Protein AF-A0A932XYT7-F1 (afdb_monomer)

pLDDT: mean 73.21, std 21.29, range [23.94, 98.5]

Radius of gyration: 31.04 Å; Cα contacts (8 Å, |Δi|>4): 473; chains: 1; bounding box: 72×69×77 Å

Foldseek 3Di:
DPDPPPPPDPPLDDDPVLLLLLQCVLLPDDLVRSCVVVVHDSVVSVVSQVVLCVSQVHPGSLLSNLVCQLSVVHDAAADDPDPQQDQDPLLLLLLLVVNSVDDLVRNCVLQVHDSVLSVVSQVVLCVSLVGPHSSNSNSSCVSDPVDDRNDRSPNVSVVVQVVQQQKWKDWPLDIDRCVVLVNRDPLLVVVLQVQLVPPFDKDKLQVVVVVVRCPSDPDPLRSQVVSVVSLVVNQVSVCVVPVHRQKDFPADDVSITMITGPTRMDMDGPVVSVVVSVPVVPPPDDDDDPDPPPDDDDDDDDDDDDDDDDDDDDDDPDDDDPPQQDDDDPVCVVCLVPDDLVVCVVDPSNVRRLQSCQVVLVCVVPDLLCLLCQLVVNDDPCVPDFDWDDDPNDTDGPVNVSVSVPNVVPQDLVNVCVSNVHDSLVNLVSLLVNLVVCCVVPVVSVVCNVVSVVVNVVVVVD

Sequence (462 aa):
MERPEQTTAERVTLSPALLSELTLASLGNSAQQSANAQEITEGGVKKRRKLINRLYGTRNIRQAIFEGMQNGDLPINLEGDPVLPHLSPTQQVMLALAANGYYAEEIAKRCTVSRHTVNSNFEAIRHRLNARSMNHAMRRAFELGLFKVGEAIPDPIEEQQQKFKDLQVAVGGVALKASEIGINNLNELELLSLLGDVQDGYFTSKNMADMGFLESADSKASRYHAYGRAASSVSQKLAQAFGQQIIERVGNNGNSRRYIVKTSLEVGQPDEMSQIASFSGKTSNRRGRMISTGQKRTRRKFNKTPTHAIGISARDDEYLDHSSLPELNSDFLSSLGKRDPQEVLENTEVKIAIESIVKQGLLIDYRPRVIVSFRYGVSPDLKRTPLMLKRNGTYVPLREVMQYIPPYQGLDVDSASQILGLRPLAILQAEKALIASYKKSFPALKSLEPGIENQISALSAS

Structure (mmCIF, N/CA/C/O backbone):
data_AF-A0A932XYT7-F1
#
_entry.id   AF-A0A932XYT7-F1
#
loop_
_atom_site.group_PDB
_atom_site.id
_atom_site.type_symbol
_atom_site.label_atom_id
_atom_site.label_alt_id
_atom_site.label_comp_id
_atom_site.label_asym_id
_atom_site.label_entity_id
_atom_site.label_seq_id
_atom_site.pdbx_PDB_ins_code
_atom_site.Cartn_x
_atom_site.Cartn_y
_atom_site.Cartn_z
_atom_site.occupancy
_atom_site.B_iso_or_equiv
_atom_site.auth_seq_id
_atom_site.auth_comp_id
_atom_site.auth_asym_id
_atom_site.auth_atom_id
_atom_site.pdbx_PDB_model_num
ATOM 1 N N . MET A 1 1 ? -17.919 -21.281 -0.652 1.00 35.12 1 MET A N 1
ATOM 2 C CA . MET A 1 1 ? -18.014 -20.852 -2.063 1.00 35.12 1 MET A CA 1
ATOM 3 C C . MET A 1 1 ? -16.814 -21.424 -2.783 1.00 35.12 1 MET A C 1
ATOM 5 O O . MET A 1 1 ? -15.723 -20.884 -2.647 1.00 35.12 1 MET A O 1
ATOM 9 N N . GLU A 1 2 ? -16.991 -22.549 -3.467 1.00 31.23 2 GLU A N 1
ATOM 10 C CA . GLU A 1 2 ? -15.994 -23.016 -4.428 1.00 31.23 2 GLU A CA 1
ATOM 11 C C . GLU A 1 2 ? -15.908 -21.947 -5.517 1.00 31.23 2 GLU A C 1
ATOM 13 O O . GLU A 1 2 ? -16.933 -21.539 -6.074 1.00 31.23 2 GLU A O 1
ATOM 18 N N . ARG A 1 3 ? -14.712 -21.385 -5.737 1.00 39.00 3 ARG A N 1
ATOM 19 C CA . ARG A 1 3 ? -14.517 -20.511 -6.895 1.00 39.00 3 ARG A CA 1
ATOM 20 C C . ARG A 1 3 ? -14.888 -21.339 -8.126 1.00 39.00 3 ARG A C 1
ATOM 22 O O . ARG A 1 3 ? -14.497 -22.506 -8.162 1.00 39.00 3 ARG A O 1
ATOM 29 N N . PRO A 1 4 ? -15.611 -20.768 -9.106 1.00 42.00 4 PRO A N 1
ATOM 30 C CA . PRO A 1 4 ? -15.796 -21.447 -10.379 1.00 42.00 4 PRO A CA 1
ATOM 31 C C . PRO A 1 4 ? -14.416 -21.902 -10.844 1.00 42.00 4 PRO A C 1
ATOM 33 O O . PRO A 1 4 ? -13.479 -21.094 -10.785 1.00 42.00 4 PRO A O 1
ATOM 36 N N . GLU A 1 5 ? -14.285 -23.187 -11.197 1.00 43.69 5 GLU A N 1
ATOM 37 C CA . GLU A 1 5 ? -13.068 -23.727 -11.798 1.00 43.69 5 GLU A CA 1
ATOM 38 C C . GLU A 1 5 ? -12.602 -22.693 -12.811 1.00 43.69 5 GLU A C 1
ATOM 40 O O . GLU A 1 5 ? -13.352 -22.343 -13.728 1.00 43.69 5 GLU A O 1
ATOM 45 N N . GLN A 1 6 ? -11.435 -22.091 -12.561 1.00 50.00 6 GLN A N 1
ATOM 46 C CA . GLN A 1 6 ? -10.860 -21.147 -13.500 1.00 50.00 6 GLN A CA 1
ATOM 47 C C . GLN A 1 6 ? -10.640 -21.961 -14.764 1.00 50.00 6 GLN A C 1
ATOM 49 O O . GLN A 1 6 ? -9.668 -22.707 -14.856 1.00 50.00 6 GLN A O 1
ATOM 54 N N . THR A 1 7 ? -11.590 -21.855 -15.700 1.00 48.56 7 THR A N 1
ATOM 55 C CA . THR A 1 7 ? -11.461 -22.293 -17.084 1.00 48.56 7 THR A CA 1
ATOM 56 C C . THR A 1 7 ? -10.052 -21.931 -17.469 1.00 48.56 7 THR A C 1
ATOM 58 O O . THR A 1 7 ? -9.737 -20.743 -17.388 1.00 48.56 7 THR A O 1
ATOM 61 N N . THR A 1 8 ? -9.217 -22.940 -17.732 1.00 61.62 8 THR A N 1
ATOM 62 C CA . THR A 1 8 ? -7.777 -22.822 -17.971 1.00 61.62 8 THR A CA 1
ATOM 63 C C . THR A 1 8 ? -7.540 -21.683 -18.942 1.00 61.62 8 THR A C 1
ATOM 65 O O . THR A 1 8 ? -7.628 -21.871 -20.155 1.00 61.62 8 THR A O 1
ATOM 68 N N . ALA A 1 9 ? -7.349 -20.480 -18.404 1.00 66.56 9 ALA A N 1
ATOM 69 C CA . ALA A 1 9 ? -7.194 -19.295 -19.211 1.00 66.56 9 ALA A CA 1
ATOM 70 C C . ALA A 1 9 ? -5.909 -19.544 -19.983 1.00 66.56 9 ALA A C 1
ATOM 72 O O . ALA A 1 9 ? -4.895 -19.902 -19.374 1.00 66.56 9 ALA A O 1
ATOM 73 N N . GLU A 1 10 ? -5.988 -19.481 -21.313 1.00 82.31 10 GLU A N 1
ATOM 74 C CA . GLU A 1 10 ? -4.842 -19.739 -22.177 1.00 82.31 10 GLU A CA 1
ATOM 75 C C . GLU A 1 10 ? -3.640 -18.965 -21.633 1.00 82.31 10 GLU A C 1
ATOM 77 O O . GLU A 1 10 ? -3.689 -17.739 -21.490 1.00 82.31 10 GLU A O 1
ATOM 82 N N . ARG A 1 11 ? -2.585 -19.696 -21.245 1.00 84.62 11 ARG A N 1
ATOM 83 C CA . ARG A 1 11 ? -1.393 -19.086 -20.657 1.00 84.62 11 ARG A CA 1
ATOM 84 C C . ARG A 1 11 ? -0.857 -18.037 -21.622 1.00 84.62 11 ARG A C 1
ATOM 86 O O . ARG A 1 11 ? -0.510 -18.337 -22.767 1.00 84.62 11 ARG A O 1
ATOM 93 N N . VAL A 1 12 ? -0.776 -16.803 -21.143 1.00 88.75 12 VAL A N 1
ATOM 94 C CA . VAL A 1 12 ? -0.295 -15.664 -21.919 1.00 88.75 12 VAL A CA 1
ATOM 95 C C . VAL A 1 12 ? 1.189 -15.866 -22.214 1.00 88.75 12 VAL A C 1
ATOM 97 O O . VAL A 1 12 ? 2.044 -15.659 -21.361 1.00 88.75 12 VAL A O 1
ATOM 100 N N . THR A 1 13 ? 1.521 -16.253 -23.445 1.00 93.69 13 THR A N 1
ATOM 101 C CA . THR A 1 13 ? 2.922 -16.450 -23.838 1.00 93.69 13 THR A CA 1
ATOM 102 C C . THR A 1 13 ? 3.545 -15.103 -24.209 1.00 93.69 13 THR A C 1
ATOM 104 O O . THR A 1 13 ? 3.241 -14.522 -25.254 1.00 93.69 13 THR A O 1
ATOM 107 N N . LEU A 1 14 ? 4.417 -14.570 -23.349 1.00 96.31 14 LEU A N 1
ATOM 108 C CA . LEU A 1 14 ? 5.154 -13.336 -23.629 1.00 96.31 14 LEU A CA 1
ATOM 109 C C . LEU A 1 14 ? 6.317 -13.587 -24.594 1.00 96.31 14 LEU A C 1
ATOM 111 O O . LEU A 1 14 ? 7.053 -14.562 -24.466 1.00 96.31 14 LEU A O 1
ATOM 115 N N . SER A 1 15 ? 6.561 -12.646 -25.510 1.00 97.12 15 SER A N 1
ATOM 116 C CA . SER A 1 15 ? 7.796 -12.668 -26.300 1.00 97.12 15 SER A CA 1
ATOM 117 C C . SER A 1 15 ? 9.027 -12.400 -25.414 1.00 97.12 15 SER A C 1
ATOM 119 O O . SER A 1 15 ? 8.906 -11.699 -24.400 1.00 97.12 15 SER A O 1
ATOM 121 N N . PRO A 1 16 ? 10.236 -12.858 -25.801 1.00 97.56 16 PRO A N 1
ATOM 122 C CA . PRO A 1 16 ? 11.451 -12.671 -24.999 1.00 97.56 16 PRO A CA 1
ATOM 123 C C . PRO A 1 16 ? 11.732 -11.206 -24.628 1.00 97.56 16 PRO A C 1
ATOM 125 O O . PRO A 1 16 ? 12.159 -10.901 -23.517 1.00 97.56 16 PRO A O 1
ATOM 128 N N . ALA A 1 17 ? 11.421 -10.273 -25.533 1.00 97.81 17 ALA A N 1
ATOM 129 C CA . ALA A 1 17 ? 11.583 -8.841 -25.294 1.00 97.81 17 ALA A CA 1
ATOM 130 C C . ALA A 1 17 ? 10.619 -8.292 -24.224 1.00 97.81 17 ALA A C 1
ATOM 132 O O . ALA A 1 17 ? 10.983 -7.391 -23.467 1.00 97.81 17 ALA A O 1
ATOM 133 N N . LEU A 1 18 ? 9.388 -8.813 -24.154 1.00 98.00 18 LEU A N 1
ATOM 134 C CA . LEU A 1 18 ? 8.416 -8.421 -23.130 1.00 98.00 18 LEU A CA 1
ATOM 135 C C . LEU A 1 18 ? 8.742 -9.059 -21.781 1.00 98.00 18 LEU A C 1
ATOM 137 O O . LEU A 1 18 ? 8.637 -8.383 -20.761 1.00 98.00 18 LEU A O 1
ATOM 141 N N . LEU A 1 19 ? 9.195 -10.316 -21.776 1.00 97.69 19 LEU A N 1
ATOM 142 C CA . LEU A 1 19 ? 9.642 -10.994 -20.561 1.00 97.69 19 LEU A CA 1
ATOM 143 C C . LEU A 1 19 ? 10.880 -10.315 -19.952 1.00 97.69 19 LEU A C 1
ATOM 145 O O . LEU A 1 19 ? 10.938 -10.100 -18.740 1.00 97.69 19 LEU A O 1
ATOM 149 N N . SER A 1 20 ? 11.838 -9.907 -20.791 1.00 97.69 20 SER A N 1
ATOM 150 C CA . SER A 1 20 ? 13.001 -9.120 -20.364 1.00 97.69 20 SER A CA 1
ATOM 151 C C . SER A 1 20 ? 12.577 -7.801 -19.705 1.00 97.69 20 SER A C 1
ATOM 153 O O . SER A 1 20 ? 13.016 -7.491 -18.596 1.00 97.69 20 SER A O 1
ATOM 155 N N . GLU A 1 21 ? 11.644 -7.060 -20.314 1.00 98.31 21 GLU A N 1
ATOM 156 C CA . GLU A 1 21 ? 11.121 -5.824 -19.721 1.00 98.31 21 GLU A CA 1
ATOM 157 C C . GLU A 1 21 ? 10.380 -6.076 -18.402 1.00 98.31 21 GLU A C 1
ATOM 159 O O . GLU A 1 21 ? 10.595 -5.345 -17.433 1.00 98.31 21 GLU A O 1
ATOM 164 N N . LEU A 1 22 ? 9.533 -7.108 -18.336 1.00 97.94 22 LEU A N 1
ATOM 165 C CA . LEU A 1 22 ? 8.822 -7.472 -17.111 1.00 97.94 22 LEU A CA 1
ATOM 166 C C . LEU A 1 22 ? 9.810 -7.813 -15.984 1.00 97.94 22 LEU A C 1
ATOM 168 O O . LEU A 1 22 ? 9.644 -7.353 -14.853 1.00 97.94 22 LEU A O 1
ATOM 172 N N . THR A 1 23 ? 10.891 -8.523 -16.317 1.00 97.81 23 THR A N 1
ATOM 173 C CA . THR A 1 23 ? 11.992 -8.844 -15.400 1.00 97.81 23 THR A CA 1
ATOM 174 C C . THR A 1 23 ? 12.673 -7.584 -14.884 1.00 97.81 23 THR A C 1
ATOM 176 O O . THR A 1 23 ? 12.734 -7.388 -13.669 1.00 97.81 23 THR A O 1
ATOM 179 N N . LEU A 1 24 ? 13.098 -6.664 -15.754 1.00 98.06 24 LEU A N 1
ATOM 180 C CA . LEU A 1 24 ? 13.711 -5.405 -15.311 1.00 98.06 24 LEU A CA 1
ATOM 181 C C . LEU A 1 24 ? 12.757 -4.558 -14.455 1.00 98.06 24 LEU A C 1
ATOM 183 O O . LEU A 1 24 ? 13.167 -3.980 -13.443 1.00 98.06 24 LEU A O 1
ATOM 187 N N . ALA A 1 25 ? 11.477 -4.505 -14.823 1.00 97.94 25 ALA A N 1
ATOM 188 C CA . ALA A 1 25 ? 10.462 -3.791 -14.062 1.00 97.94 25 ALA A CA 1
ATOM 189 C C . ALA A 1 25 ? 10.231 -4.419 -12.674 1.00 97.94 25 ALA A C 1
ATOM 191 O O . ALA A 1 25 ? 10.074 -3.671 -11.703 1.00 97.94 25 ALA A O 1
ATOM 192 N N . SER A 1 26 ? 10.269 -5.755 -12.564 1.00 97.75 26 SER A N 1
ATOM 193 C CA . SER A 1 26 ? 10.171 -6.501 -11.297 1.00 97.75 26 SER A CA 1
ATOM 194 C C . SER A 1 26 ? 11.360 -6.245 -10.374 1.00 97.75 26 SER A C 1
ATOM 196 O O . SER A 1 26 ? 11.189 -6.106 -9.170 1.00 97.75 26 SER A O 1
ATOM 198 N N . LEU A 1 27 ? 12.556 -6.058 -10.937 1.00 97.25 27 LEU A N 1
ATOM 199 C CA . LEU A 1 27 ? 13.739 -5.672 -10.173 1.00 97.25 27 LEU A CA 1
ATOM 200 C C . LEU A 1 27 ? 13.645 -4.224 -9.685 1.00 97.25 27 LEU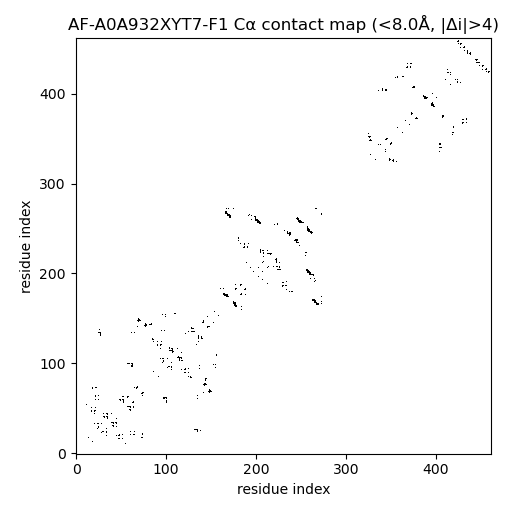 A C 1
ATOM 202 O O . LEU A 1 27 ? 14.463 -3.796 -8.875 1.00 97.25 27 LEU A O 1
ATOM 206 N N . GLY A 1 28 ? 12.682 -3.437 -10.172 1.00 97.19 28 GLY A N 1
ATOM 207 C CA . GLY A 1 28 ? 12.484 -2.042 -9.799 1.00 97.19 28 GLY A CA 1
ATOM 208 C C . GLY A 1 28 ? 13.177 -1.026 -10.701 1.00 97.19 28 GLY A C 1
ATOM 209 O O . GLY A 1 28 ? 13.356 0.111 -10.265 1.00 97.19 28 GLY A O 1
ATOM 210 N N . ASN A 1 29 ? 13.576 -1.404 -11.922 1.00 98.12 29 ASN A N 1
ATOM 211 C CA . ASN A 1 29 ? 14.143 -0.446 -12.868 1.00 98.12 29 ASN A CA 1
ATOM 212 C C . ASN A 1 29 ? 13.083 0.573 -13.310 1.00 98.12 29 ASN A C 1
ATOM 214 O O . ASN A 1 29 ? 11.959 0.230 -13.711 1.00 98.12 29 ASN A O 1
ATOM 218 N N . SER A 1 30 ? 13.471 1.848 -13.314 1.00 97.50 30 SER A N 1
ATOM 219 C CA . SER A 1 30 ? 12.697 2.899 -13.973 1.00 97.50 30 SER A CA 1
ATOM 220 C C . SER A 1 30 ? 12.602 2.640 -15.485 1.00 97.50 30 SER A C 1
ATOM 222 O O . SER A 1 30 ? 13.335 1.815 -16.041 1.00 97.50 30 SER A O 1
ATOM 224 N N . ALA A 1 31 ? 11.693 3.339 -16.173 1.00 97.75 31 ALA A N 1
ATOM 225 C CA . ALA A 1 31 ? 11.593 3.226 -17.629 1.00 97.75 31 ALA A CA 1
ATOM 226 C C . ALA A 1 31 ? 12.910 3.632 -18.313 1.00 97.75 31 ALA A C 1
ATOM 228 O O . ALA A 1 31 ? 13.340 2.960 -19.242 1.00 97.75 31 ALA A O 1
ATOM 229 N N . GLN A 1 32 ? 13.592 4.656 -17.788 1.00 98.06 32 GLN A N 1
ATOM 230 C CA . GLN A 1 32 ? 14.896 5.091 -18.284 1.00 98.06 32 GLN A CA 1
ATOM 231 C C . GLN A 1 32 ? 15.996 4.054 -18.030 1.00 98.06 32 GLN A C 1
ATOM 233 O O . GLN A 1 32 ? 16.795 3.774 -18.914 1.00 98.06 32 GLN A O 1
ATOM 238 N N . GLN A 1 33 ? 16.037 3.451 -16.839 1.00 98.12 33 GLN A N 1
ATOM 239 C CA . GLN A 1 33 ? 17.024 2.409 -16.530 1.00 98.12 33 GLN A CA 1
ATOM 240 C C . GLN A 1 33 ? 16.828 1.169 -17.408 1.00 98.12 33 GLN A C 1
ATOM 242 O O . GLN A 1 33 ? 17.800 0.597 -17.886 1.00 98.12 33 GLN A O 1
ATOM 247 N N . SER A 1 34 ? 15.573 0.780 -17.648 1.00 98.06 34 SER A N 1
ATOM 248 C CA . SER A 1 34 ? 15.244 -0.357 -18.519 1.00 98.06 34 SER A CA 1
ATOM 249 C C . SER A 1 34 ? 15.577 -0.056 -19.982 1.00 98.06 34 SER A C 1
ATOM 251 O O . SER A 1 34 ? 16.080 -0.925 -20.682 1.00 98.06 34 SER A O 1
ATOM 253 N N . ALA A 1 35 ? 15.358 1.190 -20.414 1.00 98.00 35 ALA A N 1
ATOM 254 C CA . ALA A 1 35 ? 15.703 1.676 -21.745 1.00 98.00 35 ALA A CA 1
ATOM 255 C C . ALA A 1 35 ? 17.212 1.595 -21.993 1.00 98.00 35 ALA A C 1
ATOM 257 O O . ALA A 1 35 ? 17.633 0.998 -22.977 1.00 98.00 35 ALA A O 1
ATOM 258 N N . ASN A 1 36 ? 18.010 2.099 -21.047 1.00 97.88 36 ASN A N 1
ATOM 259 C CA . ASN A 1 36 ? 19.467 2.016 -21.111 1.00 97.88 36 ASN A CA 1
ATOM 260 C C . ASN A 1 36 ? 19.952 0.557 -21.124 1.00 97.88 36 ASN A C 1
ATOM 262 O O . ASN A 1 36 ? 20.825 0.217 -21.908 1.00 97.88 36 ASN A O 1
ATOM 266 N N . ALA A 1 37 ? 19.371 -0.309 -20.287 1.00 98.00 37 ALA A N 1
ATOM 267 C CA . ALA A 1 37 ? 19.770 -1.714 -20.190 1.00 98.00 37 ALA A CA 1
ATOM 268 C C . ALA A 1 37 ? 19.404 -2.559 -21.426 1.00 98.00 37 ALA A C 1
ATOM 270 O O . ALA A 1 37 ? 20.007 -3.602 -21.643 1.00 98.00 37 ALA A O 1
ATOM 271 N N . GLN A 1 38 ? 18.401 -2.142 -22.202 1.00 98.12 38 GLN A N 1
ATOM 272 C CA . GLN A 1 38 ? 17.930 -2.848 -23.401 1.00 98.12 38 GLN A CA 1
ATOM 273 C C . GLN A 1 38 ? 18.306 -2.132 -24.705 1.00 98.12 38 GLN A C 1
ATOM 275 O O . GLN A 1 38 ? 17.844 -2.552 -25.763 1.00 98.12 38 GLN A O 1
ATOM 280 N N . GLU A 1 39 ? 19.067 -1.035 -24.633 1.00 97.62 39 GLU A N 1
ATOM 281 C CA . GLU A 1 39 ? 19.447 -0.205 -25.786 1.00 97.62 39 GLU A CA 1
ATOM 282 C C . GLU A 1 39 ? 18.240 0.265 -26.627 1.00 97.62 39 GLU A C 1
ATOM 284 O O . GLU A 1 39 ? 18.273 0.328 -27.855 1.00 97.62 39 GLU A O 1
ATOM 289 N N . ILE A 1 40 ? 17.137 0.618 -25.957 1.00 98.25 40 ILE A N 1
ATOM 290 C CA . ILE A 1 40 ? 15.930 1.170 -26.590 1.00 98.25 40 ILE A CA 1
ATOM 291 C C . ILE A 1 40 ? 15.569 2.527 -25.997 1.00 98.25 40 ILE A C 1
ATOM 293 O O . ILE A 1 40 ? 16.085 2.948 -24.969 1.00 98.25 40 ILE A O 1
ATOM 297 N N . THR A 1 41 ? 14.629 3.232 -26.621 1.00 98.19 41 THR A N 1
ATOM 298 C CA . THR A 1 41 ? 14.131 4.501 -26.079 1.00 98.19 41 THR A CA 1
ATOM 299 C C . THR A 1 41 ? 13.209 4.282 -24.874 1.00 98.19 41 THR A C 1
ATOM 301 O O . THR A 1 41 ? 12.474 3.293 -24.796 1.00 98.19 41 THR A O 1
ATOM 304 N N . GLU A 1 42 ? 13.152 5.260 -23.963 1.00 98.19 42 GLU A N 1
ATOM 305 C CA . GLU A 1 42 ? 12.207 5.258 -22.833 1.00 98.19 42 GLU A CA 1
ATOM 306 C C . GLU A 1 42 ? 10.743 5.127 -23.308 1.00 98.19 42 GLU A C 1
ATOM 308 O O . GLU A 1 42 ? 9.918 4.448 -22.689 1.00 98.19 42 GLU A O 1
ATOM 313 N N . GLY A 1 43 ? 10.416 5.729 -24.458 1.00 98.12 43 GLY A N 1
ATOM 314 C CA . GLY A 1 43 ? 9.118 5.572 -25.117 1.00 98.12 43 GLY A CA 1
ATOM 315 C C . GLY A 1 43 ? 8.837 4.130 -25.555 1.00 98.12 43 GLY A C 1
ATOM 316 O O . GLY A 1 43 ? 7.709 3.656 -25.404 1.00 98.12 43 GLY A O 1
ATOM 317 N N . GLY A 1 44 ? 9.856 3.412 -26.038 1.00 98.25 44 GLY A N 1
ATOM 318 C CA . GLY A 1 44 ? 9.785 1.985 -26.360 1.00 98.25 44 GLY A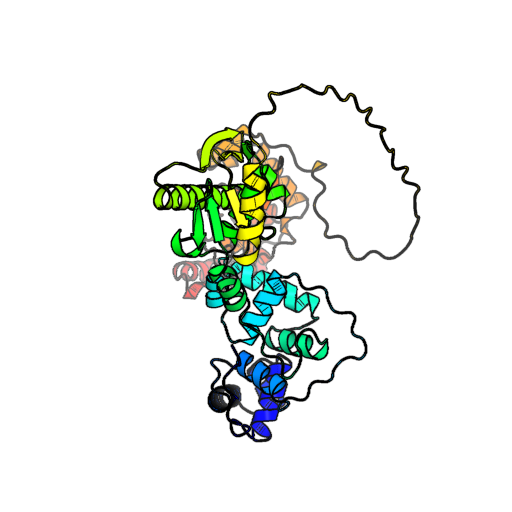 CA 1
ATOM 319 C C . GLY A 1 44 ? 9.458 1.129 -25.135 1.00 98.25 44 GLY A C 1
ATOM 320 O O . GLY A 1 44 ? 8.521 0.330 -25.181 1.00 98.25 44 GLY A O 1
ATOM 321 N N . VAL A 1 45 ? 10.136 1.372 -24.009 1.00 98.44 45 VAL A N 1
ATOM 322 C CA . VAL A 1 45 ? 9.840 0.713 -22.722 1.00 98.44 45 VAL A CA 1
ATOM 323 C C . VAL A 1 45 ? 8.399 0.968 -22.281 1.00 98.44 45 VAL A C 1
ATOM 325 O O . VAL A 1 45 ? 7.667 0.035 -21.950 1.00 98.44 45 VAL A O 1
ATOM 328 N N . LYS A 1 46 ? 7.940 2.227 -22.322 1.00 98.25 46 LYS A N 1
ATOM 329 C CA . LYS A 1 46 ? 6.558 2.587 -21.955 1.00 98.25 46 LYS A CA 1
ATOM 330 C C . LYS A 1 46 ? 5.529 1.862 -22.832 1.00 98.25 46 LYS A C 1
ATOM 332 O O . LYS A 1 46 ? 4.513 1.403 -22.309 1.00 98.25 46 LYS A O 1
ATOM 337 N N . LYS A 1 47 ? 5.784 1.723 -24.140 1.00 98.44 47 LYS A N 1
ATOM 338 C CA . LYS A 1 47 ? 4.934 0.940 -25.057 1.00 98.44 47 LYS A CA 1
ATOM 339 C C . LYS A 1 47 ? 4.926 -0.549 -24.690 1.00 98.44 47 LYS A C 1
ATOM 341 O O . LYS A 1 47 ? 3.843 -1.123 -24.607 1.00 98.44 47 LYS A O 1
ATOM 346 N N . ARG A 1 48 ? 6.089 -1.148 -24.396 1.00 98.50 48 ARG A N 1
ATOM 347 C CA . ARG A 1 48 ? 6.198 -2.551 -23.945 1.00 98.50 48 ARG A CA 1
ATOM 348 C C . ARG A 1 48 ? 5.423 -2.796 -22.651 1.00 98.50 48 ARG A C 1
ATOM 350 O O . ARG A 1 48 ? 4.599 -3.699 -22.613 1.00 98.50 48 ARG A O 1
ATOM 357 N N . ARG A 1 49 ? 5.579 -1.941 -21.633 1.00 98.19 49 ARG A N 1
ATOM 358 C CA . ARG A 1 49 ? 4.817 -2.038 -20.370 1.00 98.19 49 ARG A CA 1
ATOM 359 C C . ARG A 1 49 ? 3.305 -1.932 -20.581 1.00 98.19 49 ARG A C 1
ATOM 361 O O . ARG A 1 49 ? 2.553 -2.670 -19.959 1.00 98.19 49 ARG A O 1
ATOM 368 N N . LYS A 1 50 ? 2.842 -1.050 -21.476 1.00 98.19 50 LYS A N 1
ATOM 369 C CA . LYS A 1 50 ? 1.414 -0.972 -21.838 1.00 98.19 50 LYS A CA 1
ATOM 370 C C . LYS A 1 50 ? 0.916 -2.250 -22.518 1.00 98.19 50 LYS A C 1
ATOM 372 O O . LYS A 1 50 ? -0.199 -2.675 -22.235 1.00 98.19 50 LYS A O 1
ATOM 377 N N . LEU A 1 51 ? 1.719 -2.843 -23.404 1.00 98.06 51 LEU A N 1
ATOM 378 C CA . LEU A 1 51 ? 1.379 -4.105 -24.063 1.00 98.06 51 LEU A CA 1
ATOM 379 C C . LEU A 1 51 ? 1.316 -5.258 -23.057 1.00 98.06 51 LEU A C 1
ATOM 381 O O . LEU A 1 51 ? 0.338 -5.991 -23.060 1.00 98.06 51 LEU A O 1
ATOM 385 N N . ILE A 1 52 ? 2.295 -5.355 -22.155 1.00 97.94 52 ILE A N 1
ATOM 386 C CA . ILE A 1 52 ? 2.300 -6.308 -21.036 1.00 97.94 52 ILE A CA 1
ATOM 387 C C . ILE A 1 52 ? 1.004 -6.189 -20.225 1.00 97.94 52 ILE A C 1
ATOM 389 O O . ILE A 1 52 ? 0.310 -7.183 -20.047 1.00 97.94 52 ILE A O 1
ATOM 393 N N . ASN A 1 53 ? 0.626 -4.977 -19.801 1.00 97.69 53 ASN A N 1
ATOM 394 C CA . ASN A 1 53 ? -0.610 -4.777 -19.039 1.00 97.69 53 ASN A CA 1
ATOM 395 C C . ASN A 1 53 ? -1.842 -5.285 -19.798 1.00 97.69 53 ASN A C 1
ATOM 397 O O . ASN A 1 53 ? -2.704 -5.928 -19.213 1.00 97.69 53 ASN A O 1
ATOM 401 N N . ARG A 1 54 ? -1.913 -5.026 -21.112 1.00 97.38 54 ARG A N 1
ATOM 402 C CA . ARG A 1 54 ? -3.012 -5.502 -21.960 1.00 97.38 54 ARG A CA 1
ATOM 403 C C . ARG A 1 54 ? -3.047 -7.027 -22.044 1.00 97.38 54 ARG A C 1
ATOM 405 O O . ARG A 1 54 ? -4.128 -7.588 -21.943 1.00 97.38 54 ARG A O 1
ATOM 412 N N . LEU A 1 55 ? -1.893 -7.669 -22.223 1.00 96.56 55 LEU A N 1
ATOM 413 C CA . LEU A 1 55 ? -1.787 -9.124 -22.341 1.00 96.56 55 LEU A CA 1
ATOM 414 C C . LEU A 1 55 ? -2.207 -9.837 -21.049 1.00 96.56 55 LEU A C 1
ATOM 416 O O . LEU A 1 55 ? -2.929 -10.818 -21.120 1.00 96.56 55 LEU A O 1
ATOM 420 N N . TYR A 1 56 ? -1.836 -9.301 -19.883 1.00 95.75 56 TYR A N 1
ATOM 421 C CA . TYR A 1 56 ? -2.287 -9.830 -18.589 1.00 95.75 56 TYR A CA 1
ATOM 422 C C . TYR A 1 56 ? -3.687 -9.348 -18.165 1.00 95.75 56 TYR A C 1
ATOM 424 O O . TYR A 1 56 ? -4.172 -9.753 -17.115 1.00 95.75 56 TYR A O 1
ATOM 432 N N . GLY A 1 57 ? -4.325 -8.430 -18.900 1.00 96.06 57 GLY A N 1
ATOM 433 C CA . GLY A 1 57 ? -5.585 -7.809 -18.465 1.00 96.06 57 GLY A CA 1
ATOM 434 C C . GLY A 1 57 ? -5.459 -6.970 -17.183 1.00 96.06 57 GLY A C 1
ATOM 435 O O . GLY A 1 57 ? -6.426 -6.798 -16.445 1.00 96.06 57 GLY A O 1
ATOM 436 N N . THR A 1 58 ? -4.270 -6.439 -16.896 1.00 96.19 58 THR A N 1
ATOM 437 C CA . THR A 1 58 ? -3.965 -5.726 -15.650 1.00 96.19 58 THR A CA 1
ATOM 438 C C . THR A 1 58 ? -3.993 -4.211 -15.818 1.00 96.19 58 THR A C 1
ATOM 440 O O . THR A 1 58 ? -3.789 -3.656 -16.900 1.00 96.19 58 THR A O 1
ATOM 443 N N . ARG A 1 59 ? -4.231 -3.495 -14.715 1.00 96.06 59 ARG A N 1
ATOM 444 C CA . ARG A 1 59 ? -4.354 -2.026 -14.726 1.00 96.06 59 ARG A CA 1
ATOM 445 C C . ARG A 1 59 ? -3.006 -1.330 -14.871 1.00 96.06 59 ARG A C 1
ATOM 447 O O . ARG A 1 59 ? -2.904 -0.256 -15.463 1.00 96.06 59 ARG A O 1
ATOM 454 N N . ASN A 1 60 ? -1.961 -1.915 -14.295 1.00 97.25 60 ASN A N 1
ATOM 455 C CA . ASN A 1 60 ? -0.627 -1.338 -14.285 1.00 97.25 60 ASN A CA 1
ATOM 456 C C . ASN A 1 60 ? 0.464 -2.409 -14.240 1.00 97.25 60 ASN A C 1
ATOM 458 O O . ASN A 1 60 ? 0.215 -3.573 -13.944 1.00 97.25 60 ASN A O 1
ATOM 462 N N . ILE A 1 61 ? 1.702 -1.967 -14.490 1.00 97.75 61 ILE A N 1
ATOM 463 C CA . ILE A 1 61 ? 2.858 -2.866 -14.592 1.00 97.75 61 ILE A CA 1
ATOM 464 C C . ILE A 1 61 ? 3.135 -3.612 -13.289 1.00 97.75 61 ILE A C 1
ATOM 466 O O . ILE A 1 61 ? 3.693 -4.697 -13.314 1.00 97.75 61 ILE A O 1
ATOM 470 N N . ARG A 1 62 ? 2.752 -3.034 -12.147 1.00 97.00 62 ARG A N 1
ATOM 471 C CA . ARG A 1 62 ? 2.933 -3.668 -10.849 1.00 97.00 62 ARG A CA 1
ATOM 472 C C . ARG A 1 62 ? 2.044 -4.906 -10.750 1.00 97.00 62 ARG A C 1
ATOM 474 O O . ARG A 1 62 ? 2.557 -5.978 -10.471 1.00 97.00 62 ARG A O 1
ATOM 481 N N . GLN A 1 63 ? 0.761 -4.771 -11.067 1.00 96.81 63 GLN A N 1
ATOM 482 C CA . GLN A 1 63 ? -0.145 -5.913 -11.123 1.00 96.81 63 GLN A CA 1
ATOM 483 C C . GLN A 1 63 ? 0.313 -6.941 -12.171 1.00 96.81 63 GLN A C 1
ATOM 485 O O . GLN A 1 63 ? 0.345 -8.122 -11.871 1.00 96.81 63 GLN A O 1
ATOM 490 N N . ALA A 1 64 ? 0.783 -6.517 -13.350 1.00 97.44 64 ALA A N 1
ATOM 491 C CA . ALA A 1 64 ? 1.335 -7.454 -14.338 1.00 97.44 64 ALA A CA 1
ATOM 492 C C . ALA A 1 64 ? 2.553 -8.246 -13.823 1.00 97.44 64 ALA A C 1
ATOM 494 O O . ALA A 1 64 ? 2.697 -9.424 -14.126 1.00 97.44 64 ALA A O 1
ATOM 495 N N . ILE A 1 65 ? 3.436 -7.608 -13.043 1.00 97.50 65 ILE A N 1
ATOM 496 C CA . ILE A 1 65 ? 4.568 -8.279 -12.384 1.00 97.50 65 ILE A CA 1
ATOM 497 C C . ILE A 1 65 ? 4.057 -9.320 -11.386 1.00 97.50 65 ILE A C 1
ATOM 499 O O . ILE A 1 65 ? 4.587 -10.426 -11.347 1.00 97.50 65 ILE A O 1
ATOM 503 N N . PHE A 1 66 ? 3.039 -8.969 -10.596 1.00 96.00 66 PHE A N 1
ATOM 504 C CA . PHE A 1 66 ? 2.408 -9.884 -9.650 1.00 96.00 66 PHE A CA 1
ATOM 505 C C . PHE A 1 66 ? 1.816 -11.114 -10.352 1.00 96.00 66 PHE A C 1
ATOM 507 O O . PHE A 1 66 ? 2.179 -12.232 -10.000 1.00 96.00 66 PHE A O 1
ATOM 514 N N . GLU A 1 67 ? 0.991 -10.912 -11.382 1.00 95.94 67 GLU A N 1
ATOM 515 C CA . GLU A 1 67 ? 0.390 -12.006 -12.158 1.00 95.94 67 GLU A CA 1
ATOM 516 C C . GLU A 1 67 ? 1.456 -12.868 -12.847 1.00 95.94 67 GLU A C 1
ATOM 518 O O . GLU A 1 67 ? 1.399 -14.091 -12.788 1.00 95.94 67 GLU A O 1
ATOM 523 N N . GLY A 1 68 ? 2.489 -12.253 -13.433 1.00 96.06 68 GLY A N 1
ATOM 524 C CA . GLY A 1 68 ? 3.589 -12.999 -14.049 1.00 96.06 68 GLY A CA 1
ATOM 525 C C . GLY A 1 68 ? 4.365 -13.864 -13.051 1.00 96.06 68 GLY A C 1
ATOM 526 O O . GLY A 1 68 ? 4.814 -14.951 -13.401 1.00 96.06 68 GLY A O 1
ATOM 527 N N . MET A 1 69 ? 4.502 -13.424 -11.795 1.00 95.94 69 MET A N 1
ATOM 528 C CA . MET A 1 69 ? 5.078 -14.238 -10.716 1.00 95.94 69 MET A CA 1
ATOM 529 C C . MET A 1 69 ? 4.137 -15.370 -10.285 1.00 95.94 69 MET A C 1
ATOM 531 O O . MET A 1 69 ? 4.589 -16.499 -10.119 1.00 95.94 69 MET A O 1
ATOM 535 N N . GLN A 1 70 ? 2.837 -15.092 -10.150 1.00 94.38 70 GLN A N 1
ATOM 536 C CA . GLN A 1 70 ? 1.817 -16.086 -9.793 1.00 94.38 70 GLN A CA 1
ATOM 537 C C . GLN A 1 70 ? 1.685 -17.202 -10.839 1.00 94.38 70 GLN A C 1
ATOM 539 O O . GLN A 1 70 ? 1.550 -18.370 -10.484 1.00 94.38 70 GLN A O 1
ATOM 544 N N . ASN A 1 71 ? 1.788 -16.855 -12.122 1.00 93.50 71 ASN A N 1
ATOM 545 C CA . ASN A 1 71 ? 1.698 -17.802 -13.232 1.00 93.50 71 ASN A CA 1
ATOM 546 C C . ASN A 1 71 ? 2.999 -18.585 -13.480 1.00 93.50 71 ASN A C 1
ATOM 548 O O . ASN A 1 71 ? 3.002 -19.536 -14.264 1.00 93.50 71 ASN A O 1
ATOM 552 N N . GLY A 1 72 ? 4.105 -18.191 -12.838 1.00 93.88 72 GLY A N 1
ATOM 553 C CA . GLY A 1 72 ? 5.436 -18.746 -13.090 1.00 93.88 72 GLY A CA 1
ATOM 554 C C . GLY A 1 72 ? 6.088 -18.259 -14.390 1.00 93.88 72 GLY A C 1
ATOM 555 O O . GLY A 1 72 ? 7.125 -18.789 -14.781 1.00 93.88 72 GLY A O 1
ATOM 556 N N . ASP A 1 73 ? 5.518 -17.245 -15.050 1.00 94.88 73 ASP A N 1
ATOM 557 C CA . ASP A 1 73 ? 6.093 -16.614 -16.245 1.00 94.88 73 ASP A CA 1
ATOM 558 C C . ASP A 1 73 ? 7.370 -15.833 -15.900 1.00 94.88 73 ASP A C 1
ATOM 560 O O . ASP A 1 73 ? 8.293 -15.721 -16.709 1.00 94.88 73 ASP A O 1
ATOM 564 N N . LEU A 1 74 ? 7.426 -15.280 -14.685 1.00 95.06 74 LEU A N 1
ATOM 565 C CA . LEU A 1 74 ? 8.584 -14.583 -14.148 1.00 95.06 74 LEU A CA 1
ATOM 566 C C . LEU A 1 74 ? 9.363 -15.506 -13.199 1.00 95.06 74 LEU A C 1
ATOM 568 O O . LEU A 1 74 ? 8.827 -15.865 -12.151 1.00 95.06 74 LEU A O 1
ATOM 572 N N . PRO A 1 75 ? 10.633 -15.845 -13.482 1.00 92.44 75 PRO A N 1
ATOM 573 C CA . PRO A 1 75 ? 11.413 -16.687 -12.585 1.00 92.44 75 PRO A CA 1
ATOM 574 C C . PRO A 1 75 ? 11.715 -15.961 -11.266 1.00 92.44 75 PRO A C 1
ATOM 576 O O . PRO A 1 75 ? 12.240 -14.835 -11.246 1.00 92.44 75 PRO A O 1
ATOM 579 N N . ILE A 1 76 ? 11.401 -16.641 -10.163 1.00 94.12 76 ILE A N 1
ATOM 580 C CA . ILE A 1 76 ? 11.634 -16.198 -8.787 1.00 94.12 76 ILE A CA 1
ATOM 581 C C . ILE A 1 76 ? 12.633 -17.164 -8.160 1.00 94.12 76 ILE A C 1
ATOM 583 O O . ILE A 1 76 ? 12.412 -18.373 -8.151 1.00 94.12 76 ILE A O 1
ATOM 587 N N . ASN A 1 77 ? 13.722 -16.626 -7.621 1.00 94.25 77 ASN A N 1
ATOM 588 C CA . ASN A 1 77 ? 14.671 -17.412 -6.847 1.00 94.25 77 ASN A CA 1
ATOM 589 C C . ASN A 1 77 ? 14.210 -17.366 -5.392 1.00 94.25 77 ASN A C 1
ATOM 591 O O . ASN A 1 77 ? 14.404 -16.349 -4.728 1.00 94.25 77 ASN A O 1
ATOM 595 N N . LEU A 1 78 ? 13.551 -18.426 -4.927 1.00 93.31 78 LEU A N 1
ATOM 596 C CA . LEU A 1 78 ? 13.190 -18.543 -3.516 1.00 93.31 78 LEU A CA 1
ATOM 597 C C . LEU A 1 78 ? 14.473 -18.606 -2.685 1.00 93.31 78 LEU A C 1
ATOM 599 O O . LEU A 1 78 ? 15.373 -19.394 -2.983 1.00 93.31 78 LEU A O 1
ATOM 603 N N . GLU A 1 79 ? 14.570 -17.759 -1.668 1.00 90.25 79 GLU A N 1
ATOM 604 C CA . GLU A 1 79 ? 15.664 -17.846 -0.707 1.00 90.25 79 GLU A CA 1
ATOM 605 C C . GLU A 1 79 ? 15.469 -19.101 0.154 1.00 90.25 79 GLU A C 1
ATOM 607 O O . GLU A 1 79 ? 14.345 -19.444 0.518 1.00 90.25 79 GLU A O 1
ATOM 612 N N . GLY A 1 80 ? 16.553 -19.827 0.439 1.00 82.81 80 GLY A N 1
ATOM 613 C CA . GLY A 1 80 ? 16.515 -20.964 1.361 1.00 82.81 80 GLY A CA 1
ATOM 614 C C . GLY A 1 80 ? 16.455 -20.462 2.802 1.00 82.81 80 GLY A C 1
ATOM 615 O O . GLY A 1 80 ? 17.310 -19.669 3.189 1.00 82.81 80 GLY A O 1
ATOM 616 N N . ASP A 1 81 ? 15.444 -20.899 3.560 1.00 81.12 81 ASP A N 1
ATOM 617 C CA . ASP A 1 81 ? 15.159 -20.503 4.950 1.00 81.12 81 ASP A CA 1
ATOM 618 C C . ASP A 1 81 ? 15.359 -19.000 5.242 1.00 81.12 81 ASP A C 1
ATOM 620 O O . ASP A 1 81 ? 16.163 -18.618 6.102 1.00 81.12 81 ASP A O 1
ATOM 624 N N . PRO A 1 82 ? 14.635 -18.106 4.540 1.00 84.44 82 PRO A N 1
ATOM 625 C CA . PRO A 1 82 ? 14.776 -16.686 4.769 1.00 84.44 82 PRO A CA 1
ATOM 626 C C . PRO A 1 82 ? 14.239 -16.344 6.156 1.00 84.44 82 PRO A C 1
ATOM 628 O O . PRO A 1 82 ? 13.126 -16.720 6.534 1.00 84.44 82 PRO A O 1
ATOM 631 N N . VAL A 1 83 ? 15.006 -15.556 6.909 1.00 88.12 83 VAL A N 1
ATOM 632 C CA . VAL A 1 83 ? 14.473 -14.892 8.099 1.00 88.12 83 VAL A CA 1
ATOM 633 C C . VAL A 1 83 ? 13.404 -13.916 7.618 1.00 88.12 83 VAL A C 1
ATOM 635 O O . VAL A 1 83 ? 13.721 -12.844 7.100 1.00 88.12 83 VAL A O 1
ATOM 638 N N . LEU A 1 84 ? 12.136 -14.315 7.752 1.00 87.62 84 LEU A N 1
ATOM 639 C CA . LEU A 1 84 ? 11.003 -13.530 7.282 1.00 87.62 84 LEU A CA 1
ATOM 640 C C . LEU A 1 84 ? 11.033 -12.145 7.938 1.00 87.62 84 LEU A C 1
ATOM 642 O O . LEU A 1 84 ? 10.901 -12.042 9.164 1.00 87.62 84 LEU A O 1
ATOM 646 N N . PRO A 1 85 ? 11.187 -11.063 7.158 1.00 86.50 85 PRO A N 1
ATOM 647 C CA . PRO A 1 85 ? 11.132 -9.731 7.720 1.00 86.50 85 PRO A CA 1
ATOM 648 C C . PRO A 1 85 ? 9.739 -9.512 8.297 1.00 86.50 85 PRO A C 1
ATOM 650 O O . PRO A 1 85 ? 8.719 -9.704 7.632 1.00 86.50 85 PRO A O 1
ATOM 653 N N . HIS A 1 86 ? 9.693 -9.097 9.558 1.00 90.25 86 HIS A N 1
ATOM 654 C CA . HIS A 1 86 ? 8.434 -8.879 10.245 1.00 90.25 86 HIS A CA 1
ATOM 655 C C . HIS A 1 86 ? 7.737 -7.642 9.658 1.00 90.25 86 HIS A C 1
ATOM 657 O O . HIS A 1 86 ? 8.109 -6.509 9.962 1.00 90.25 86 HIS A O 1
ATOM 663 N N . LEU A 1 87 ? 6.746 -7.832 8.785 1.00 91.38 87 LEU A N 1
ATOM 664 C CA . LEU A 1 87 ? 5.829 -6.777 8.343 1.00 91.38 87 LEU A CA 1
ATOM 665 C C . LEU A 1 87 ? 4.635 -6.721 9.294 1.00 91.38 87 LEU A C 1
ATOM 667 O O . LEU A 1 87 ? 4.078 -7.765 9.630 1.00 91.38 87 LEU A O 1
ATOM 671 N N . SER A 1 88 ? 4.218 -5.517 9.699 1.00 88.19 88 SER A N 1
ATOM 672 C CA . SER A 1 88 ? 2.989 -5.383 10.491 1.00 88.19 88 SER A CA 1
ATOM 673 C C . SER A 1 88 ? 1.766 -5.834 9.677 1.00 88.19 88 SER A C 1
ATOM 675 O O . SER A 1 88 ? 1.805 -5.757 8.444 1.00 88.19 88 SER A O 1
ATOM 677 N N . PRO A 1 89 ? 0.656 -6.246 10.316 1.00 85.12 89 PRO A N 1
ATOM 678 C CA . PRO A 1 89 ? -0.561 -6.635 9.598 1.00 85.12 89 PRO A CA 1
ATOM 679 C C . PRO A 1 89 ? -1.020 -5.572 8.588 1.00 85.12 89 PRO A C 1
ATOM 681 O O . PRO A 1 89 ? -1.280 -5.875 7.428 1.00 85.12 89 PRO A O 1
ATOM 684 N N . THR A 1 90 ? -0.992 -4.293 8.973 1.00 86.25 90 THR A N 1
ATOM 685 C CA . THR A 1 90 ? -1.319 -3.168 8.083 1.00 86.25 90 THR A CA 1
ATOM 686 C C . THR A 1 90 ? -0.388 -3.080 6.872 1.00 86.25 90 THR A C 1
ATOM 688 O O . THR A 1 90 ? -0.839 -2.821 5.757 1.00 86.25 90 THR A O 1
ATOM 691 N N . GLN A 1 91 ? 0.914 -3.305 7.064 1.00 94.12 91 GLN A N 1
ATOM 692 C CA . GLN A 1 91 ? 1.889 -3.303 5.973 1.00 94.12 91 GLN A CA 1
ATOM 693 C C . GLN A 1 91 ? 1.658 -4.466 5.005 1.00 94.12 91 GLN A C 1
ATOM 695 O O . GLN A 1 91 ? 1.749 -4.266 3.795 1.00 94.12 91 GLN A O 1
ATOM 700 N N . GLN A 1 92 ? 1.317 -5.650 5.519 1.00 92.81 92 GLN A N 1
ATOM 701 C CA . GLN A 1 92 ? 0.971 -6.813 4.698 1.00 92.81 92 GLN A CA 1
ATOM 702 C C . GLN A 1 92 ? -0.278 -6.538 3.852 1.00 92.81 92 GLN A C 1
ATOM 704 O O . GLN A 1 92 ? -0.247 -6.739 2.640 1.00 92.81 92 GLN A O 1
ATOM 709 N N . VAL A 1 93 ? -1.330 -5.969 4.453 1.00 90.50 93 VAL A N 1
ATOM 710 C CA . VAL A 1 93 ? -2.555 -5.551 3.745 1.00 90.50 93 VAL A CA 1
ATOM 711 C C . VAL A 1 93 ? -2.234 -4.533 2.647 1.00 90.50 93 VAL A C 1
ATOM 713 O O . VAL A 1 93 ? -2.669 -4.684 1.506 1.00 90.50 93 VAL A O 1
ATOM 716 N N . MET A 1 94 ? -1.439 -3.504 2.946 1.00 95.44 94 MET A N 1
ATOM 717 C CA . MET A 1 94 ? -1.069 -2.492 1.951 1.00 95.44 94 MET A CA 1
ATOM 718 C C . MET A 1 94 ? -0.214 -3.061 0.813 1.00 95.44 94 MET A C 1
ATOM 720 O O . MET A 1 94 ? -0.378 -2.643 -0.335 1.00 95.44 94 MET A O 1
ATOM 724 N N . LEU A 1 95 ? 0.684 -4.003 1.111 1.00 96.00 95 LEU A N 1
ATOM 725 C CA . LEU A 1 95 ? 1.490 -4.692 0.106 1.00 96.00 95 LEU A CA 1
ATOM 726 C C . LEU A 1 95 ? 0.621 -5.591 -0.785 1.00 96.00 95 LEU A C 1
ATOM 728 O O . LEU A 1 95 ? 0.774 -5.549 -2.003 1.00 96.00 95 LEU A O 1
ATOM 732 N N . ALA A 1 96 ? -0.328 -6.325 -0.200 1.00 94.31 96 ALA A N 1
ATOM 733 C CA . ALA A 1 96 ? -1.317 -7.133 -0.912 1.00 94.31 96 ALA A CA 1
ATOM 734 C C . ALA A 1 96 ? -2.189 -6.282 -1.851 1.00 94.31 96 ALA A C 1
ATOM 736 O O . ALA A 1 96 ? -2.324 -6.581 -3.036 1.00 94.31 96 ALA A O 1
ATOM 737 N N . LEU A 1 97 ? -2.717 -5.152 -1.371 1.00 94.75 97 LEU A N 1
ATOM 738 C CA . LEU A 1 97 ? -3.484 -4.232 -2.214 1.00 94.75 97 LEU A CA 1
ATOM 739 C C . LEU A 1 97 ? -2.619 -3.620 -3.328 1.00 94.75 97 LEU A C 1
ATOM 741 O O . LEU A 1 97 ? -3.073 -3.461 -4.462 1.00 94.75 97 LEU A O 1
ATOM 745 N N . ALA A 1 98 ? -1.359 -3.291 -3.037 1.00 96.31 98 ALA A N 1
ATOM 746 C CA . ALA A 1 98 ? -0.440 -2.825 -4.065 1.00 96.31 98 ALA A CA 1
ATOM 747 C C . ALA A 1 98 ? -0.197 -3.907 -5.130 1.00 96.31 98 ALA A C 1
ATOM 749 O O . ALA A 1 98 ? -0.190 -3.572 -6.315 1.00 96.31 98 ALA A O 1
ATOM 750 N N . ALA A 1 99 ? -0.044 -5.172 -4.729 1.00 95.12 99 ALA A N 1
ATOM 751 C CA . ALA A 1 99 ? 0.106 -6.318 -5.623 1.00 95.12 99 ALA A CA 1
ATOM 752 C C . ALA A 1 99 ? -1.117 -6.509 -6.537 1.00 95.12 99 ALA A C 1
ATOM 754 O O . ALA A 1 99 ? -0.951 -6.660 -7.745 1.00 95.12 99 ALA A O 1
ATOM 755 N N . ASN A 1 100 ? -2.325 -6.310 -6.002 1.00 93.44 100 ASN A N 1
ATOM 756 C CA . ASN A 1 100 ? -3.590 -6.289 -6.753 1.00 93.44 100 ASN A CA 1
ATOM 757 C C . ASN A 1 100 ? -3.766 -5.054 -7.665 1.00 93.44 100 ASN A C 1
ATOM 759 O O . ASN A 1 100 ? -4.826 -4.835 -8.248 1.00 93.44 100 ASN A O 1
ATOM 763 N N . GLY A 1 101 ? -2.735 -4.219 -7.805 1.00 95.31 101 GLY A N 1
ATOM 764 C CA . GLY A 1 101 ? -2.727 -3.099 -8.738 1.00 95.31 101 GLY A CA 1
ATOM 765 C C . GLY A 1 101 ? -3.364 -1.817 -8.218 1.00 95.31 101 GLY A C 1
ATOM 766 O O . GLY A 1 101 ? -3.454 -0.862 -8.990 1.00 95.31 101 GLY A O 1
ATOM 767 N N . TYR A 1 102 ? -3.754 -1.734 -6.946 1.00 96.31 102 TYR A N 1
ATOM 768 C CA . TYR A 1 102 ? -4.314 -0.497 -6.406 1.00 96.31 102 TYR A CA 1
ATOM 769 C C . TYR A 1 102 ? -3.251 0.611 -6.281 1.00 96.31 102 TYR A C 1
ATOM 771 O O . TYR A 1 102 ? -2.089 0.395 -5.903 1.00 96.31 102 TYR A O 1
ATOM 779 N N . TYR A 1 103 ? -3.650 1.841 -6.602 1.00 96.56 103 TYR A N 1
ATOM 780 C CA . TYR A 1 103 ? -2.843 3.042 -6.393 1.00 96.56 103 TYR A CA 1
ATOM 781 C C . TYR A 1 103 ? -2.925 3.518 -4.938 1.00 96.56 103 TYR A C 1
ATOM 783 O O . TYR A 1 103 ? -3.869 3.208 -4.218 1.00 96.56 103 TYR A O 1
ATOM 791 N N . ALA A 1 104 ? -1.961 4.334 -4.499 1.00 96.56 104 ALA A N 1
ATOM 792 C CA . ALA A 1 104 ? -1.897 4.805 -3.111 1.00 96.56 104 ALA A CA 1
ATOM 793 C C . ALA A 1 104 ? -3.178 5.529 -2.646 1.00 96.56 104 ALA A C 1
ATOM 795 O O . ALA A 1 104 ? -3.540 5.446 -1.480 1.00 96.56 104 ALA A O 1
ATOM 796 N N . GLU A 1 105 ? -3.876 6.221 -3.550 1.00 96.69 105 GLU A N 1
ATOM 797 C CA . GLU A 1 105 ? -5.154 6.887 -3.259 1.00 96.69 105 GLU A CA 1
ATOM 798 C C . GLU A 1 105 ? -6.306 5.901 -3.072 1.00 96.69 105 GLU A C 1
ATOM 800 O O . GLU A 1 105 ? -7.145 6.089 -2.194 1.00 96.69 105 GLU A O 1
ATOM 805 N N . GLU A 1 106 ? -6.342 4.842 -3.877 1.00 95.50 106 GLU A N 1
ATOM 806 C CA . GLU A 1 106 ? -7.342 3.783 -3.758 1.00 95.50 106 GLU A CA 1
ATOM 807 C C . GLU A 1 106 ? -7.113 2.987 -2.478 1.00 95.50 106 GLU A C 1
ATOM 809 O O . GLU A 1 106 ? -8.062 2.765 -1.736 1.00 95.50 106 GLU A O 1
ATOM 814 N N . ILE A 1 107 ? -5.853 2.653 -2.175 1.00 94.81 107 ILE A N 1
ATOM 815 C CA . ILE A 1 107 ? -5.442 1.998 -0.925 1.00 94.81 107 ILE A CA 1
ATOM 816 C C . ILE A 1 107 ? -5.795 2.876 0.274 1.00 94.81 107 ILE A C 1
ATOM 818 O O . ILE A 1 107 ? -6.347 2.380 1.246 1.00 94.81 107 ILE A O 1
ATOM 822 N N . ALA A 1 108 ? -5.543 4.185 0.201 1.00 90.88 108 ALA A N 1
ATOM 823 C CA . ALA A 1 108 ? -5.901 5.124 1.261 1.00 90.88 108 ALA A CA 1
ATOM 824 C C . ALA A 1 108 ? -7.411 5.115 1.542 1.00 90.88 108 ALA A C 1
ATOM 826 O O . ALA A 1 108 ? -7.821 4.986 2.694 1.00 90.88 108 ALA A O 1
ATOM 827 N N . LYS A 1 109 ? -8.241 5.180 0.491 1.00 88.38 109 LYS A N 1
ATOM 828 C CA . LYS A 1 109 ? -9.705 5.089 0.614 1.00 88.38 109 LYS A CA 1
ATOM 829 C C . LYS A 1 109 ? -10.139 3.748 1.204 1.00 88.38 109 LYS A C 1
ATOM 831 O O . LYS A 1 109 ? -10.926 3.722 2.141 1.00 88.38 109 LYS A O 1
ATOM 836 N N . ARG A 1 110 ? -9.592 2.655 0.674 1.00 88.25 110 ARG A N 1
ATOM 837 C CA . ARG A 1 110 ? -9.884 1.273 1.064 1.00 88.25 110 ARG A CA 1
ATOM 838 C C . ARG A 1 110 ? -9.525 0.994 2.527 1.00 88.25 110 ARG A C 1
ATOM 840 O O . ARG A 1 110 ? -10.351 0.494 3.279 1.00 88.25 110 ARG A O 1
ATOM 847 N N . CYS A 1 111 ? -8.336 1.397 2.956 1.00 83.69 111 CYS A N 1
ATOM 848 C CA . CYS A 1 111 ? -7.869 1.239 4.332 1.00 83.69 111 CYS A CA 1
ATOM 849 C C . CYS A 1 111 ? -8.357 2.353 5.277 1.00 83.69 111 CYS A C 1
ATOM 851 O O . CYS A 1 111 ? -7.990 2.351 6.446 1.00 83.69 111 CYS A O 1
ATOM 853 N N . THR A 1 112 ? -9.154 3.320 4.805 1.00 84.25 112 THR A N 1
ATOM 854 C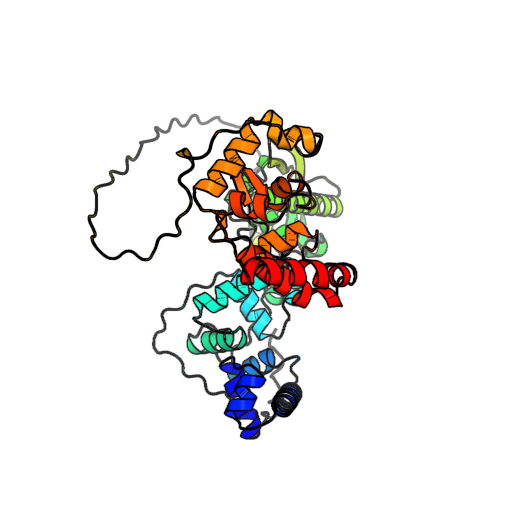 CA . THR A 1 112 ? -9.607 4.489 5.588 1.00 84.25 112 THR A CA 1
ATOM 855 C C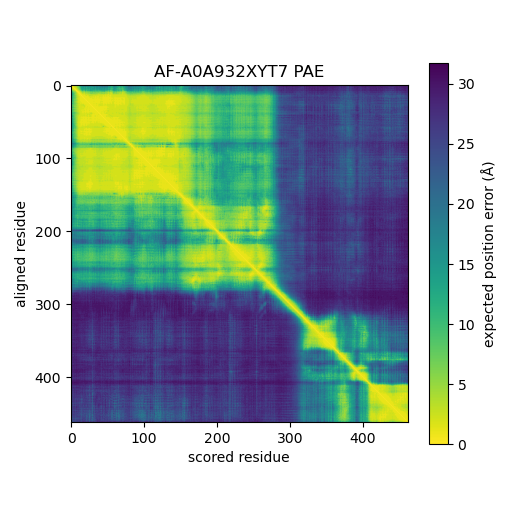 . THR A 1 112 ? -8.452 5.263 6.254 1.00 84.25 112 THR A C 1
ATOM 857 O O . THR A 1 112 ? -8.552 5.728 7.389 1.00 84.25 112 THR A O 1
ATOM 860 N N . VAL A 1 113 ? -7.332 5.421 5.544 1.00 86.00 113 VAL A N 1
ATOM 861 C CA . VAL A 1 113 ? -6.150 6.177 5.997 1.00 86.00 113 VAL A CA 1
ATOM 862 C C . VAL A 1 113 ? -5.805 7.293 5.016 1.00 86.00 113 VAL A C 1
ATOM 864 O O . VAL A 1 113 ? -6.345 7.378 3.916 1.00 86.00 113 VAL A O 1
ATOM 867 N N . SER A 1 114 ? -4.883 8.179 5.392 1.00 90.94 114 SER A N 1
ATOM 868 C CA . SER A 1 114 ? -4.411 9.213 4.471 1.00 90.94 114 SER A CA 1
ATOM 869 C C . SER A 1 114 ? -3.474 8.632 3.402 1.00 90.94 114 SER A C 1
ATOM 871 O O . SER A 1 114 ? -2.729 7.682 3.651 1.00 90.94 114 SER A O 1
ATOM 873 N N . ARG A 1 115 ? -3.422 9.263 2.220 1.00 95.62 115 ARG A N 1
ATOM 874 C CA . ARG A 1 115 ? -2.422 8.940 1.182 1.00 95.62 115 ARG A CA 1
ATOM 875 C C . ARG A 1 115 ? -0.986 9.045 1.715 1.00 95.62 115 ARG A C 1
ATOM 877 O O . ARG A 1 115 ? -0.125 8.268 1.312 1.00 95.62 115 ARG A O 1
ATOM 884 N N . HIS A 1 116 ? -0.729 9.994 2.618 1.00 92.06 116 HIS A N 1
ATOM 885 C CA . HIS A 1 116 ? 0.580 10.158 3.250 1.00 92.06 116 HIS A CA 1
ATOM 886 C C . HIS A 1 116 ? 0.947 8.938 4.105 1.00 92.06 116 HIS A C 1
ATOM 888 O O . HIS A 1 116 ? 2.043 8.405 3.963 1.00 92.06 116 HIS A O 1
ATOM 894 N N . THR A 1 117 ? -0.002 8.428 4.894 1.00 90.69 117 THR A N 1
ATOM 895 C CA . THR A 1 117 ? 0.157 7.204 5.693 1.00 90.69 117 THR A CA 1
ATOM 896 C C . THR A 1 117 ? 0.465 5.992 4.812 1.00 90.69 117 THR A C 1
ATOM 898 O O . THR A 1 117 ? 1.338 5.198 5.156 1.00 90.69 117 THR A O 1
ATOM 901 N N . VAL A 1 118 ? -0.193 5.860 3.652 1.00 96.00 118 VAL A N 1
ATOM 902 C CA . VAL A 1 118 ? 0.115 4.786 2.689 1.00 96.00 118 VAL A CA 1
ATOM 903 C C . VAL A 1 118 ? 1.549 4.904 2.175 1.00 96.00 118 VAL A C 1
ATOM 905 O O . VAL A 1 118 ? 2.284 3.923 2.187 1.00 96.00 118 VAL A O 1
ATOM 908 N N . ASN A 1 119 ? 1.979 6.103 1.774 1.00 96.44 119 ASN A N 1
ATOM 909 C CA . ASN A 1 119 ? 3.346 6.319 1.292 1.00 96.44 119 ASN A CA 1
ATOM 910 C C . ASN A 1 119 ? 4.398 6.040 2.377 1.00 96.44 119 ASN A C 1
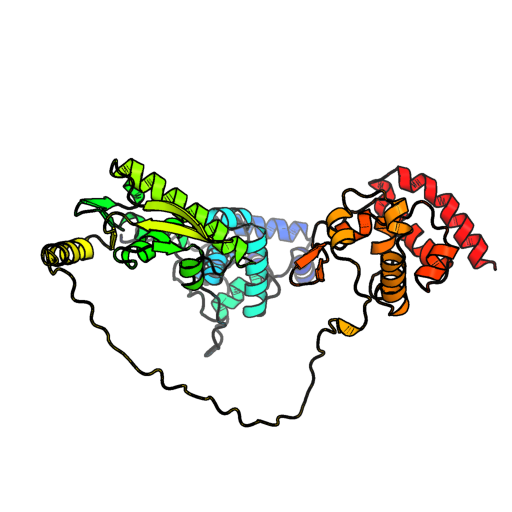ATOM 912 O O . ASN A 1 119 ? 5.400 5.394 2.089 1.00 96.44 119 ASN A O 1
ATOM 916 N N . SER A 1 120 ? 4.155 6.469 3.617 1.00 95.44 120 SER A N 1
ATOM 917 C CA . SER A 1 120 ? 5.038 6.178 4.753 1.00 95.44 120 SER A CA 1
ATOM 918 C C . SER A 1 120 ? 5.148 4.667 5.006 1.00 95.44 120 SER A C 1
ATOM 920 O O . SER A 1 120 ? 6.246 4.130 5.150 1.00 95.44 120 SER A O 1
ATOM 922 N N . ASN A 1 121 ? 4.030 3.935 4.939 1.00 96.19 121 ASN A N 1
ATOM 923 C CA . ASN A 1 121 ? 4.054 2.474 5.022 1.00 96.19 121 ASN A CA 1
ATOM 924 C C . ASN A 1 121 ? 4.780 1.835 3.833 1.00 96.19 121 ASN A C 1
ATOM 926 O O . ASN A 1 121 ? 5.520 0.877 4.022 1.00 96.19 121 ASN A O 1
ATOM 930 N N . PHE A 1 122 ? 4.630 2.366 2.619 1.00 97.69 122 PHE A N 1
ATOM 931 C CA . PHE A 1 122 ? 5.371 1.893 1.448 1.00 97.69 122 PHE A CA 1
ATOM 932 C C . PHE A 1 122 ? 6.883 2.075 1.607 1.00 97.69 122 PHE A C 1
ATOM 934 O O . PHE A 1 122 ? 7.654 1.220 1.175 1.00 97.69 122 PHE A O 1
ATOM 941 N N . GLU A 1 123 ? 7.327 3.167 2.225 1.00 96.94 123 GLU A N 1
ATOM 942 C CA . GLU A 1 123 ? 8.733 3.380 2.577 1.00 96.94 123 GLU A CA 1
ATOM 943 C C . GLU A 1 123 ? 9.216 2.364 3.611 1.00 96.94 123 GLU A C 1
ATOM 945 O O . GLU A 1 123 ? 10.240 1.717 3.389 1.00 96.94 123 GLU A O 1
ATOM 950 N N . ALA A 1 124 ? 8.443 2.142 4.677 1.00 95.06 124 ALA A N 1
ATOM 951 C CA . ALA A 1 124 ? 8.765 1.150 5.698 1.00 95.06 124 ALA A CA 1
ATOM 952 C C . ALA A 1 124 ? 8.824 -0.282 5.132 1.00 95.06 124 ALA A C 1
ATOM 954 O O . ALA A 1 124 ? 9.759 -1.022 5.435 1.00 95.06 124 ALA A O 1
ATOM 955 N N . ILE A 1 125 ? 7.872 -0.660 4.269 1.00 97.56 125 ILE A N 1
ATOM 956 C CA . ILE A 1 125 ? 7.854 -1.956 3.572 1.00 97.56 125 ILE A CA 1
ATOM 957 C C . ILE A 1 125 ? 9.111 -2.107 2.717 1.00 97.56 125 ILE A C 1
ATOM 959 O O . ILE A 1 125 ? 9.805 -3.114 2.819 1.00 97.56 125 ILE A O 1
ATOM 963 N N . ARG A 1 126 ? 9.447 -1.094 1.907 1.00 97.88 126 ARG A N 1
ATOM 964 C CA . ARG A 1 126 ? 10.663 -1.108 1.083 1.00 97.88 126 ARG A CA 1
ATOM 965 C C . ARG A 1 126 ? 11.916 -1.308 1.922 1.00 97.88 126 ARG A C 1
ATOM 967 O O . ARG A 1 126 ? 12.743 -2.135 1.566 1.00 97.88 126 ARG A O 1
ATOM 974 N N . HIS A 1 127 ? 12.036 -0.594 3.036 1.00 96.75 127 HIS A N 1
ATOM 975 C CA . HIS A 1 127 ? 13.183 -0.727 3.926 1.00 96.75 127 HIS A CA 1
ATOM 976 C C . HIS A 1 127 ? 13.269 -2.134 4.538 1.00 96.75 127 HIS A C 1
ATOM 978 O O . HIS A 1 127 ? 14.322 -2.761 4.490 1.00 96.75 127 HIS A O 1
ATOM 984 N N . ARG A 1 128 ? 12.156 -2.669 5.062 1.00 96.31 128 ARG A N 1
ATOM 985 C CA . ARG A 1 128 ? 12.107 -4.010 5.677 1.00 96.31 128 ARG A CA 1
ATOM 986 C C . ARG A 1 128 ? 12.375 -5.141 4.685 1.00 96.31 128 ARG A C 1
ATOM 988 O O . ARG A 1 128 ? 12.945 -6.152 5.071 1.00 96.31 128 ARG A O 1
ATOM 995 N N . LEU A 1 129 ? 11.990 -4.963 3.423 1.00 96.44 129 LEU A N 1
ATOM 996 C CA . LEU A 1 129 ? 12.233 -5.933 2.350 1.00 96.44 129 LEU A CA 1
ATOM 997 C C . LEU A 1 129 ? 13.551 -5.688 1.594 1.00 96.44 129 LEU A C 1
ATOM 999 O O . LEU A 1 129 ? 13.806 -6.361 0.598 1.00 96.44 129 LEU A O 1
ATOM 1003 N N . ASN A 1 130 ? 14.367 -4.721 2.034 1.00 96.62 130 ASN A N 1
ATOM 1004 C CA . ASN A 1 130 ? 15.590 -4.274 1.359 1.00 96.62 130 ASN A CA 1
ATOM 1005 C C . ASN A 1 130 ? 15.383 -3.978 -0.143 1.00 96.62 130 ASN A C 1
ATOM 1007 O O . ASN A 1 130 ? 16.140 -4.393 -1.023 1.00 96.62 130 ASN A O 1
ATOM 1011 N N . ALA A 1 131 ? 14.300 -3.272 -0.457 1.00 97.19 131 ALA A N 1
ATOM 1012 C CA . ALA A 1 131 ? 13.846 -3.047 -1.815 1.00 97.19 131 ALA A CA 1
ATOM 1013 C C . ALA A 1 131 ? 13.928 -1.574 -2.230 1.00 97.19 131 ALA A C 1
ATOM 1015 O O . ALA A 1 131 ? 13.312 -0.692 -1.639 1.00 97.19 131 ALA A O 1
ATOM 1016 N N . ARG A 1 132 ? 14.602 -1.296 -3.352 1.00 97.19 132 ARG A N 1
ATOM 1017 C CA . ARG A 1 132 ? 14.684 0.064 -3.921 1.00 97.19 132 ARG A CA 1
ATOM 1018 C C . ARG A 1 132 ? 13.344 0.687 -4.337 1.00 97.19 132 ARG A C 1
ATOM 1020 O O . ARG A 1 132 ? 13.179 1.902 -4.260 1.00 97.19 132 ARG 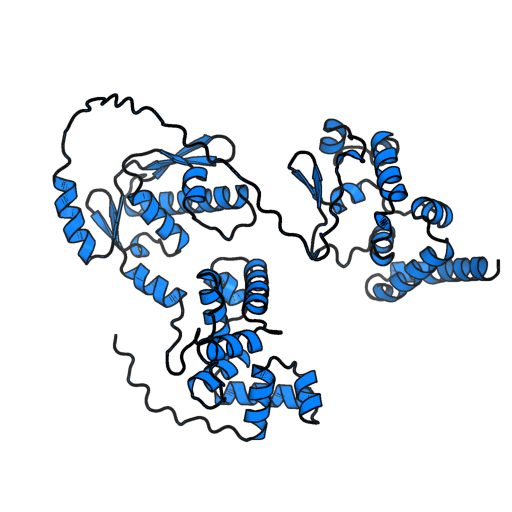A O 1
ATOM 1027 N N . SER A 1 133 ? 12.374 -0.108 -4.787 1.00 97.69 133 SER A N 1
ATOM 1028 C CA . SER A 1 133 ? 11.071 0.375 -5.273 1.00 97.69 133 SER A CA 1
ATOM 1029 C C . SER A 1 133 ? 9.948 -0.559 -4.840 1.00 97.69 133 SER A C 1
ATOM 1031 O O . SER A 1 133 ? 10.216 -1.676 -4.411 1.00 97.69 133 SER A O 1
ATOM 1033 N N . MET A 1 134 ? 8.690 -0.131 -4.981 1.00 97.56 134 MET A N 1
ATOM 1034 C CA . MET A 1 134 ? 7.556 -0.986 -4.615 1.00 97.56 134 MET A CA 1
ATOM 1035 C C . MET A 1 134 ? 7.437 -2.231 -5.510 1.00 97.56 134 MET A C 1
ATOM 1037 O O . MET A 1 134 ? 7.098 -3.301 -5.024 1.00 97.56 134 MET A O 1
ATOM 1041 N N . ASN A 1 135 ? 7.780 -2.126 -6.799 1.00 97.69 135 ASN A N 1
ATOM 1042 C CA . ASN A 1 135 ? 7.809 -3.295 -7.684 1.00 97.69 135 ASN A CA 1
ATOM 1043 C C . ASN A 1 135 ? 8.856 -4.315 -7.212 1.00 97.69 135 ASN A C 1
ATOM 1045 O O . ASN A 1 135 ? 8.577 -5.508 -7.164 1.00 97.69 135 ASN A O 1
ATOM 1049 N N . HIS A 1 136 ? 10.030 -3.822 -6.799 1.00 98.06 136 HIS A N 1
ATOM 1050 C CA . HIS A 1 136 ? 11.075 -4.666 -6.225 1.00 98.06 136 HIS A CA 1
ATOM 1051 C C . HIS A 1 136 ? 10.652 -5.262 -4.879 1.00 98.06 136 HIS A C 1
ATOM 1053 O O . HIS A 1 136 ? 10.909 -6.430 -4.629 1.00 98.06 136 HIS A O 1
ATOM 1059 N N . ALA A 1 137 ? 9.950 -4.494 -4.043 1.00 97.75 137 ALA A N 1
ATOM 1060 C CA . ALA A 1 137 ? 9.442 -4.959 -2.756 1.00 97.75 137 ALA A CA 1
ATOM 1061 C C . ALA A 1 137 ? 8.477 -6.138 -2.925 1.00 97.75 137 ALA A C 1
ATOM 1063 O O . ALA A 1 137 ? 8.562 -7.107 -2.183 1.00 97.75 137 ALA A O 1
ATOM 1064 N N . MET A 1 138 ? 7.615 -6.103 -3.942 1.00 96.69 138 MET A N 1
ATOM 1065 C CA . MET A 1 138 ? 6.751 -7.242 -4.251 1.00 96.69 138 MET A CA 1
ATOM 1066 C C . MET A 1 138 ? 7.528 -8.470 -4.701 1.00 96.69 138 MET A C 1
ATOM 1068 O O . MET A 1 138 ? 7.240 -9.561 -4.226 1.00 96.69 138 MET A O 1
ATOM 1072 N N . ARG A 1 139 ? 8.517 -8.305 -5.587 1.00 97.00 139 ARG A N 1
ATOM 1073 C CA . ARG A 1 139 ? 9.382 -9.418 -5.990 1.00 97.00 139 ARG A CA 1
ATOM 1074 C C . ARG A 1 139 ? 10.079 -10.033 -4.772 1.00 97.00 139 ARG A C 1
ATOM 1076 O O . ARG A 1 139 ? 9.996 -11.239 -4.582 1.00 97.00 139 ARG A O 1
ATOM 1083 N N . ARG A 1 140 ? 10.664 -9.201 -3.902 1.00 97.44 140 ARG A N 1
ATOM 1084 C CA . ARG A 1 140 ? 11.267 -9.637 -2.632 1.00 97.44 140 ARG A CA 1
ATOM 1085 C C . ARG A 1 140 ? 10.272 -10.374 -1.741 1.00 97.44 140 ARG A C 1
ATOM 1087 O O . ARG A 1 140 ? 10.644 -11.357 -1.121 1.00 97.44 140 ARG A O 1
ATOM 1094 N N . ALA A 1 141 ? 9.014 -9.942 -1.691 1.00 96.19 141 ALA A N 1
ATOM 1095 C CA . ALA A 1 141 ? 7.988 -10.634 -0.918 1.00 96.19 141 ALA A CA 1
ATOM 1096 C C . ALA A 1 141 ? 7.732 -12.069 -1.417 1.00 96.19 141 ALA A C 1
ATOM 1098 O O . ALA A 1 141 ? 7.529 -12.952 -0.591 1.00 96.19 141 ALA A O 1
ATOM 1099 N N . PHE A 1 142 ? 7.802 -12.331 -2.727 1.00 95.81 142 PHE A N 1
ATOM 1100 C CA . PHE A 1 142 ? 7.770 -13.704 -3.249 1.00 95.81 142 PHE A CA 1
ATOM 1101 C C . PHE A 1 142 ? 9.058 -14.476 -2.962 1.00 95.81 142 PHE A C 1
ATOM 1103 O O . PHE A 1 142 ? 8.987 -15.613 -2.515 1.00 95.81 142 PHE A O 1
ATOM 1110 N N . GLU A 1 143 ? 10.226 -13.868 -3.192 1.00 95.75 143 GLU A N 1
ATOM 1111 C CA . GLU A 1 143 ? 11.530 -14.513 -2.947 1.00 95.75 143 GLU A CA 1
ATOM 1112 C C . GLU A 1 143 ? 11.685 -14.948 -1.481 1.00 95.75 143 GLU A C 1
ATOM 1114 O O . GLU A 1 143 ? 12.254 -15.998 -1.201 1.00 95.75 143 GLU A O 1
ATOM 1119 N N . LEU A 1 144 ? 11.116 -14.169 -0.557 1.00 95.50 144 LEU A N 1
ATOM 1120 C CA . LEU A 1 144 ? 11.084 -14.455 0.875 1.00 95.50 144 LEU A CA 1
ATOM 1121 C C . LEU A 1 144 ? 9.938 -15.392 1.292 1.00 95.50 144 LEU A C 1
ATOM 1123 O O . LEU A 1 144 ? 9.860 -15.749 2.457 1.00 95.50 144 LEU A O 1
ATOM 1127 N N . GLY A 1 145 ? 9.015 -15.757 0.397 1.00 93.69 145 GLY A N 1
ATOM 1128 C CA . GLY A 1 145 ? 7.864 -16.606 0.728 1.00 93.69 145 GLY A CA 1
ATOM 1129 C C . GLY A 1 145 ? 6.747 -15.919 1.528 1.00 93.69 145 GLY A C 1
ATOM 1130 O O . GLY A 1 145 ? 5.880 -16.602 2.070 1.00 93.69 145 GLY A O 1
ATOM 1131 N N . LEU A 1 146 ? 6.724 -14.579 1.596 1.00 92.62 146 LEU A N 1
ATOM 1132 C CA . LEU A 1 146 ? 5.585 -13.822 2.146 1.00 92.62 146 LEU A CA 1
ATOM 1133 C C . LEU A 1 146 ? 4.347 -13.943 1.250 1.00 92.62 146 LEU A C 1
ATOM 1135 O O . LEU A 1 146 ? 3.222 -13.961 1.742 1.00 92.62 146 LEU A O 1
ATOM 1139 N N . PHE A 1 147 ? 4.565 -14.018 -0.063 1.00 92.44 147 PHE A N 1
ATOM 1140 C CA . PHE A 1 147 ? 3.553 -14.415 -1.032 1.00 92.44 147 PHE A CA 1
ATOM 1141 C C . PHE A 1 147 ? 3.908 -15.782 -1.594 1.00 92.44 147 PHE A C 1
ATOM 1143 O O . PHE A 1 147 ? 5.057 -16.030 -1.958 1.00 92.44 147 PHE A O 1
ATOM 1150 N N . LYS A 1 148 ? 2.910 -16.657 -1.682 1.00 89.50 148 LYS A N 1
ATOM 1151 C CA . LYS A 1 148 ? 3.063 -17.978 -2.280 1.00 89.50 148 LYS A CA 1
ATOM 1152 C C . LYS A 1 148 ? 2.558 -17.961 -3.717 1.00 89.50 148 LYS A C 1
ATOM 1154 O O . LYS A 1 148 ? 1.538 -17.346 -4.026 1.00 89.50 148 LYS A O 1
ATOM 1159 N N . VAL A 1 149 ? 3.300 -18.636 -4.587 1.00 87.94 149 VAL A N 1
ATOM 1160 C CA . VAL A 1 149 ? 2.948 -18.815 -5.999 1.00 87.94 149 VAL A CA 1
ATOM 1161 C C . VAL A 1 149 ? 1.728 -19.735 -6.099 1.00 87.94 149 VAL A C 1
ATOM 1163 O O . VAL A 1 149 ? 1.669 -20.760 -5.425 1.00 87.94 149 VAL A O 1
ATOM 1166 N N . GLY A 1 150 ? 0.751 -19.358 -6.918 1.00 85.25 150 GLY A N 1
ATOM 1167 C CA . GLY A 1 150 ? -0.534 -20.034 -7.082 1.00 85.25 150 GLY A CA 1
ATOM 1168 C C . GLY A 1 150 ? -1.575 -19.704 -6.006 1.00 85.25 150 GLY A C 1
ATOM 1169 O O . GLY A 1 150 ? -2.759 -19.975 -6.209 1.00 85.25 150 GLY A O 1
ATOM 1170 N N . GLU A 1 151 ? -1.187 -19.096 -4.880 1.00 85.94 151 GLU A N 1
ATOM 1171 C CA . GLU A 1 151 ? -2.149 -18.665 -3.868 1.00 85.94 151 GLU A CA 1
ATOM 1172 C C . GLU A 1 151 ? -2.702 -17.287 -4.233 1.00 85.94 151 GLU A C 1
ATOM 1174 O O . GLU A 1 151 ? -1.984 -16.284 -4.299 1.00 85.94 151 GLU A O 1
ATOM 1179 N N . ALA A 1 152 ? -4.015 -17.234 -4.456 1.00 83.25 152 ALA A N 1
ATOM 1180 C CA . ALA A 1 152 ? -4.701 -15.968 -4.624 1.00 83.25 152 ALA A CA 1
ATOM 1181 C C . ALA A 1 152 ? -4.532 -15.141 -3.350 1.00 83.25 152 ALA A C 1
ATOM 1183 O O . ALA A 1 152 ? -4.893 -15.595 -2.268 1.00 83.25 152 ALA A O 1
ATOM 1184 N N . ILE A 1 153 ? -4.039 -13.914 -3.490 1.00 81.38 153 ILE A N 1
ATOM 1185 C CA . ILE A 1 153 ? -4.038 -12.958 -2.390 1.00 81.38 153 ILE A CA 1
ATOM 1186 C C . ILE A 1 153 ? -5.472 -12.444 -2.263 1.00 81.38 153 ILE A C 1
ATOM 1188 O O . ILE A 1 153 ? -5.911 -11.695 -3.145 1.00 81.38 153 ILE A O 1
ATOM 1192 N N . PRO A 1 154 ? -6.231 -12.847 -1.226 1.00 77.88 154 PRO A N 1
ATOM 1193 C CA . PRO A 1 154 ? -7.553 -12.283 -1.022 1.00 77.88 154 PRO A CA 1
ATOM 1194 C C . PRO A 1 154 ? -7.403 -10.772 -0.870 1.00 77.88 154 PRO A C 1
ATOM 1196 O O . PRO A 1 154 ? -6.430 -10.295 -0.279 1.00 77.88 154 PRO A O 1
ATOM 1199 N N . ASP A 1 155 ? -8.341 -10.000 -1.421 1.00 80.69 155 ASP A N 1
ATOM 1200 C CA . ASP A 1 155 ? -8.408 -8.594 -1.051 1.00 80.69 155 ASP A CA 1
ATOM 1201 C C . ASP A 1 155 ? -8.695 -8.577 0.456 1.00 80.69 155 ASP A C 1
ATOM 1203 O O . ASP A 1 155 ? -9.768 -9.027 0.872 1.00 80.69 155 ASP A O 1
ATOM 1207 N N . PRO A 1 156 ? -7.743 -8.133 1.293 1.00 74.50 156 PRO A N 1
ATOM 1208 C CA . PRO A 1 156 ? -7.866 -8.277 2.736 1.00 74.50 156 PRO A CA 1
ATOM 1209 C C . PRO A 1 156 ? -9.094 -7.535 3.251 1.00 74.50 156 PRO A C 1
ATOM 1211 O O . PRO A 1 156 ? -9.650 -7.915 4.272 1.00 74.50 156 PRO A O 1
ATOM 1214 N N . ILE A 1 157 ? -9.544 -6.506 2.528 1.00 75.38 157 ILE A N 1
ATOM 1215 C CA . ILE A 1 157 ? -10.742 -5.753 2.872 1.00 75.38 157 ILE A CA 1
ATOM 1216 C C . ILE A 1 157 ? -11.988 -6.516 2.466 1.00 75.38 157 ILE A C 1
ATOM 1218 O O . ILE A 1 157 ? -12.954 -6.467 3.210 1.00 75.38 157 ILE A O 1
ATOM 1222 N N . GLU A 1 158 ? -11.993 -7.232 1.343 1.00 80.12 158 GLU A N 1
ATOM 1223 C CA . GLU A 1 158 ? -13.131 -8.088 0.994 1.00 80.12 158 GLU A CA 1
ATOM 1224 C C . GLU A 1 158 ? -13.232 -9.280 1.939 1.00 80.12 158 GLU A C 1
ATOM 1226 O O . GLU A 1 158 ? -14.327 -9.594 2.382 1.00 80.12 158 GLU A O 1
ATOM 1231 N N . GLU A 1 159 ? -12.114 -9.910 2.308 1.00 76.94 159 GLU A N 1
ATOM 1232 C CA . GLU A 1 159 ? -12.117 -11.010 3.275 1.00 76.94 159 GLU A CA 1
ATOM 1233 C C . GLU A 1 159 ? -12.596 -10.531 4.647 1.00 76.94 159 GLU A C 1
ATOM 1235 O O . GLU A 1 159 ? -13.447 -11.161 5.275 1.00 76.94 159 GLU A O 1
ATOM 1240 N N . GLN A 1 160 ? -12.096 -9.377 5.087 1.00 73.50 160 GLN A N 1
ATOM 1241 C CA . GLN A 1 160 ? -12.563 -8.718 6.294 1.00 73.50 160 GLN A CA 1
ATOM 1242 C C . GLN A 1 160 ? -14.053 -8.367 6.189 1.00 73.50 160 GLN A C 1
ATOM 1244 O O . GLN A 1 160 ? -14.828 -8.789 7.036 1.00 73.50 160 GLN A O 1
ATOM 1249 N N . GLN A 1 161 ? -14.491 -7.690 5.124 1.00 75.06 161 GLN A N 1
ATOM 1250 C CA . GLN A 1 161 ? -15.900 -7.363 4.877 1.00 75.06 161 GLN A CA 1
ATOM 1251 C C . GLN A 1 161 ? -16.788 -8.601 4.824 1.00 75.06 161 GLN A C 1
ATOM 1253 O O . GLN A 1 161 ? -17.921 -8.545 5.289 1.00 75.06 161 GLN A O 1
ATOM 1258 N N . GLN A 1 162 ? -16.301 -9.710 4.274 1.00 78.38 162 GLN A N 1
ATOM 1259 C CA . GLN A 1 162 ? -17.047 -10.954 4.207 1.00 78.38 162 GLN A CA 1
ATOM 1260 C C . GLN A 1 162 ? -17.195 -11.560 5.603 1.00 78.38 162 GLN A C 1
ATOM 1262 O O . GLN A 1 162 ? -18.320 -11.818 6.014 1.00 78.38 162 GLN A O 1
ATOM 1267 N N . LYS A 1 163 ? -16.103 -11.654 6.376 1.00 72.69 163 LYS A N 1
ATOM 1268 C CA . LYS A 1 163 ? -16.158 -12.030 7.801 1.00 72.69 163 LYS A CA 1
ATOM 1269 C C . LYS A 1 163 ? -17.069 -11.090 8.608 1.00 72.69 163 LYS A C 1
ATOM 1271 O O . LYS A 1 163 ? -17.696 -11.531 9.566 1.00 72.69 163 LYS A O 1
ATOM 1276 N N . PHE A 1 164 ? -17.172 -9.815 8.216 1.00 73.62 164 PHE A N 1
ATOM 1277 C CA . PHE A 1 164 ? -18.027 -8.812 8.867 1.00 73.62 164 PHE A CA 1
ATOM 1278 C C . PHE A 1 164 ? -19.500 -8.890 8.494 1.00 73.62 164 PHE A C 1
ATOM 1280 O O . PHE A 1 164 ? -20.336 -8.583 9.338 1.00 73.62 164 PHE A O 1
ATOM 1287 N N . LYS A 1 165 ? -19.845 -9.294 7.269 1.00 76.50 165 LYS A N 1
ATOM 1288 C CA . LYS A 1 165 ? -21.250 -9.496 6.875 1.00 76.50 165 LYS A CA 1
ATOM 1289 C C . LYS A 1 165 ? -21.935 -10.564 7.724 1.00 76.50 165 LYS A C 1
ATOM 1291 O O . LYS A 1 165 ? -23.153 -10.507 7.895 1.00 76.50 165 LYS A O 1
ATOM 1296 N N . ASP A 1 166 ? -21.149 -11.494 8.251 1.00 80.38 166 ASP A N 1
ATOM 1297 C CA . ASP A 1 166 ? -21.643 -12.609 9.047 1.00 80.38 166 ASP A CA 1
ATOM 1298 C C . ASP A 1 166 ? -21.665 -12.292 10.555 1.00 80.38 166 ASP A C 1
ATOM 1300 O O . ASP A 1 166 ? -22.390 -12.946 11.300 1.00 80.38 166 ASP A O 1
ATOM 1304 N N . LEU A 1 167 ? -20.972 -11.236 11.007 1.00 83.56 167 LEU A N 1
ATOM 1305 C CA . LEU A 1 167 ? -20.949 -10.827 12.415 1.00 83.56 167 LEU A CA 1
ATOM 1306 C C . LEU A 1 167 ? -22.302 -10.285 12.887 1.00 83.56 167 LEU A C 1
ATOM 1308 O O . LEU A 1 167 ? -22.911 -9.412 12.257 1.00 83.56 167 LEU A O 1
ATOM 1312 N N . GLN A 1 168 ? -22.741 -10.779 14.043 1.00 85.62 168 GLN A N 1
ATOM 1313 C CA . GLN A 1 168 ? -23.957 -10.347 14.715 1.00 85.62 168 GLN A CA 1
ATOM 1314 C C . GLN A 1 168 ? -23.627 -9.531 15.962 1.00 85.62 168 GLN A C 1
ATOM 1316 O O . GLN A 1 168 ? -22.630 -9.755 16.648 1.00 85.62 168 GLN A O 1
ATOM 1321 N N . VAL A 1 169 ? -24.495 -8.567 16.244 1.00 84.06 169 VAL A N 1
ATOM 1322 C CA . VAL A 1 169 ? -24.478 -7.748 17.451 1.00 84.06 169 VAL A CA 1
ATOM 1323 C C . VAL A 1 169 ? -25.792 -8.002 18.169 1.00 84.06 169 VAL A C 1
ATOM 1325 O O . VAL A 1 169 ? -26.852 -7.688 17.622 1.00 84.06 169 VAL A O 1
ATOM 1328 N N . ALA A 1 170 ? -25.735 -8.569 19.374 1.00 84.62 170 ALA A N 1
ATOM 1329 C CA . ALA A 1 170 ? -26.900 -8.670 20.239 1.00 84.62 170 ALA A CA 1
ATOM 1330 C C . ALA A 1 170 ? -26.940 -7.557 21.278 1.00 84.62 170 ALA A C 1
ATOM 1332 O O . ALA A 1 170 ? -25.957 -7.249 21.953 1.00 84.62 170 ALA A O 1
ATOM 1333 N N . VAL A 1 171 ? -28.132 -6.984 21.416 1.00 83.69 171 VAL A N 1
ATOM 1334 C CA . VAL A 1 171 ? -28.477 -5.995 22.433 1.00 83.69 171 VAL A CA 1
ATOM 1335 C C . VAL A 1 171 ? -29.700 -6.508 23.167 1.00 83.69 171 VAL A C 1
ATOM 1337 O O . VAL A 1 171 ? -30.760 -6.669 22.562 1.00 83.69 171 VAL A O 1
ATOM 1340 N N . GLY A 1 172 ? -29.572 -6.762 24.471 1.00 82.06 172 GLY A N 1
ATOM 1341 C CA . GLY A 1 172 ? -30.709 -7.196 25.293 1.00 82.06 172 GLY A CA 1
ATOM 1342 C C . GLY A 1 172 ? -31.426 -8.442 24.752 1.00 82.06 172 GLY A C 1
ATOM 1343 O O . GLY A 1 172 ? -32.644 -8.541 24.864 1.00 82.06 172 GLY A O 1
ATOM 1344 N N . GLY A 1 173 ? -30.685 -9.361 24.122 1.00 80.69 173 GLY A N 1
ATOM 1345 C CA . GLY A 1 173 ? -31.214 -10.602 23.543 1.00 80.69 173 GLY A CA 1
ATOM 1346 C C . GLY A 1 173 ? -31.706 -10.508 22.093 1.00 80.69 173 GLY A C 1
ATOM 1347 O O . GLY A 1 173 ? -32.069 -11.532 21.522 1.00 80.69 173 GLY A O 1
ATOM 1348 N N . VAL A 1 174 ? -31.695 -9.326 21.467 1.00 84.50 174 VAL A N 1
ATOM 1349 C CA . VAL A 1 174 ? -32.010 -9.169 20.037 1.00 84.50 174 VAL A CA 1
ATOM 1350 C C . VAL A 1 174 ? -30.714 -9.101 19.240 1.00 84.50 174 VAL A C 1
ATOM 1352 O O . VAL A 1 174 ? -29.979 -8.124 19.369 1.00 84.50 174 VAL A O 1
ATOM 1355 N N . ALA A 1 175 ? -30.445 -10.118 18.420 1.00 87.88 175 ALA A N 1
ATOM 1356 C CA . ALA A 1 175 ? -29.291 -10.171 17.525 1.00 87.88 175 ALA A CA 1
ATOM 1357 C C . ALA A 1 175 ? -29.636 -9.597 16.144 1.00 87.88 175 ALA A C 1
ATOM 1359 O O . ALA A 1 175 ? -30.588 -10.043 15.504 1.00 87.88 175 ALA A O 1
ATOM 1360 N N . LEU A 1 176 ? -28.848 -8.628 15.680 1.00 86.19 176 LEU A N 1
ATOM 1361 C CA . LEU A 1 176 ? -28.909 -8.077 14.323 1.00 86.19 176 LEU A CA 1
ATOM 1362 C C . LEU A 1 176 ? -27.550 -8.233 13.647 1.00 86.19 176 LEU A C 1
ATOM 1364 O O . LEU A 1 176 ? -26.517 -8.216 14.320 1.00 86.19 176 LEU A O 1
ATOM 1368 N N . LYS A 1 177 ? -27.514 -8.340 12.317 1.00 87.56 177 LYS A N 1
ATOM 1369 C CA . LYS A 1 177 ? -26.226 -8.323 11.607 1.00 87.56 177 LYS A CA 1
ATOM 1370 C C . LYS A 1 177 ? -25.589 -6.942 11.727 1.00 87.56 177 LYS A C 1
ATOM 1372 O O . LYS A 1 177 ? -26.272 -5.924 11.604 1.00 87.56 177 LYS A O 1
ATOM 1377 N N . ALA A 1 178 ? -24.267 -6.881 11.877 1.00 85.00 178 ALA A N 1
ATOM 1378 C CA . ALA A 1 178 ? -23.536 -5.612 11.953 1.00 85.00 178 ALA A CA 1
ATOM 1379 C C . ALA A 1 178 ? -23.815 -4.698 10.737 1.00 85.00 178 ALA A C 1
ATOM 1381 O O . ALA A 1 178 ? -23.950 -3.479 10.870 1.00 85.00 178 ALA A O 1
ATOM 1382 N N . SER A 1 179 ? -23.999 -5.288 9.553 1.00 84.19 179 SER A N 1
ATOM 1383 C CA . SER A 1 179 ? -24.365 -4.551 8.341 1.00 84.19 179 SER A CA 1
ATOM 1384 C C . SER A 1 179 ? -25.776 -3.950 8.383 1.00 84.19 179 SER A C 1
ATOM 1386 O O . SER A 1 179 ? -25.996 -2.886 7.810 1.00 84.19 179 SER A O 1
ATOM 1388 N N . GLU A 1 180 ? -26.734 -4.596 9.058 1.00 86.38 180 GLU A N 1
ATOM 1389 C CA . GLU A 1 180 ? -28.127 -4.120 9.166 1.00 86.38 180 GLU A CA 1
ATOM 1390 C C . GLU A 1 180 ? -28.227 -2.869 10.042 1.00 86.38 180 GLU A C 1
ATOM 1392 O O . GLU A 1 180 ? -29.019 -1.972 9.767 1.00 86.38 180 GLU A O 1
ATOM 1397 N N . ILE A 1 181 ? -27.350 -2.761 11.042 1.00 85.50 181 ILE A N 1
ATOM 1398 C CA . ILE A 1 181 ? -27.211 -1.570 11.890 1.00 85.50 181 ILE A CA 1
ATOM 1399 C C . ILE A 1 181 ? -26.291 -0.502 11.269 1.00 85.50 181 ILE A C 1
ATOM 1401 O O . ILE A 1 181 ? -25.959 0.495 11.907 1.00 85.50 181 ILE A O 1
ATOM 1405 N N . GLY A 1 182 ? -25.864 -0.685 10.014 1.00 84.00 182 GLY A N 1
ATOM 1406 C CA . GLY A 1 182 ? -25.044 0.273 9.269 1.00 84.00 182 GLY A CA 1
ATOM 1407 C C . GLY A 1 182 ? -23.578 0.336 9.705 1.00 84.00 182 GLY A C 1
ATOM 1408 O O . GLY A 1 182 ? -22.890 1.320 9.404 1.00 84.00 182 GLY A O 1
ATOM 1409 N N . ILE A 1 183 ? -23.079 -0.672 10.424 1.00 83.06 183 ILE A N 1
ATOM 1410 C CA . ILE A 1 183 ? -21.676 -0.765 10.838 1.00 83.06 183 ILE A CA 1
ATOM 1411 C C . ILE A 1 183 ? -20.898 -1.514 9.760 1.00 83.06 183 ILE A C 1
ATOM 1413 O O . ILE A 1 183 ? -20.934 -2.734 9.656 1.00 83.06 183 ILE A O 1
ATOM 1417 N N . ASN A 1 184 ? -20.190 -0.733 8.943 1.00 78.75 184 ASN A N 1
ATOM 1418 C CA . ASN A 1 184 ? -19.490 -1.209 7.746 1.00 78.75 184 ASN A CA 1
ATOM 1419 C C . ASN A 1 184 ? -17.977 -0.930 7.797 1.00 78.75 184 ASN A C 1
ATOM 1421 O O . ASN A 1 184 ? -17.269 -1.170 6.821 1.00 78.75 184 ASN A O 1
ATOM 1425 N N . ASN A 1 185 ? -17.480 -0.361 8.901 1.00 77.44 185 ASN A N 1
ATOM 1426 C CA . ASN A 1 185 ? -16.078 0.005 9.081 1.00 77.44 185 ASN A CA 1
ATOM 1427 C C . ASN A 1 185 ? -15.441 -0.871 10.165 1.00 77.44 185 ASN A C 1
ATOM 1429 O O . ASN A 1 185 ? -15.971 -0.954 11.271 1.00 77.44 185 ASN A O 1
ATOM 1433 N N . LEU A 1 186 ? -14.274 -1.443 9.858 1.00 72.00 186 LEU A N 1
ATOM 1434 C CA . LEU A 1 186 ? -13.449 -2.234 10.774 1.00 72.00 186 LEU A CA 1
ATOM 1435 C C . LEU A 1 186 ? -13.278 -1.564 12.144 1.00 72.00 186 LEU A C 1
ATOM 1437 O O . LEU A 1 186 ? -13.475 -2.204 13.168 1.00 72.00 186 LEU A O 1
ATOM 1441 N N . ASN A 1 187 ? -12.995 -0.259 12.168 1.00 73.44 187 ASN A N 1
ATOM 1442 C CA . ASN A 1 187 ? -12.793 0.478 13.415 1.00 73.44 187 ASN A CA 1
ATOM 1443 C C . ASN A 1 187 ? -14.076 0.500 14.269 1.00 73.44 187 ASN A C 1
ATOM 1445 O O . ASN A 1 187 ? -14.044 0.312 15.477 1.00 73.44 187 ASN A O 1
ATOM 1449 N N . GLU A 1 188 ? -15.240 0.729 13.662 1.00 81.62 188 GLU A N 1
ATOM 1450 C CA . GLU A 1 188 ? -16.511 0.726 14.403 1.00 81.62 188 GLU A CA 1
ATOM 1451 C C . GLU A 1 188 ? -16.827 -0.655 14.990 1.00 81.62 188 GLU A C 1
ATOM 1453 O O . GLU A 1 188 ? -17.451 -0.749 16.045 1.00 81.62 188 GLU A O 1
ATOM 1458 N N . LEU A 1 189 ? -16.356 -1.712 14.333 1.00 73.44 189 LEU A N 1
ATOM 1459 C CA . LEU A 1 189 ? -16.561 -3.090 14.750 1.00 73.44 189 LEU A CA 1
ATOM 1460 C C . LEU A 1 189 ? -15.579 -3.538 15.836 1.00 73.44 189 LEU A C 1
ATOM 1462 O O . LEU A 1 189 ? -16.010 -4.105 16.834 1.00 73.44 189 LEU A O 1
ATOM 1466 N N . GLU A 1 190 ? -14.284 -3.240 15.701 1.00 76.00 190 GLU A N 1
ATOM 1467 C CA . GLU A 1 190 ? -13.306 -3.442 16.781 1.00 76.00 190 GLU A CA 1
ATOM 1468 C C . GLU A 1 190 ? -13.761 -2.709 18.050 1.00 76.00 190 GLU A C 1
ATOM 1470 O O . GLU A 1 190 ? -13.663 -3.230 19.158 1.00 76.00 190 GLU A O 1
ATOM 1475 N N . LEU A 1 191 ? -14.331 -1.511 17.882 1.00 80.62 191 LEU A N 1
ATOM 1476 C CA . LEU A 1 191 ? -14.915 -0.762 18.977 1.00 80.62 191 LEU A CA 1
ATOM 1477 C C . LEU A 1 191 ? -16.087 -1.529 19.599 1.00 80.62 191 LEU A C 1
ATOM 1479 O O . LEU A 1 191 ? -16.145 -1.624 20.817 1.00 80.62 191 LEU A O 1
ATOM 1483 N N . LEU A 1 192 ? -17.011 -2.069 18.800 1.00 80.81 192 LEU A N 1
ATOM 1484 C CA . LEU A 1 192 ? -18.115 -2.878 19.320 1.00 80.81 192 LEU A CA 1
ATOM 1485 C C . LEU A 1 192 ? -17.635 -4.117 20.080 1.00 80.81 192 LEU A C 1
ATOM 1487 O O . LEU A 1 192 ? -18.163 -4.389 21.153 1.00 80.81 192 LEU A O 1
ATOM 1491 N N . SER A 1 193 ? -16.638 -4.833 19.555 1.00 79.19 193 SER A N 1
ATOM 1492 C CA . SER A 1 193 ? -16.051 -5.996 20.229 1.00 79.19 193 SER A CA 1
ATOM 1493 C C . SER A 1 193 ? -15.488 -5.603 21.593 1.00 79.19 193 SER A C 1
ATOM 1495 O O . SER A 1 193 ? -15.837 -6.206 22.601 1.00 79.19 193 SER A O 1
ATOM 1497 N N . LEU A 1 194 ? -14.695 -4.527 21.642 1.00 78.19 194 LEU A N 1
ATOM 1498 C CA . LEU A 1 194 ? -14.152 -4.007 22.897 1.00 78.19 194 LEU A CA 1
ATOM 1499 C C . LEU A 1 194 ? -15.254 -3.552 23.857 1.00 78.19 194 LEU A C 1
ATOM 1501 O O . LEU A 1 194 ? -15.108 -3.680 25.067 1.00 78.19 194 LEU A O 1
ATOM 1505 N N . LEU A 1 195 ? -16.353 -2.996 23.344 1.00 78.50 195 LEU A N 1
ATOM 1506 C CA . LEU A 1 195 ? -17.489 -2.595 24.170 1.00 78.50 195 LEU A CA 1
ATOM 1507 C C . LEU A 1 195 ? -18.259 -3.788 24.735 1.00 78.50 195 LEU A C 1
ATOM 1509 O O . LEU A 1 195 ? -18.787 -3.655 25.834 1.00 78.50 195 LEU A O 1
ATOM 1513 N N . GLY A 1 196 ? -18.298 -4.921 24.030 1.00 75.38 196 GLY A N 1
ATOM 1514 C CA . GLY A 1 196 ? -18.856 -6.161 24.567 1.00 75.38 196 GLY A CA 1
ATOM 1515 C C . GLY A 1 196 ? -18.055 -6.703 25.753 1.00 75.38 196 GLY A C 1
ATOM 1516 O O . GLY A 1 196 ? -18.634 -7.197 26.718 1.00 75.38 196 GLY A O 1
ATOM 1517 N N . ASP A 1 197 ? -16.733 -6.509 25.744 1.00 74.31 197 ASP A N 1
ATOM 1518 C CA . ASP A 1 197 ? -15.859 -6.899 26.858 1.00 74.31 197 ASP A CA 1
ATOM 1519 C C . ASP A 1 197 ? -15.977 -5.963 28.075 1.00 74.31 197 ASP A C 1
ATOM 1521 O O . ASP A 1 197 ? -15.701 -6.357 29.214 1.00 74.31 197 ASP A O 1
ATOM 1525 N N . VAL A 1 198 ? -16.392 -4.707 27.867 1.00 73.31 198 VAL A N 1
ATOM 1526 C CA . VAL A 1 198 ? -16.631 -3.738 28.947 1.00 73.31 198 VAL A CA 1
ATOM 1527 C C . VAL A 1 198 ? -17.998 -4.026 29.574 1.00 73.31 198 VAL A C 1
ATOM 1529 O O . VAL A 1 198 ? -18.977 -3.327 29.326 1.00 73.31 198 VAL A O 1
ATOM 1532 N N . GLN A 1 199 ? -18.058 -5.061 30.417 1.00 60.09 199 GLN A N 1
ATOM 1533 C CA . GLN A 1 199 ? -19.242 -5.367 31.225 1.00 60.09 199 GLN A CA 1
ATOM 1534 C C . GLN A 1 199 ? -19.614 -4.155 32.096 1.00 60.09 199 GLN A C 1
ATOM 1536 O O . GLN A 1 199 ? -18.850 -3.772 32.983 1.00 60.09 199 GLN A O 1
ATOM 1541 N N . ASP A 1 200 ? -20.772 -3.550 31.810 1.00 59.97 200 ASP A N 1
ATOM 1542 C CA . ASP A 1 200 ? -21.461 -2.527 32.608 1.00 59.97 200 ASP A CA 1
ATOM 1543 C C . ASP A 1 200 ? -20.528 -1.480 33.237 1.00 59.97 200 ASP A C 1
ATOM 1545 O O . ASP A 1 200 ? -20.320 -1.419 34.453 1.00 59.97 200 ASP A O 1
ATOM 1549 N N . GLY A 1 201 ? -19.931 -0.631 32.394 1.00 69.56 201 GLY A N 1
ATOM 1550 C CA . GLY A 1 201 ? -18.896 0.285 32.856 1.00 69.56 201 GLY A CA 1
ATOM 1551 C C . GLY A 1 201 ? -18.745 1.578 32.066 1.00 69.56 201 GLY A C 1
ATOM 1552 O O . GLY A 1 201 ? -19.124 1.717 30.903 1.00 69.56 201 GLY A O 1
ATOM 1553 N N . TYR A 1 202 ? -18.128 2.552 32.733 1.00 78.62 202 TYR A N 1
ATOM 1554 C CA . TYR A 1 202 ? -17.615 3.748 32.084 1.00 78.62 202 TYR A CA 1
ATOM 1555 C C . TYR A 1 202 ? -16.330 3.406 31.336 1.00 78.62 202 TYR A C 1
ATOM 1557 O O . TYR A 1 202 ? -15.389 2.879 31.929 1.00 78.62 202 TYR A O 1
ATOM 1565 N N . PHE A 1 203 ? -16.222 3.835 30.084 1.00 80.12 203 PHE A N 1
ATOM 1566 C CA . PHE A 1 203 ? -14.956 3.814 29.362 1.00 80.12 203 PHE A CA 1
ATOM 1567 C C . PHE A 1 203 ? -14.520 5.228 28.987 1.00 80.12 203 PHE A C 1
ATOM 1569 O O . PHE A 1 203 ? -15.319 6.159 28.837 1.00 80.12 203 PHE A O 1
ATOM 1576 N N . THR A 1 204 ? -13.207 5.406 28.864 1.00 78.94 204 THR A N 1
ATOM 1577 C CA . THR A 1 204 ? -12.624 6.639 28.337 1.00 78.94 204 THR A CA 1
ATOM 1578 C C . THR A 1 204 ? -11.936 6.347 27.018 1.00 78.94 204 THR A C 1
ATOM 1580 O O . THR A 1 204 ? -11.388 5.262 26.826 1.00 78.94 204 THR A O 1
ATOM 1583 N N . SER A 1 205 ? -11.883 7.344 26.135 1.00 73.81 205 SER A N 1
ATOM 1584 C CA . SER A 1 205 ? -11.116 7.247 24.885 1.00 73.81 205 SER A CA 1
ATOM 1585 C C . SER A 1 205 ? -9.630 6.938 25.100 1.00 73.81 205 SER A C 1
ATOM 1587 O O . SER A 1 205 ? -8.946 6.522 24.173 1.00 73.81 205 SER A O 1
ATOM 1589 N N . LYS A 1 206 ? -9.125 7.153 26.321 1.00 74.00 206 LYS A N 1
ATOM 1590 C CA . LYS A 1 206 ? -7.765 6.810 26.721 1.00 74.00 206 LYS A CA 1
ATOM 1591 C C . LYS A 1 206 ? -7.592 5.315 26.979 1.00 74.00 206 LYS A C 1
ATOM 1593 O O . LYS A 1 206 ? -6.685 4.735 26.399 1.00 74.00 206 LYS A O 1
ATOM 1598 N N . ASN A 1 207 ? -8.468 4.707 27.783 1.00 73.06 207 ASN A N 1
ATOM 1599 C CA . ASN A 1 207 ? -8.381 3.279 28.121 1.00 73.06 207 ASN A CA 1
ATOM 1600 C C . ASN A 1 207 ? -8.388 2.404 26.862 1.00 73.06 207 ASN A C 1
ATOM 1602 O O . ASN A 1 207 ? -7.642 1.442 26.775 1.00 73.06 207 ASN A O 1
ATOM 1606 N N . MET A 1 208 ? -9.185 2.797 25.872 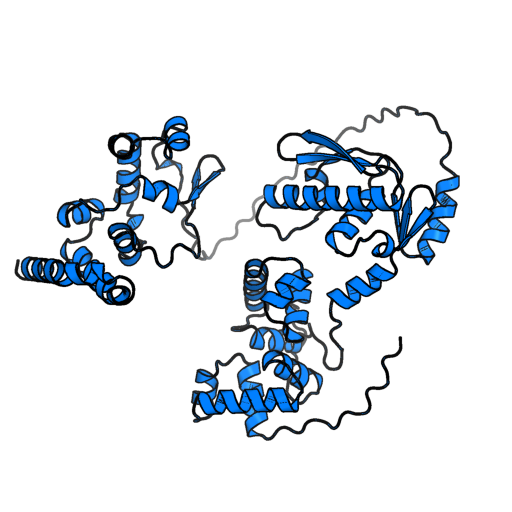1.00 66.38 208 MET A N 1
ATOM 1607 C CA . MET A 1 208 ? -9.343 2.048 24.629 1.00 66.38 208 MET A CA 1
ATOM 1608 C C . MET A 1 208 ? -8.187 2.283 23.648 1.00 66.38 208 MET A C 1
ATOM 1610 O O . MET A 1 208 ? -7.763 1.365 22.958 1.00 66.38 208 MET A O 1
ATOM 1614 N N . ALA A 1 209 ? -7.597 3.484 23.632 1.00 64.31 209 ALA A N 1
ATOM 1615 C CA . ALA A 1 209 ? -6.353 3.714 22.894 1.00 64.31 209 ALA A CA 1
ATOM 1616 C C . ALA A 1 209 ? -5.174 2.925 23.492 1.00 64.31 209 ALA A C 1
ATOM 1618 O O . ALA A 1 209 ? -4.289 2.491 22.759 1.00 64.31 209 ALA A O 1
ATOM 1619 N N . ASP A 1 210 ? -5.160 2.740 24.816 1.00 64.69 210 ASP A N 1
ATOM 1620 C CA . ASP A 1 210 ? -4.155 1.931 25.508 1.00 64.69 210 ASP A CA 1
ATOM 1621 C C . ASP A 1 210 ? -4.390 0.404 25.288 1.00 64.69 210 ASP A C 1
ATOM 1623 O O . ASP A 1 210 ? -3.478 -0.379 25.533 1.00 64.69 210 ASP A O 1
ATOM 1627 N N . MET A 1 211 ? -5.549 -0.018 24.750 1.00 63.38 211 MET A N 1
ATOM 1628 C CA . MET A 1 211 ? -5.857 -1.404 24.326 1.00 63.38 211 MET A CA 1
ATOM 1629 C C . MET A 1 211 ? -5.375 -1.749 22.899 1.00 63.38 211 MET A C 1
ATOM 1631 O O . MET A 1 211 ? -5.690 -2.818 22.390 1.00 63.38 211 MET A O 1
ATOM 1635 N N . GLY A 1 212 ? -4.604 -0.869 22.244 1.00 56.59 212 GLY A N 1
ATOM 1636 C CA . GLY A 1 212 ? -4.020 -1.130 20.914 1.00 56.59 212 GLY A CA 1
ATOM 1637 C C . GLY A 1 212 ? -4.867 -0.651 19.730 1.00 56.59 212 GLY A C 1
ATOM 1638 O O . GLY A 1 212 ? -4.492 -0.826 18.575 1.00 56.59 212 GLY A O 1
ATOM 1639 N N . PHE A 1 213 ? -5.986 0.018 19.995 1.00 57.38 213 PHE A N 1
ATOM 1640 C CA . PHE A 1 213 ? -6.859 0.549 18.957 1.00 57.38 213 PHE A CA 1
ATOM 1641 C C . PHE A 1 213 ? -6.190 1.718 18.200 1.00 57.38 213 PHE A C 1
ATOM 1643 O O . PHE A 1 213 ? -5.773 2.708 18.814 1.00 57.38 213 PHE A O 1
ATOM 1650 N N . LEU A 1 214 ? -6.116 1.633 16.862 1.00 60.12 214 LEU A N 1
ATOM 1651 C CA . LEU A 1 214 ? -5.498 2.636 15.973 1.00 60.12 214 LEU A CA 1
ATOM 1652 C C . LEU A 1 214 ? -4.027 2.964 16.309 1.00 60.12 214 LEU A C 1
ATOM 1654 O O . LEU A 1 214 ? -3.666 4.137 16.467 1.00 60.12 214 LEU A O 1
ATOM 1658 N N . GLU A 1 215 ? -3.146 1.959 16.373 1.00 57.38 215 GLU A N 1
ATOM 1659 C CA . GLU A 1 215 ? -1.693 2.179 16.549 1.00 57.38 215 GLU A CA 1
ATOM 1660 C C . GLU A 1 215 ? -1.086 3.134 15.509 1.00 57.38 215 GLU A C 1
ATOM 1662 O O . GLU A 1 215 ? -0.085 3.795 15.775 1.00 57.38 215 GLU A O 1
ATOM 1667 N N . SER A 1 216 ? -1.716 3.252 14.340 1.00 55.16 216 SER A N 1
ATOM 1668 C CA . SER A 1 216 ? -1.210 4.012 13.201 1.00 55.16 216 SER A CA 1
ATOM 1669 C C . SER A 1 216 ? -1.358 5.534 13.299 1.00 55.16 216 SER A C 1
ATOM 1671 O O . SER A 1 216 ? -1.010 6.211 12.336 1.00 55.16 216 SER A O 1
ATOM 1673 N N . ALA A 1 217 ? -1.929 6.100 14.369 1.00 64.94 217 ALA A N 1
ATOM 1674 C CA . ALA A 1 217 ? -2.057 7.557 14.472 1.00 64.94 217 ALA A CA 1
ATOM 1675 C C . ALA A 1 217 ? -0.840 8.196 15.165 1.00 64.94 217 ALA A C 1
ATOM 1677 O O . ALA A 1 217 ? -0.464 7.807 16.271 1.00 64.94 217 ALA A O 1
ATOM 1678 N N . ASP A 1 218 ? -0.305 9.254 14.548 1.00 67.31 218 ASP A N 1
ATOM 1679 C CA . ASP A 1 218 ? 0.986 9.880 14.888 1.00 67.31 218 ASP A CA 1
ATOM 1680 C C . ASP A 1 218 ? 1.086 10.440 16.318 1.00 67.31 218 ASP A C 1
ATOM 1682 O O . ASP A 1 218 ? 2.178 10.678 16.831 1.00 67.31 218 ASP A O 1
ATOM 1686 N N . SER A 1 219 ? -0.046 10.681 16.990 1.00 79.69 219 SER A N 1
ATOM 1687 C CA . SER A 1 219 ? -0.055 11.202 18.358 1.00 79.69 219 SER A CA 1
ATOM 1688 C C . SER A 1 219 ? -1.158 10.600 19.222 1.00 79.69 219 SER A C 1
ATOM 1690 O O . SER A 1 219 ? -2.206 10.147 18.752 1.00 79.69 219 SER A O 1
ATOM 1692 N N . LYS A 1 220 ? -0.940 10.640 20.542 1.00 76.44 220 LYS A N 1
ATOM 1693 C CA . LYS A 1 220 ? -1.913 10.161 21.531 1.00 76.44 220 LYS A CA 1
ATOM 1694 C C . LYS A 1 220 ? -3.243 10.926 21.454 1.00 76.44 220 LYS A C 1
ATOM 1696 O O . LYS A 1 220 ? -4.306 10.326 21.574 1.00 76.44 220 LYS A O 1
ATOM 1701 N N . ALA A 1 221 ? -3.189 12.232 21.188 1.00 74.81 221 ALA A N 1
ATOM 1702 C CA . ALA A 1 221 ? -4.376 13.066 21.020 1.00 74.81 221 ALA A CA 1
ATOM 1703 C C . ALA A 1 221 ? -5.173 12.688 19.760 1.00 74.81 221 ALA A C 1
ATOM 1705 O O . ALA A 1 221 ? -6.399 12.580 19.819 1.00 74.81 221 ALA A O 1
ATOM 1706 N N . SER A 1 222 ? -4.483 12.417 18.646 1.00 71.12 222 SER A N 1
ATOM 1707 C CA . SER A 1 222 ? -5.113 11.961 17.403 1.00 71.12 222 SER A CA 1
ATOM 1708 C C . SER A 1 222 ? -5.838 10.627 17.599 1.00 71.12 222 SER A C 1
ATOM 1710 O O . SER A 1 222 ? -6.981 10.497 17.160 1.00 71.12 222 SER A O 1
ATOM 1712 N N . ARG A 1 223 ? -5.235 9.679 18.340 1.00 75.38 223 ARG A N 1
ATOM 1713 C CA . ARG A 1 223 ? -5.882 8.404 18.714 1.00 75.38 223 ARG A CA 1
ATOM 1714 C C . ARG A 1 223 ? -7.152 8.622 19.530 1.00 75.38 223 ARG A C 1
ATOM 1716 O O . ARG A 1 223 ? -8.209 8.113 19.166 1.00 75.38 223 ARG A O 1
ATOM 1723 N N . TYR A 1 224 ? -7.087 9.437 20.585 1.00 80.94 224 TYR A N 1
ATOM 1724 C CA . TYR A 1 224 ? -8.261 9.731 21.417 1.00 80.94 224 TYR A CA 1
ATOM 1725 C C . TYR A 1 224 ? -9.396 10.376 20.623 1.00 80.94 224 TYR A C 1
ATOM 1727 O O . TYR A 1 224 ? -10.569 10.071 20.845 1.00 80.94 224 TYR A O 1
ATOM 1735 N N . HIS A 1 225 ? -9.057 11.282 19.708 1.00 77.12 225 HIS A N 1
ATOM 1736 C CA . HIS A 1 225 ? -10.038 11.969 18.886 1.00 77.12 225 HIS A CA 1
ATOM 1737 C C . HIS A 1 225 ? -10.673 11.036 17.846 1.00 77.12 225 HIS A C 1
ATOM 1739 O O . HIS A 1 225 ? -11.895 11.057 17.692 1.00 77.12 225 HIS A O 1
ATOM 1745 N N . ALA A 1 226 ? -9.878 10.194 17.178 1.00 74.38 226 ALA A N 1
ATOM 1746 C CA . ALA A 1 226 ? -10.378 9.183 16.249 1.00 74.38 226 ALA A CA 1
ATOM 1747 C C . ALA A 1 226 ? -11.317 8.193 16.955 1.00 74.38 226 ALA A C 1
ATOM 1749 O O . ALA A 1 226 ? -12.442 7.985 16.500 1.00 74.38 226 ALA A O 1
ATOM 1750 N N . TYR A 1 227 ? -10.920 7.705 18.133 1.00 80.81 227 TYR A N 1
ATOM 1751 C CA . TYR A 1 227 ? -11.767 6.866 18.978 1.00 80.81 227 TYR A CA 1
ATOM 1752 C C . TYR A 1 227 ? -13.071 7.572 19.361 1.00 80.81 227 TYR A C 1
ATOM 1754 O O . TYR A 1 227 ? -14.162 7.029 19.217 1.00 80.81 227 TYR A O 1
ATOM 1762 N N . GLY A 1 228 ? -12.979 8.826 19.809 1.00 81.00 228 GLY A N 1
ATOM 1763 C CA . GLY A 1 228 ? -14.151 9.609 20.181 1.00 81.00 228 GLY A CA 1
ATOM 1764 C C . GLY A 1 228 ? -15.138 9.821 19.029 1.00 81.00 228 GLY A C 1
ATOM 1765 O O . GLY A 1 228 ? -16.325 10.007 19.288 1.00 81.00 228 GLY A O 1
ATOM 1766 N N . ARG A 1 229 ? -14.676 9.814 17.771 1.00 81.81 229 ARG A N 1
ATOM 1767 C CA . ARG A 1 229 ? -15.550 9.839 16.587 1.00 81.81 229 ARG A CA 1
ATOM 1768 C C . ARG A 1 229 ? -16.176 8.474 16.317 1.00 81.81 229 ARG A C 1
ATOM 1770 O O . ARG A 1 229 ? -17.382 8.427 16.104 1.00 81.81 229 ARG A O 1
ATOM 1777 N N . ALA A 1 230 ? -15.394 7.395 16.386 1.00 80.69 230 ALA A N 1
ATOM 1778 C CA . ALA A 1 230 ? -15.903 6.033 16.230 1.00 80.69 230 ALA A CA 1
ATOM 1779 C C . ALA A 1 230 ? -16.993 5.717 17.272 1.00 80.69 230 ALA A C 1
ATOM 1781 O O . ALA A 1 230 ? -18.087 5.304 16.902 1.00 80.69 230 ALA A O 1
ATOM 1782 N N . ALA A 1 231 ? -16.754 6.038 18.550 1.00 84.38 231 ALA A N 1
ATOM 1783 C CA . ALA A 1 231 ? -17.714 5.838 19.640 1.00 84.38 231 ALA A CA 1
ATOM 1784 C C . ALA A 1 231 ? -19.023 6.604 19.434 1.00 84.38 231 ALA A C 1
ATOM 1786 O O . ALA A 1 231 ? -20.103 6.067 19.662 1.00 84.38 231 ALA A O 1
ATOM 1787 N N . SER A 1 232 ? -18.939 7.850 18.964 1.00 84.06 232 SER A N 1
ATOM 1788 C CA . SER A 1 232 ? -20.131 8.633 18.635 1.00 84.06 232 SER A CA 1
ATOM 1789 C C . SER A 1 232 ? -20.884 8.079 17.421 1.00 84.06 232 SER A C 1
ATOM 1791 O O . SER A 1 232 ? -22.109 8.061 17.452 1.00 84.06 232 SER A O 1
ATOM 1793 N N . SER A 1 233 ? -20.176 7.597 16.395 1.00 87.38 233 SER A N 1
ATOM 1794 C CA . SER A 1 233 ? -20.790 6.972 15.214 1.00 87.38 233 SER A CA 1
ATOM 1795 C C . SER A 1 233 ? -21.536 5.684 15.580 1.00 87.38 233 SER A C 1
ATOM 1797 O O . SER A 1 233 ? -22.721 5.548 15.282 1.00 87.38 233 SER A O 1
ATOM 1799 N N . VAL A 1 234 ? -20.882 4.773 16.312 1.00 86.75 234 VAL A N 1
ATOM 1800 C CA . VAL A 1 234 ? -21.490 3.513 16.775 1.00 86.75 234 VAL A CA 1
ATOM 1801 C C . VAL A 1 234 ? -22.688 3.778 17.687 1.00 86.75 234 VAL A C 1
ATOM 1803 O O . VAL A 1 234 ? -23.741 3.179 17.494 1.00 86.75 234 VAL A O 1
ATOM 1806 N N . SER A 1 235 ? -22.569 4.724 18.625 1.00 87.56 235 SER A N 1
ATOM 1807 C CA . SER A 1 235 ? -23.670 5.144 19.504 1.00 87.56 235 SER A CA 1
ATOM 1808 C C . SER A 1 235 ? -24.919 5.565 18.716 1.00 87.56 235 SER A C 1
ATOM 1810 O O . SER A 1 235 ? -26.016 5.096 19.013 1.00 87.56 235 SER A O 1
ATOM 1812 N N . GLN A 1 236 ? -24.757 6.403 17.685 1.00 88.75 236 GLN A N 1
ATOM 1813 C CA . GLN A 1 236 ? -25.870 6.872 16.850 1.00 88.75 236 GLN A CA 1
ATOM 1814 C C . GLN A 1 236 ? -26.518 5.734 16.057 1.00 88.75 236 GLN A C 1
ATOM 1816 O O . GLN A 1 236 ? -27.742 5.635 16.029 1.00 88.75 236 GLN A O 1
ATOM 1821 N N . LYS A 1 237 ? -25.705 4.859 15.458 1.00 90.81 237 LYS A N 1
ATOM 1822 C CA . LYS A 1 237 ? -26.178 3.709 14.673 1.00 90.81 237 LYS A CA 1
ATOM 1823 C C . LYS A 1 237 ? -26.966 2.716 15.522 1.00 90.81 237 LYS A C 1
ATOM 1825 O O . LYS A 1 237 ? -28.063 2.314 15.149 1.00 90.81 237 LYS A O 1
ATOM 1830 N N . LEU A 1 238 ? -26.448 2.392 16.704 1.00 88.06 238 LEU A N 1
ATOM 1831 C CA . LEU A 1 238 ? -27.138 1.553 17.678 1.00 88.06 238 LEU A CA 1
ATOM 1832 C C . LEU A 1 238 ? -28.457 2.182 18.145 1.00 88.06 238 LEU A C 1
ATOM 1834 O O . LEU A 1 238 ? -29.479 1.503 18.198 1.00 88.06 238 LEU A O 1
ATOM 1838 N N . ALA A 1 239 ? -28.461 3.486 18.433 1.00 89.00 239 ALA A N 1
ATOM 1839 C CA . ALA A 1 239 ? -29.682 4.176 18.835 1.00 89.00 239 ALA A CA 1
ATOM 1840 C C . ALA A 1 239 ? -30.746 4.191 17.731 1.00 89.00 239 ALA A C 1
ATOM 1842 O O . ALA A 1 239 ? -31.928 4.023 18.021 1.00 89.00 239 ALA A O 1
ATOM 1843 N N . GLN A 1 240 ? -30.329 4.347 16.474 1.00 89.88 240 GLN A N 1
ATOM 1844 C CA . GLN A 1 240 ? -31.221 4.283 15.321 1.00 89.88 240 GLN A CA 1
ATOM 1845 C C . GLN A 1 240 ? -31.799 2.876 15.116 1.00 89.88 240 GLN A C 1
ATOM 1847 O O . GLN A 1 240 ? -32.984 2.752 14.825 1.00 89.88 240 GLN A O 1
ATOM 1852 N N . ALA A 1 241 ? -30.984 1.830 15.279 1.00 87.62 241 ALA A N 1
ATOM 1853 C CA . ALA A 1 241 ? -31.406 0.448 15.065 1.00 87.62 241 ALA A CA 1
ATOM 1854 C C . ALA A 1 241 ? -32.354 -0.076 16.155 1.00 87.62 241 ALA A C 1
ATOM 1856 O O . ALA A 1 241 ? -33.319 -0.769 15.850 1.00 87.62 241 ALA A O 1
ATOM 1857 N N . PHE A 1 242 ? -32.096 0.265 17.421 1.00 86.88 242 PHE A N 1
ATOM 1858 C CA . PHE A 1 242 ? -32.822 -0.295 18.568 1.00 86.88 242 PHE A CA 1
ATOM 1859 C C . PHE A 1 242 ? -33.802 0.690 19.224 1.00 86.88 242 PHE A C 1
ATOM 1861 O O . PHE A 1 242 ? -34.458 0.344 20.204 1.00 86.88 242 PHE A O 1
ATOM 1868 N N . GLY A 1 243 ? -33.892 1.928 18.729 1.00 88.56 243 GLY A N 1
ATOM 1869 C CA . GLY A 1 243 ? -34.803 2.955 19.248 1.00 88.56 243 GLY A CA 1
ATOM 1870 C C . GLY A 1 243 ? -34.436 3.511 20.631 1.00 88.56 243 GLY A C 1
ATOM 1871 O O . GLY A 1 243 ? -35.210 4.275 21.205 1.00 88.56 243 GLY A O 1
ATOM 1872 N N . GLN A 1 244 ? -33.269 3.161 21.180 1.00 89.44 244 GLN A N 1
ATOM 1873 C CA . GLN A 1 244 ? -32.815 3.598 22.502 1.00 89.44 244 GLN A CA 1
ATOM 1874 C C . GLN A 1 244 ? -31.312 3.881 22.528 1.00 89.44 244 GLN A C 1
ATOM 1876 O O . GLN A 1 244 ? -30.526 3.225 21.850 1.00 89.44 244 GLN A O 1
ATOM 1881 N N . GLN A 1 245 ? -30.878 4.845 23.344 1.00 88.56 245 GLN A N 1
ATOM 1882 C CA . GLN A 1 245 ? -29.451 5.133 23.497 1.00 88.56 245 GLN A CA 1
ATOM 1883 C C . GLN A 1 245 ? -28.739 4.021 24.274 1.00 88.56 245 GLN A C 1
ATOM 1885 O O . GLN A 1 245 ? -28.817 3.966 25.498 1.00 88.56 245 GLN A O 1
ATOM 1890 N N . ILE A 1 246 ? -27.990 3.184 23.556 1.00 88.38 246 ILE A N 1
ATOM 1891 C CA . ILE A 1 246 ? -27.167 2.117 24.145 1.00 88.38 246 ILE A CA 1
ATOM 1892 C C . ILE A 1 246 ? -25.867 2.675 24.729 1.00 88.38 246 ILE A C 1
ATOM 1894 O O . ILE A 1 246 ? -25.431 2.262 25.800 1.00 88.38 246 ILE A O 1
ATOM 1898 N N . ILE A 1 247 ? -25.249 3.635 24.039 1.00 88.12 247 ILE A N 1
ATOM 1899 C CA . ILE A 1 247 ? -23.995 4.268 24.458 1.00 88.12 247 ILE A CA 1
ATOM 1900 C C . ILE A 1 247 ? -24.255 5.756 24.662 1.00 88.12 247 ILE A C 1
ATOM 1902 O O . ILE A 1 247 ? -24.617 6.449 23.711 1.00 88.12 247 ILE A O 1
ATOM 1906 N N . GLU A 1 248 ? -24.023 6.264 25.869 1.00 90.25 248 GLU A N 1
ATOM 1907 C CA . GLU A 1 248 ? -24.194 7.679 26.205 1.00 90.25 248 GLU A CA 1
ATOM 1908 C C . GLU A 1 248 ? -22.844 8.351 26.473 1.00 90.25 248 GLU A C 1
ATOM 1910 O O . GLU A 1 248 ? -21.983 7.812 27.170 1.00 90.25 248 GLU A O 1
ATOM 1915 N N . ARG A 1 249 ? -22.654 9.566 25.947 1.00 90.56 249 ARG A N 1
ATOM 1916 C CA . ARG A 1 249 ? -21.504 10.409 26.292 1.00 90.56 249 ARG A CA 1
ATOM 1917 C C . ARG A 1 249 ? -21.826 11.222 27.543 1.00 90.56 249 ARG A C 1
ATOM 1919 O O . ARG A 1 249 ? -22.684 12.091 27.501 1.00 90.56 249 ARG A O 1
ATOM 1926 N N . VAL A 1 250 ? -21.064 11.012 28.612 1.00 90.25 250 VAL A N 1
ATOM 1927 C CA . VAL A 1 250 ? -21.339 11.609 29.937 1.00 90.25 250 VAL A CA 1
ATOM 1928 C C . VAL A 1 250 ? -20.527 12.875 30.195 1.00 90.25 250 VAL A C 1
ATOM 1930 O O . VAL A 1 250 ? -20.850 13.668 31.070 1.00 90.25 250 VAL A O 1
ATOM 1933 N N . GLY A 1 251 ? -19.430 13.073 29.461 1.00 85.56 251 GLY A N 1
ATOM 1934 C CA . GLY A 1 251 ? -18.603 14.265 29.619 1.00 85.56 251 GLY A CA 1
ATOM 1935 C C . GLY A 1 251 ? -17.205 14.139 29.028 1.00 85.56 251 GLY A C 1
ATOM 1936 O O . GLY A 1 251 ? -16.886 13.196 28.296 1.00 85.56 251 GLY A O 1
ATOM 1937 N N . ASN A 1 252 ? -16.362 15.113 29.367 1.00 83.88 252 ASN A N 1
ATOM 1938 C CA . ASN A 1 252 ? -14.942 15.142 29.031 1.00 83.88 252 ASN A CA 1
ATOM 1939 C C . ASN A 1 252 ? -14.120 15.107 30.322 1.00 83.88 252 ASN A C 1
ATOM 1941 O O . ASN A 1 252 ? -14.367 15.893 31.230 1.00 83.88 252 ASN A O 1
ATOM 1945 N N . ASN A 1 253 ? -13.132 14.218 30.390 1.00 75.56 253 ASN A N 1
ATOM 1946 C CA . ASN A 1 253 ? -12.146 14.185 31.463 1.00 75.56 253 ASN A CA 1
ATOM 1947 C C . ASN A 1 253 ? -10.782 14.581 30.879 1.00 75.56 253 ASN A C 1
ATOM 1949 O O . ASN A 1 253 ? -10.074 13.747 30.297 1.00 75.56 253 ASN A O 1
ATOM 1953 N N . GLY A 1 254 ? -10.461 15.877 30.940 1.00 82.81 254 GLY A N 1
ATOM 1954 C CA . GLY A 1 254 ? -9.312 16.463 30.244 1.00 82.81 254 GLY A CA 1
ATOM 1955 C C . GLY A 1 254 ? -9.392 16.249 28.727 1.00 82.81 254 GLY A C 1
ATOM 1956 O O . GLY A 1 254 ? -10.420 16.513 28.107 1.00 82.81 254 GLY A O 1
ATOM 1957 N N . ASN A 1 255 ? -8.330 15.692 28.135 1.00 76.00 255 ASN A N 1
ATOM 1958 C CA . ASN A 1 255 ? -8.244 15.400 26.694 1.00 76.00 255 ASN A CA 1
ATOM 1959 C C . ASN A 1 255 ? -8.949 14.094 26.271 1.00 76.00 255 ASN A C 1
ATOM 1961 O O . ASN A 1 255 ? -8.761 13.632 25.145 1.00 76.00 255 ASN A O 1
ATOM 1965 N N . SER A 1 256 ? -9.721 13.463 27.162 1.00 76.31 256 SER A N 1
ATOM 1966 C CA . SER A 1 256 ? -10.408 12.196 26.888 1.00 76.31 256 SER A CA 1
ATOM 1967 C C . SER A 1 256 ? -11.923 12.327 27.027 1.00 76.31 256 SER A C 1
ATOM 1969 O O . SER A 1 256 ? -12.424 12.977 27.944 1.00 76.31 256 SER A O 1
ATOM 1971 N N . ARG A 1 257 ? -12.669 11.707 26.108 1.00 82.69 257 ARG A N 1
ATOM 1972 C CA . ARG A 1 257 ? -14.138 11.642 26.171 1.00 82.69 257 ARG A CA 1
ATOM 1973 C C . ARG A 1 257 ? -14.546 10.431 27.007 1.00 82.69 257 ARG A C 1
ATOM 1975 O O . ARG A 1 257 ? -13.923 9.374 26.875 1.00 82.69 257 ARG A O 1
ATOM 1982 N N . ARG A 1 258 ? -15.560 10.588 27.861 1.00 85.50 258 ARG A N 1
ATOM 1983 C CA . ARG A 1 258 ? -16.102 9.523 28.717 1.00 85.50 258 ARG A CA 1
ATOM 1984 C C . ARG A 1 258 ? -17.477 9.088 28.215 1.00 85.50 258 ARG A C 1
ATOM 1986 O O . ARG A 1 258 ? -18.318 9.934 27.903 1.00 85.50 258 ARG A O 1
ATOM 1993 N N . TYR A 1 259 ? -17.689 7.781 28.189 1.00 88.19 259 TYR A N 1
ATOM 1994 C CA . TYR A 1 259 ? -18.904 7.140 27.702 1.00 88.19 259 TYR A CA 1
ATOM 1995 C C . TYR A 1 259 ? -19.379 6.071 28.700 1.00 88.19 259 TYR A C 1
ATOM 1997 O O . TYR A 1 259 ? -18.556 5.523 29.435 1.00 88.19 259 TYR A O 1
ATOM 2005 N N . ILE A 1 260 ? -20.684 5.796 28.723 1.00 87.88 260 ILE A N 1
ATOM 2006 C CA . ILE A 1 260 ? -21.327 4.687 29.450 1.00 87.88 260 ILE A CA 1
ATOM 2007 C C . ILE A 1 260 ? -22.011 3.781 28.432 1.00 87.88 260 ILE A C 1
ATOM 2009 O O . ILE A 1 260 ? -22.680 4.284 27.529 1.00 87.88 260 ILE A O 1
ATOM 2013 N N . VAL A 1 261 ? -21.893 2.470 28.624 1.00 86.94 261 VAL A N 1
ATOM 2014 C CA . VAL A 1 261 ? -22.754 1.468 27.986 1.00 86.94 261 VAL A CA 1
ATOM 2015 C C . VAL A 1 261 ? -23.942 1.199 28.920 1.00 86.94 261 VAL A C 1
ATOM 2017 O O . VAL A 1 261 ? -23.740 0.803 30.063 1.00 86.94 261 VAL A O 1
ATOM 2020 N N . LYS A 1 262 ? -25.171 1.492 28.479 1.00 86.75 262 LYS A N 1
ATOM 2021 C CA . LYS A 1 262 ? -26.407 1.355 29.280 1.00 86.75 262 LYS A CA 1
ATOM 2022 C C . LYS A 1 262 ? -27.033 -0.037 29.217 1.00 86.75 262 LYS A C 1
ATOM 2024 O O . LYS A 1 262 ? -27.885 -0.357 30.040 1.00 86.75 262 LYS A O 1
ATOM 2029 N N . THR A 1 263 ? -26.670 -0.823 28.213 1.00 84.69 263 THR A N 1
ATOM 2030 C CA . THR A 1 263 ? -27.258 -2.134 27.930 1.00 84.69 263 THR A CA 1
ATOM 2031 C C . THR A 1 263 ? -26.150 -3.071 27.491 1.00 84.69 263 THR A C 1
ATOM 2033 O O . THR A 1 263 ? -25.289 -2.647 26.722 1.00 84.69 263 THR A O 1
ATOM 2036 N N . SER A 1 264 ? -26.177 -4.322 27.953 1.00 82.81 264 SER A N 1
ATOM 2037 C CA . SER A 1 264 ? -25.183 -5.316 27.558 1.00 82.81 264 SER A CA 1
ATOM 2038 C C . SER A 1 264 ? -25.130 -5.462 26.036 1.00 82.81 264 SER A C 1
ATOM 2040 O O . SER A 1 264 ? -26.160 -5.515 25.354 1.00 82.81 264 SER A O 1
ATOM 2042 N N . LEU A 1 265 ? -23.903 -5.485 25.524 1.00 83.88 265 LEU A N 1
ATOM 2043 C CA . LEU A 1 265 ? -23.578 -5.684 24.121 1.00 83.88 265 LEU A CA 1
ATOM 2044 C C . LEU A 1 265 ? -22.842 -7.014 24.007 1.00 83.88 265 LEU A C 1
ATOM 2046 O O . LEU A 1 265 ? -21.857 -7.232 24.703 1.00 83.88 265 LEU A O 1
ATOM 2050 N N . GLU A 1 266 ? -23.310 -7.886 23.127 1.00 84.62 266 GLU A N 1
ATOM 2051 C CA . GLU A 1 266 ? -22.623 -9.128 22.779 1.00 84.62 266 GLU A CA 1
ATOM 2052 C C . GLU A 1 266 ? -22.319 -9.091 21.282 1.00 84.62 266 GLU A C 1
ATOM 2054 O O . GLU A 1 266 ? -23.162 -8.688 20.478 1.00 84.62 266 GLU A O 1
ATOM 2059 N N . VAL A 1 267 ? -21.102 -9.468 20.902 1.00 83.19 267 VAL A N 1
ATOM 2060 C CA . VAL A 1 267 ? -20.652 -9.479 19.506 1.00 83.19 267 VAL A CA 1
ATOM 2061 C C . VAL A 1 267 ? -20.055 -10.847 19.229 1.00 83.19 267 VAL A C 1
ATOM 2063 O O . VAL A 1 267 ? -19.176 -11.285 19.967 1.00 83.19 267 VAL A O 1
ATOM 2066 N N . GLY A 1 268 ? -20.524 -11.516 18.181 1.00 83.50 268 GLY A N 1
ATOM 2067 C CA . GLY A 1 268 ? -20.082 -12.870 17.864 1.00 83.50 268 GLY A CA 1
ATOM 2068 C C . GLY A 1 268 ? -20.571 -13.355 16.508 1.00 83.50 268 GLY A C 1
ATOM 2069 O O . GLY A 1 268 ? -21.386 -12.707 15.839 1.00 83.50 268 GLY A O 1
ATOM 2070 N N . GLN A 1 269 ? -20.046 -14.500 16.082 1.00 85.00 269 GLN A N 1
ATOM 2071 C CA . GLN A 1 269 ? -20.559 -15.204 14.907 1.00 85.00 269 GLN A CA 1
ATOM 2072 C C . GLN A 1 269 ? -21.943 -15.809 15.210 1.00 85.00 269 GLN A C 1
ATOM 2074 O O . GLN A 1 269 ? -22.228 -16.111 16.370 1.00 85.00 269 GLN A O 1
ATOM 2079 N N . PRO A 1 270 ? -22.809 -16.039 14.205 1.00 78.06 270 PRO A N 1
ATOM 2080 C CA . PRO A 1 270 ? -24.172 -16.541 14.417 1.00 78.06 270 PRO A CA 1
ATOM 2081 C C . PRO A 1 270 ? -24.219 -17.816 15.272 1.00 78.06 270 PRO A C 1
ATOM 2083 O O . PRO A 1 270 ? -25.059 -17.950 16.163 1.00 78.06 270 PRO A O 1
ATOM 2086 N N . ASP A 1 271 ? -23.263 -18.718 15.043 1.00 79.62 271 ASP A N 1
ATOM 2087 C CA . ASP A 1 271 ? -23.152 -19.994 15.749 1.00 79.62 271 ASP A CA 1
ATOM 2088 C C . ASP A 1 271 ? -22.778 -19.797 17.230 1.00 79.62 271 ASP A C 1
ATOM 2090 O O . ASP A 1 271 ? -23.262 -20.522 18.103 1.00 79.62 271 ASP A O 1
ATOM 2094 N N . GLU A 1 272 ? -21.991 -18.761 17.536 1.00 74.88 272 GLU A N 1
ATOM 2095 C CA . GLU A 1 272 ? -21.592 -18.380 18.895 1.00 74.88 272 GLU A CA 1
ATOM 2096 C C . GLU A 1 272 ? -22.745 -17.700 19.643 1.00 74.88 272 GLU A C 1
ATOM 2098 O O . GLU A 1 272 ? -22.952 -17.968 20.827 1.00 74.88 272 GLU A O 1
ATOM 2103 N N . MET A 1 273 ? -23.561 -16.887 18.960 1.00 69.25 273 MET A N 1
ATOM 2104 C CA . MET A 1 273 ? -24.676 -16.160 19.587 1.00 69.25 273 MET A CA 1
ATOM 2105 C C . MET A 1 273 ? -25.712 -17.100 20.216 1.00 69.25 273 MET A C 1
ATOM 2107 O O . MET A 1 273 ? -26.273 -16.791 21.268 1.00 69.25 273 MET A O 1
ATOM 2111 N N . SER A 1 274 ? -25.931 -18.277 19.621 1.00 62.84 274 SER A N 1
ATOM 2112 C CA . SER A 1 274 ? -26.819 -19.306 20.182 1.00 62.84 274 SER A CA 1
ATOM 2113 C C . SER A 1 274 ? -26.319 -19.857 21.527 1.00 62.84 274 SER A C 1
ATOM 2115 O O . SER A 1 274 ? -27.113 -20.127 22.432 1.00 62.84 274 SER A O 1
ATOM 2117 N N . GLN A 1 275 ? -24.997 -19.959 21.694 1.00 59.78 275 GLN A N 1
ATOM 2118 C CA . GLN A 1 275 ? -24.369 -20.380 22.943 1.00 59.78 275 GLN A CA 1
ATOM 2119 C C . GLN A 1 275 ? -24.388 -19.238 23.961 1.00 59.78 275 GLN A C 1
ATOM 2121 O O . GLN A 1 275 ? -24.741 -19.462 25.118 1.00 59.78 275 GLN A O 1
ATOM 2126 N N . ILE A 1 276 ? -24.094 -18.007 23.538 1.00 57.41 276 ILE A N 1
ATOM 2127 C CA . ILE A 1 276 ? -24.035 -16.834 24.421 1.00 57.41 276 ILE A CA 1
ATOM 2128 C C . ILE A 1 276 ? -25.421 -16.506 25.016 1.00 57.41 276 ILE A C 1
ATOM 2130 O O . ILE A 1 276 ? -25.541 -16.336 26.234 1.00 57.41 276 ILE A O 1
ATOM 2134 N N . ALA A 1 277 ? -26.492 -16.556 24.213 1.00 55.72 277 ALA A N 1
ATOM 2135 C CA . ALA A 1 277 ? -27.868 -16.346 24.682 1.00 55.72 277 ALA A CA 1
ATOM 2136 C C . ALA A 1 277 ? -28.297 -17.351 25.773 1.00 55.72 277 ALA A C 1
ATOM 2138 O O . ALA A 1 277 ? -29.099 -17.028 26.650 1.00 55.72 277 ALA A O 1
ATOM 2139 N N . SER A 1 278 ? -27.730 -18.564 25.769 1.00 53.75 278 SER A N 1
ATOM 2140 C CA . SER A 1 278 ? -28.005 -19.577 26.796 1.00 53.75 278 SER A CA 1
ATOM 2141 C C . SER A 1 278 ? -27.331 -19.285 28.149 1.00 53.75 278 SER A C 1
ATOM 2143 O O . SER A 1 278 ? -27.787 -19.775 29.188 1.00 53.75 278 SER A O 1
ATOM 2145 N N . PHE A 1 279 ? -26.280 -18.453 28.164 1.00 51.22 279 PHE A N 1
ATOM 2146 C CA . PHE A 1 279 ? -25.557 -18.055 29.375 1.00 51.22 279 PHE A CA 1
ATOM 2147 C C . PHE A 1 279 ? -26.108 -16.775 30.020 1.00 51.22 279 PHE A C 1
ATOM 2149 O O . PHE A 1 279 ? -26.137 -16.697 31.254 1.00 51.22 279 PHE A O 1
ATOM 2156 N N . SER A 1 280 ? -26.595 -15.801 29.239 1.00 49.62 280 SER A N 1
ATOM 2157 C CA . SER A 1 280 ? -27.071 -14.514 29.786 1.00 49.62 280 SER A CA 1
ATOM 2158 C C . SER A 1 280 ? -28.373 -14.635 30.600 1.00 49.62 280 SER A C 1
ATOM 2160 O O . SER A 1 280 ? -28.613 -13.854 31.520 1.00 49.62 280 SER A O 1
ATOM 2162 N N . GLY A 1 281 ? -29.157 -15.700 30.392 1.00 48.06 281 GLY A N 1
ATOM 2163 C CA . GLY A 1 281 ? -30.356 -16.003 31.186 1.00 48.06 281 GLY A CA 1
ATOM 2164 C C . GLY A 1 281 ? -30.106 -16.417 32.648 1.00 48.06 281 GLY A C 1
ATOM 2165 O O . GLY A 1 281 ? -31.068 -16.576 33.399 1.00 48.06 281 GLY A O 1
ATOM 2166 N N . LYS A 1 282 ? -28.849 -16.607 33.088 1.00 44.47 282 LYS A N 1
ATOM 2167 C CA . LYS A 1 282 ? -28.520 -17.070 34.457 1.00 44.47 282 LYS A CA 1
ATOM 2168 C C . LYS A 1 282 ? -27.953 -15.998 35.393 1.00 44.47 282 LYS A C 1
ATOM 2170 O O . LYS A 1 282 ? -27.698 -16.301 36.559 1.00 44.47 282 LYS A O 1
ATOM 2175 N N . THR A 1 283 ? -27.805 -14.750 34.956 1.00 41.69 283 THR A N 1
ATOM 2176 C CA . THR A 1 283 ? -27.290 -13.651 35.796 1.00 41.69 283 THR A CA 1
ATOM 2177 C C . THR A 1 283 ? -28.395 -12.742 36.342 1.00 41.69 283 THR A C 1
ATOM 2179 O O . THR A 1 283 ? -28.215 -11.537 36.474 1.00 41.69 283 THR A O 1
ATOM 2182 N N . SER A 1 284 ? -29.544 -13.291 36.752 1.00 40.88 284 SER A N 1
ATOM 2183 C CA . SER A 1 284 ? -30.498 -12.521 37.561 1.00 40.88 284 SER A CA 1
ATOM 2184 C C . SER A 1 284 ? -30.144 -12.600 39.055 1.00 40.88 284 SER A C 1
ATOM 2186 O O . SER A 1 284 ? -30.192 -13.670 39.660 1.00 40.88 284 SER A O 1
ATOM 2188 N N . ASN A 1 285 ? -29.877 -11.440 39.662 1.00 42.94 285 ASN A N 1
ATOM 2189 C CA . ASN A 1 285 ? -30.000 -11.150 41.098 1.00 42.94 285 ASN A CA 1
ATOM 2190 C C . ASN A 1 285 ? -29.041 -11.843 42.089 1.00 42.94 285 ASN A C 1
ATOM 2192 O O . ASN A 1 285 ? -29.472 -12.546 43.004 1.00 42.94 285 ASN A O 1
ATOM 2196 N N . ARG A 1 286 ? -27.754 -11.472 42.077 1.00 36.38 286 ARG A N 1
ATOM 2197 C CA . ARG A 1 286 ? -26.974 -11.417 43.331 1.00 36.38 286 ARG A CA 1
ATOM 2198 C C . ARG A 1 286 ? -26.608 -9.977 43.667 1.00 36.38 286 ARG A C 1
ATOM 2200 O O . ARG A 1 286 ? -25.644 -9.419 43.156 1.00 36.38 286 ARG A O 1
ATOM 2207 N N . ARG A 1 287 ? -27.419 -9.392 44.557 1.00 39.06 287 ARG A N 1
ATOM 2208 C CA . ARG A 1 287 ? -27.129 -8.141 45.269 1.00 39.06 287 ARG A CA 1
ATOM 2209 C C . ARG A 1 287 ? -25.712 -8.180 45.843 1.00 39.06 287 ARG A C 1
ATOM 2211 O O . ARG A 1 287 ? -25.278 -9.200 46.378 1.00 39.06 287 ARG A O 1
ATOM 2218 N N . GLY A 1 288 ? -25.029 -7.047 45.711 1.00 45.78 288 GLY A N 1
ATOM 2219 C CA . GLY A 1 288 ? -23.623 -6.870 46.028 1.00 45.78 288 GLY A CA 1
ATOM 2220 C C . GLY A 1 288 ? -23.224 -7.346 47.420 1.00 45.78 288 GLY A C 1
ATOM 2221 O O . GLY A 1 288 ? -23.870 -7.057 48.426 1.00 45.78 288 GLY A O 1
ATOM 2222 N N . ARG A 1 289 ? -22.076 -8.016 47.462 1.00 30.86 289 ARG A N 1
ATOM 2223 C CA . ARG A 1 289 ? -21.246 -8.115 48.654 1.00 30.86 289 ARG A CA 1
ATOM 2224 C C . ARG A 1 289 ? -19.923 -7.456 48.286 1.00 30.86 289 ARG A C 1
ATOM 2226 O O . ARG A 1 289 ? -19.203 -7.974 47.438 1.00 30.86 289 ARG A O 1
ATOM 2233 N N . MET A 1 290 ? -19.640 -6.290 48.872 1.00 38.84 290 MET A N 1
ATOM 2234 C CA . MET A 1 290 ? -18.294 -5.721 48.847 1.00 38.84 290 MET A CA 1
ATOM 2235 C C . MET A 1 290 ? -17.346 -6.770 49.425 1.00 38.84 290 MET A C 1
ATOM 2237 O O . MET A 1 290 ? -17.404 -7.076 50.615 1.00 38.84 290 MET A O 1
ATOM 2241 N N . ILE A 1 291 ? -16.495 -7.334 48.577 1.00 34.03 291 ILE A N 1
ATOM 2242 C CA . ILE A 1 291 ? -15.351 -8.118 49.015 1.00 34.03 291 ILE A CA 1
ATOM 2243 C C . ILE A 1 291 ? -14.183 -7.138 49.098 1.00 34.03 291 ILE A C 1
ATOM 2245 O O . ILE A 1 291 ? -13.615 -6.730 48.087 1.00 34.03 291 ILE A O 1
ATOM 2249 N N . SER A 1 292 ? -13.842 -6.729 50.319 1.00 45.88 292 SER A N 1
ATOM 2250 C CA . SER A 1 292 ? -12.584 -6.055 50.622 1.00 45.88 292 SER A CA 1
ATOM 2251 C C . SER A 1 292 ? -11.445 -7.077 50.587 1.00 45.88 292 SER A C 1
ATOM 2253 O O . SER A 1 292 ? -10.966 -7.559 51.608 1.00 45.88 292 SER A O 1
ATOM 2255 N N . THR A 1 293 ? -10.965 -7.430 49.398 1.00 37.78 293 THR A N 1
ATOM 2256 C CA . THR A 1 293 ? -9.688 -8.144 49.289 1.00 37.78 293 THR A CA 1
ATOM 2257 C C . THR A 1 293 ? -8.549 -7.141 49.329 1.00 37.78 293 THR A C 1
ATOM 2259 O O . THR A 1 293 ? -8.109 -6.610 48.310 1.00 37.78 293 THR A O 1
ATOM 2262 N N . GLY A 1 294 ? -8.051 -6.902 50.541 1.00 41.03 294 GLY A N 1
ATOM 2263 C CA . GLY A 1 294 ? -6.700 -6.408 50.745 1.00 41.03 294 GLY A CA 1
ATOM 2264 C C . GLY A 1 294 ? -5.704 -7.431 50.203 1.00 41.03 294 GLY A C 1
ATOM 2265 O O . GLY A 1 294 ? -5.370 -8.397 50.881 1.00 41.03 294 GLY A O 1
ATOM 2266 N N . GLN A 1 295 ? -5.212 -7.218 48.983 1.00 35.44 295 GLN A N 1
ATOM 2267 C CA . GLN A 1 295 ? -4.014 -7.892 48.493 1.00 35.44 295 GLN A CA 1
ATOM 2268 C C . GLN A 1 295 ? -2.834 -6.921 48.520 1.00 35.44 295 GLN A C 1
ATOM 2270 O O . GLN A 1 295 ? -2.772 -5.925 47.797 1.00 35.44 295 GLN A O 1
ATOM 2275 N N . LYS A 1 296 ? -1.885 -7.239 49.405 1.00 36.81 296 LYS A N 1
ATOM 2276 C CA . LYS A 1 296 ? -0.566 -6.617 49.514 1.00 36.81 296 LYS A CA 1
ATOM 2277 C C . LYS A 1 296 ? 0.147 -6.705 48.162 1.00 36.81 296 LYS A C 1
ATOM 2279 O O . LYS A 1 296 ? 0.530 -7.785 47.725 1.00 36.81 296 LYS A O 1
ATOM 2284 N N . ARG A 1 297 ? 0.379 -5.556 47.523 1.00 33.50 297 ARG A N 1
ATOM 2285 C CA . ARG A 1 297 ? 1.296 -5.433 46.382 1.00 33.50 297 ARG A CA 1
ATOM 2286 C C . ARG A 1 297 ? 2.729 -5.682 46.857 1.00 33.50 297 ARG A C 1
ATOM 2288 O O . ARG A 1 297 ? 3.361 -4.797 47.429 1.00 33.50 297 ARG A O 1
ATOM 2295 N N . THR A 1 298 ? 3.268 -6.865 46.589 1.00 32.00 298 THR A N 1
ATOM 2296 C CA . THR A 1 298 ? 4.714 -7.101 46.643 1.00 32.00 298 THR A CA 1
ATOM 2297 C C . THR A 1 298 ? 5.383 -6.347 45.495 1.00 32.00 298 THR A C 1
ATOM 2299 O O . THR A 1 298 ? 5.238 -6.703 44.326 1.00 32.00 298 THR A O 1
ATOM 2302 N N . ARG A 1 299 ? 6.116 -5.281 45.833 1.00 34.53 299 ARG A N 1
ATOM 2303 C CA . ARG A 1 299 ? 7.051 -4.589 44.938 1.00 34.53 299 ARG A CA 1
ATOM 2304 C C . ARG A 1 299 ? 8.135 -5.574 44.479 1.00 34.53 299 ARG A C 1
ATOM 2306 O O . ARG A 1 299 ? 9.037 -5.885 45.251 1.00 34.53 299 ARG A O 1
ATOM 2313 N N . ARG A 1 300 ? 8.095 -6.020 43.220 1.00 29.11 300 ARG A N 1
ATOM 2314 C CA . ARG A 1 300 ? 9.276 -6.592 42.556 1.00 29.11 300 ARG A CA 1
ATOM 2315 C C . ARG A 1 300 ? 10.208 -5.443 42.164 1.00 29.11 300 ARG A C 1
ATOM 2317 O O . ARG A 1 300 ? 9.920 -4.692 41.238 1.00 29.11 300 ARG A O 1
ATOM 2324 N N . LYS A 1 301 ? 11.304 -5.291 42.911 1.00 32.41 301 LYS A N 1
ATOM 2325 C CA . LYS A 1 301 ? 12.477 -4.512 42.498 1.00 32.41 301 LYS A CA 1
ATOM 2326 C C . LYS A 1 301 ? 13.190 -5.307 41.402 1.00 32.41 301 LYS A C 1
ATOM 2328 O O . LYS A 1 301 ? 13.651 -6.412 41.666 1.00 32.41 301 LYS A O 1
ATOM 2333 N N . PHE A 1 302 ? 13.271 -4.760 40.194 1.00 29.03 302 PHE A N 1
ATOM 2334 C CA . PHE A 1 302 ? 14.231 -5.236 39.202 1.00 29.03 302 PHE A CA 1
ATOM 2335 C C . PHE A 1 302 ? 15.586 -4.604 39.523 1.00 29.03 302 PHE A C 1
ATOM 2337 O O . PHE A 1 302 ? 15.764 -3.396 39.375 1.00 29.03 302 PHE A O 1
ATOM 2344 N N . ASN A 1 303 ? 16.519 -5.428 39.999 1.00 29.45 303 ASN A N 1
ATOM 2345 C CA . ASN A 1 303 ? 17.930 -5.076 40.067 1.00 29.45 303 ASN A CA 1
ATOM 2346 C C . ASN A 1 303 ? 18.480 -5.065 38.636 1.00 29.45 303 ASN A C 1
ATOM 2348 O O . ASN A 1 303 ? 18.442 -6.085 37.951 1.00 29.45 303 ASN A O 1
ATOM 2352 N N . LYS A 1 304 ? 18.973 -3.908 38.189 1.00 30.67 304 LYS A N 1
ATOM 2353 C CA . LYS A 1 304 ? 19.856 -3.808 37.026 1.00 30.67 304 LYS A CA 1
ATOM 2354 C C . LYS A 1 304 ? 21.286 -4.038 37.509 1.00 30.67 304 LYS A C 1
ATOM 2356 O O . LYS A 1 304 ? 21.769 -3.268 38.335 1.00 30.67 304 LYS A O 1
ATOM 2361 N N . THR A 1 305 ? 21.951 -5.053 36.976 1.00 29.47 305 THR A N 1
ATOM 2362 C CA . THR A 1 305 ? 23.417 -5.158 36.970 1.00 29.47 305 THR A CA 1
ATOM 2363 C C . THR A 1 305 ? 23.936 -4.869 35.556 1.00 29.47 305 THR A C 1
ATOM 2365 O O . THR A 1 305 ? 23.204 -5.089 34.588 1.00 29.47 305 THR A O 1
ATOM 2368 N N . PRO A 1 306 ? 25.153 -4.313 35.426 1.00 29.91 306 PRO A N 1
ATOM 2369 C CA . PRO A 1 306 ? 25.618 -3.653 34.216 1.00 29.91 306 PRO A CA 1
ATOM 2370 C C . PRO A 1 306 ? 26.309 -4.641 33.275 1.00 29.91 306 PRO A C 1
ATOM 2372 O O . PRO A 1 306 ? 27.185 -5.398 33.686 1.00 29.91 306 PRO A O 1
ATOM 2375 N N . THR A 1 307 ? 25.966 -4.594 31.993 1.00 30.05 307 THR A N 1
ATOM 2376 C CA . THR A 1 307 ? 26.784 -5.186 30.931 1.00 30.05 307 THR A CA 1
ATOM 2377 C C . THR A 1 307 ? 27.612 -4.091 30.280 1.00 30.05 307 THR A C 1
ATOM 2379 O O . THR A 1 307 ? 27.086 -3.235 29.572 1.00 30.05 307 THR A O 1
ATOM 2382 N N . HIS A 1 308 ? 28.919 -4.138 30.535 1.00 29.27 308 HIS A N 1
ATOM 2383 C CA . HIS A 1 308 ? 29.927 -3.517 29.691 1.00 29.27 308 HIS A CA 1
ATOM 2384 C C . HIS A 1 308 ? 29.916 -4.205 28.321 1.00 29.27 308 HIS A C 1
ATOM 2386 O O . HIS A 1 308 ? 30.142 -5.409 28.236 1.00 29.27 308 HIS A O 1
ATOM 2392 N N . ALA A 1 309 ? 29.691 -3.436 27.261 1.00 27.00 309 ALA A N 1
ATOM 2393 C CA . ALA A 1 309 ? 30.081 -3.805 25.908 1.00 27.00 309 ALA A CA 1
ATOM 2394 C C . ALA A 1 309 ? 30.676 -2.564 25.237 1.00 27.00 309 ALA A C 1
ATOM 2396 O O . ALA A 1 309 ? 30.021 -1.535 25.082 1.00 27.00 309 ALA A O 1
ATOM 2397 N N . ILE A 1 310 ? 31.964 -2.674 24.930 1.00 25.16 310 ILE A N 1
ATOM 2398 C CA . ILE A 1 310 ? 32.783 -1.714 24.202 1.00 25.16 310 ILE A CA 1
ATOM 2399 C C . ILE A 1 310 ? 32.640 -2.027 22.708 1.00 25.16 310 ILE A C 1
ATOM 2401 O O . ILE A 1 310 ? 32.798 -3.179 22.316 1.00 25.16 310 ILE A O 1
ATOM 2405 N N . GLY A 1 311 ? 32.426 -0.986 21.896 1.00 24.55 311 GLY A N 1
ATOM 2406 C CA . GLY A 1 311 ? 32.820 -0.950 20.483 1.00 24.55 311 GLY A CA 1
ATOM 2407 C C . GLY A 1 311 ? 31.695 -1.097 19.455 1.00 24.55 311 GLY A C 1
ATOM 2408 O O . GLY A 1 311 ? 31.355 -2.201 19.055 1.00 24.55 311 GLY A O 1
ATOM 2409 N N . ILE A 1 312 ? 31.175 0.019 18.940 1.00 23.94 312 ILE A N 1
ATOM 2410 C CA . ILE A 1 312 ? 31.635 0.768 17.746 1.00 23.94 312 ILE A CA 1
ATOM 2411 C C . ILE A 1 312 ? 30.463 1.703 17.402 1.00 23.94 312 ILE A C 1
ATOM 2413 O O . ILE A 1 312 ? 29.373 1.251 17.057 1.00 23.94 312 ILE A O 1
ATOM 2417 N N . SER A 1 313 ? 30.668 3.009 17.576 1.00 27.59 313 SER A N 1
ATOM 2418 C CA . SER A 1 313 ? 29.642 4.038 17.415 1.00 27.59 313 SER A CA 1
ATOM 2419 C C . SER A 1 313 ? 29.233 4.199 15.949 1.00 27.59 313 SER A C 1
ATOM 2421 O O . SER A 1 313 ? 29.999 4.667 15.106 1.00 27.59 313 SER A O 1
ATOM 2423 N N . ALA A 1 314 ? 27.986 3.846 15.646 1.00 30.31 314 ALA A N 1
ATOM 2424 C CA . ALA A 1 314 ? 27.267 4.482 14.553 1.00 30.31 314 ALA A CA 1
ATOM 2425 C C . ALA A 1 314 ? 26.909 5.899 15.021 1.00 30.31 314 ALA A C 1
ATOM 2427 O O . ALA A 1 314 ? 26.471 6.067 16.154 1.00 30.31 314 ALA A O 1
ATOM 2428 N N . ARG A 1 315 ? 27.178 6.904 14.181 1.00 30.83 315 ARG A N 1
ATOM 2429 C CA . ARG A 1 315 ? 26.961 8.328 14.472 1.00 30.83 315 ARG A CA 1
ATOM 2430 C C . ARG A 1 315 ? 25.559 8.561 15.035 1.00 30.83 315 ARG A C 1
ATOM 2432 O O . ARG A 1 315 ? 24.579 8.363 14.320 1.00 30.83 315 ARG A O 1
ATOM 2439 N N . ASP A 1 316 ? 25.512 8.978 16.293 1.00 30.70 316 ASP A N 1
ATOM 2440 C CA . ASP A 1 316 ? 24.334 9.556 16.916 1.00 30.70 316 ASP A CA 1
ATOM 2441 C C . ASP A 1 316 ? 23.939 10.818 16.138 1.00 30.70 316 ASP A C 1
ATOM 2443 O O . ASP A 1 316 ? 24.787 11.654 15.817 1.00 30.70 316 ASP A O 1
ATOM 2447 N N . ASP A 1 317 ? 22.653 10.944 15.815 1.00 35.34 317 ASP A N 1
ATOM 2448 C CA . ASP A 1 317 ? 22.072 12.209 15.386 1.00 35.34 317 ASP A CA 1
ATOM 2449 C C . ASP A 1 317 ? 22.239 13.209 16.545 1.00 35.34 317 ASP A C 1
ATOM 2451 O O . ASP A 1 317 ? 21.582 13.088 17.584 1.00 35.34 317 ASP A O 1
ATOM 2455 N N . GLU A 1 318 ? 23.153 14.171 16.392 1.00 33.75 318 GLU A N 1
ATOM 2456 C CA . GLU A 1 318 ? 23.380 15.270 17.335 1.00 33.75 318 GLU A CA 1
ATOM 2457 C C . GLU A 1 318 ? 22.116 16.141 17.436 1.00 33.75 318 GLU A C 1
ATOM 2459 O O . GLU A 1 318 ? 21.920 17.112 16.706 1.00 33.75 318 GLU A O 1
ATOM 2464 N N . TYR A 1 319 ? 21.221 15.792 18.358 1.00 39.44 319 TYR A N 1
ATOM 2465 C CA . TYR A 1 319 ? 20.197 16.707 18.845 1.00 39.44 319 TYR A CA 1
ATOM 2466 C C . TYR A 1 319 ? 20.772 17.546 19.991 1.00 39.44 319 TYR A C 1
ATOM 2468 O O . TYR A 1 319 ? 21.367 17.015 20.926 1.00 39.44 319 TYR A O 1
ATOM 2476 N N . LEU A 1 320 ? 20.557 18.861 19.901 1.00 38.50 320 LEU A N 1
ATOM 2477 C CA . LEU A 1 320 ? 20.951 19.887 20.873 1.00 38.50 320 LEU A CA 1
ATOM 2478 C C . LEU A 1 320 ? 20.702 19.487 22.337 1.00 38.50 320 LEU A C 1
ATOM 2480 O O . LEU A 1 320 ? 19.590 19.092 22.694 1.00 38.50 320 LEU A O 1
ATOM 2484 N N . ASP A 1 321 ? 21.688 19.739 23.202 1.00 42.56 321 ASP A N 1
ATOM 2485 C CA . ASP A 1 321 ? 21.456 19.851 24.643 1.00 42.56 321 ASP A CA 1
ATOM 2486 C C . ASP A 1 321 ? 20.811 21.218 24.956 1.00 42.56 321 ASP A C 1
ATOM 2488 O O . ASP A 1 321 ? 21.366 22.291 24.692 1.00 42.56 321 ASP A O 1
ATOM 2492 N N . HIS A 1 322 ? 19.589 21.166 25.488 1.00 43.88 322 HIS A N 1
ATOM 2493 C CA . HIS A 1 322 ? 18.686 22.302 25.703 1.00 43.88 322 HIS A CA 1
ATOM 2494 C C . HIS A 1 322 ? 19.155 23.295 26.775 1.00 43.88 322 HIS A C 1
ATOM 2496 O O . HIS A 1 322 ? 18.581 24.373 26.895 1.00 43.88 322 HIS A O 1
ATOM 2502 N N . SER A 1 323 ? 20.187 22.947 27.542 1.00 50.22 323 SER A N 1
ATOM 2503 C CA . SER A 1 323 ? 20.756 23.772 28.612 1.00 50.22 323 SER A CA 1
ATOM 2504 C C . SER A 1 323 ? 21.466 25.045 28.116 1.00 50.22 323 SER A C 1
ATOM 2506 O O . SER A 1 323 ? 21.777 25.925 28.915 1.00 50.22 323 SER A O 1
ATOM 2508 N N . SER A 1 324 ? 21.714 25.160 26.806 1.00 49.44 324 SER A N 1
ATOM 2509 C CA . SER A 1 324 ? 22.518 26.230 26.194 1.00 49.44 324 SER A CA 1
ATOM 2510 C C . SER A 1 324 ? 21.718 27.373 25.546 1.00 49.44 324 SER A C 1
ATOM 2512 O O . SER A 1 324 ? 22.312 28.365 25.117 1.00 49.44 324 SER A O 1
ATOM 2514 N N . LEU A 1 325 ? 20.386 27.263 25.462 1.00 49.22 325 LEU A N 1
ATOM 2515 C CA . LEU A 1 325 ? 19.520 28.313 24.914 1.00 49.22 325 LEU A CA 1
ATOM 2516 C C . LEU A 1 325 ? 18.869 29.121 26.051 1.00 49.22 325 LEU A C 1
ATOM 2518 O O . LEU A 1 325 ? 18.424 28.527 27.032 1.00 49.22 325 LEU A O 1
ATOM 2522 N N . PRO A 1 326 ? 18.772 30.458 25.933 1.00 49.03 326 PRO A N 1
ATOM 2523 C CA . PRO A 1 326 ? 18.107 31.284 26.939 1.00 49.03 326 PRO A CA 1
ATOM 2524 C C . PRO A 1 326 ? 16.607 30.956 27.023 1.00 49.03 326 PRO A C 1
ATOM 2526 O O . PRO A 1 326 ? 15.932 30.760 26.006 1.00 49.03 326 PRO A O 1
ATOM 2529 N N . GLU A 1 327 ? 16.062 30.920 28.239 1.00 52.03 327 GLU A N 1
ATOM 2530 C CA . GLU A 1 327 ? 14.627 30.744 28.461 1.00 52.03 327 GLU A CA 1
ATOM 2531 C C . GLU A 1 327 ? 13.867 32.006 28.020 1.00 52.03 327 GLU A C 1
ATOM 2533 O O . GLU A 1 327 ? 13.910 33.025 28.698 1.00 52.03 327 GLU A O 1
ATOM 2538 N N . LEU A 1 328 ? 13.161 31.959 26.881 1.00 54.72 328 LEU A N 1
ATOM 2539 C CA . LEU A 1 328 ? 12.265 33.065 26.487 1.00 54.72 328 LEU A CA 1
ATOM 2540 C C . LEU A 1 328 ? 10.998 33.041 27.348 1.00 54.72 328 LEU A C 1
ATOM 2542 O O . LEU A 1 328 ? 10.518 31.961 27.678 1.00 54.72 328 LEU A O 1
ATOM 2546 N N . ASN A 1 329 ? 10.366 34.169 27.624 1.00 64.12 329 ASN A N 1
ATOM 2547 C CA . ASN A 1 329 ? 9.126 34.259 28.387 1.00 64.12 329 ASN A CA 1
ATOM 2548 C C . ASN A 1 329 ? 7.942 33.560 27.665 1.00 64.12 329 ASN A C 1
ATOM 2550 O O . ASN A 1 329 ? 7.677 33.781 26.480 1.00 64.12 329 ASN A O 1
ATOM 2554 N N . SER A 1 330 ? 7.204 32.687 28.368 1.00 51.44 330 SER A N 1
ATOM 2555 C CA . SER A 1 330 ? 6.071 31.921 27.811 1.00 51.44 330 SER A CA 1
ATOM 2556 C C . SER A 1 330 ? 4.873 32.783 27.415 1.00 51.44 330 SER A C 1
ATOM 2558 O O . SER A 1 330 ? 4.164 32.468 26.452 1.00 51.44 330 SER A O 1
ATOM 2560 N N . ASP A 1 331 ? 4.655 33.878 28.134 1.00 62.56 331 ASP A N 1
ATOM 2561 C CA . ASP A 1 331 ? 3.532 34.785 27.901 1.00 62.56 331 ASP A CA 1
ATOM 2562 C C . ASP A 1 331 ? 3.794 35.635 26.657 1.00 62.56 331 ASP A C 1
ATOM 2564 O O . ASP A 1 331 ? 2.883 35.951 25.888 1.00 62.56 331 ASP A O 1
ATOM 2568 N N . PHE A 1 332 ? 5.071 35.918 26.394 1.00 63.22 332 PHE A N 1
ATOM 2569 C CA . PHE A 1 332 ? 5.516 36.564 25.171 1.00 63.22 332 PHE A CA 1
ATOM 2570 C C . PHE A 1 332 ? 5.281 35.669 23.944 1.00 63.22 332 PHE A C 1
ATOM 2572 O O . PHE A 1 332 ? 4.648 36.095 22.980 1.00 63.22 332 PHE A O 1
ATOM 2579 N N . LEU A 1 333 ? 5.683 34.391 24.004 1.00 52.97 333 LEU A N 1
ATOM 2580 C CA . LEU A 1 333 ? 5.536 33.472 22.868 1.00 52.97 333 LEU A CA 1
ATOM 2581 C C . LEU A 1 333 ? 4.084 33.107 22.541 1.00 52.97 333 LEU A C 1
ATOM 2583 O O . LEU A 1 333 ? 3.713 33.016 21.373 1.00 52.97 333 LEU A O 1
ATOM 2587 N N . SER A 1 334 ? 3.245 32.901 23.555 1.00 53.47 334 SER A N 1
ATOM 2588 C CA . SER A 1 334 ? 1.827 32.563 23.354 1.00 53.47 334 SER A CA 1
ATOM 2589 C C . SER A 1 334 ? 1.008 33.712 22.750 1.00 53.47 334 SER A C 1
ATOM 2591 O O . SER A 1 334 ? -0.075 33.485 22.206 1.00 53.47 334 SER A O 1
ATOM 2593 N N . SER A 1 335 ? 1.543 34.937 22.799 1.00 58.38 335 SER A N 1
ATOM 2594 C CA . SER A 1 335 ? 0.951 36.140 22.213 1.00 58.38 335 SER A CA 1
ATOM 2595 C C . SER A 1 335 ? 1.669 36.640 20.954 1.00 58.38 335 SER A C 1
ATOM 2597 O O . SER A 1 335 ? 1.198 37.610 20.368 1.00 58.38 335 SER A O 1
ATOM 2599 N N . LEU A 1 336 ? 2.723 35.958 20.480 1.00 52.47 336 LEU A N 1
ATOM 2600 C CA . LEU A 1 336 ? 3.501 36.342 19.289 1.00 52.47 336 LEU A CA 1
ATOM 2601 C C . LEU A 1 336 ? 2.622 36.685 18.075 1.00 52.47 336 LEU A C 1
ATOM 2603 O O . LEU A 1 336 ? 2.841 37.697 17.426 1.00 52.47 336 LEU A O 1
ATOM 2607 N N . GLY A 1 337 ? 1.569 35.897 17.824 1.00 47.19 337 GLY A N 1
ATOM 2608 C CA . GLY A 1 337 ? 0.624 36.099 16.710 1.00 47.19 337 GLY A CA 1
ATOM 2609 C C . GLY A 1 337 ? -0.236 37.348 16.767 1.00 47.19 337 GLY A C 1
ATOM 2610 O O . GLY A 1 337 ? -0.961 37.626 15.817 1.00 47.19 337 GLY A O 1
ATOM 2611 N N . LYS A 1 338 ? -0.200 38.061 17.890 1.00 57.97 338 LYS A N 1
ATOM 2612 C CA . LYS A 1 338 ? -1.039 39.225 18.172 1.00 57.97 338 LYS A CA 1
ATOM 2613 C C . LYS A 1 338 ? -0.221 40.479 18.480 1.00 57.97 338 LYS A C 1
ATOM 2615 O O . LYS A 1 338 ? -0.826 41.518 18.721 1.00 57.97 338 LYS A O 1
ATOM 2620 N N . ARG A 1 339 ? 1.110 40.372 18.531 1.00 58.94 339 ARG A N 1
ATOM 2621 C CA . ARG A 1 339 ? 2.017 41.484 18.831 1.00 58.94 339 ARG A CA 1
ATOM 2622 C C . ARG A 1 339 ? 2.467 42.174 17.557 1.00 58.94 339 ARG A C 1
ATOM 2624 O O . ARG A 1 339 ? 2.477 41.568 16.485 1.00 58.94 339 ARG A O 1
ATOM 2631 N N . ASP A 1 340 ? 2.843 43.437 17.700 1.00 62.12 340 ASP A N 1
ATOM 2632 C CA . ASP A 1 340 ? 3.449 44.174 16.606 1.00 62.12 340 ASP A CA 1
ATOM 2633 C C . ASP A 1 340 ? 4.824 43.559 16.257 1.00 62.12 340 ASP A C 1
ATOM 2635 O O . ASP A 1 340 ? 5.604 43.254 17.165 1.00 62.12 340 ASP A O 1
ATOM 2639 N N . PRO A 1 341 ? 5.151 43.336 14.972 1.00 51.69 341 PRO A N 1
ATOM 2640 C CA . PRO A 1 341 ? 6.428 42.739 14.578 1.00 51.69 341 PRO A CA 1
ATOM 2641 C C . PRO A 1 341 ? 7.657 43.504 15.084 1.00 51.69 341 PRO A C 1
ATOM 2643 O O . PRO A 1 341 ? 8.681 42.891 15.387 1.00 51.69 341 PRO A O 1
ATOM 2646 N N . GLN A 1 342 ? 7.567 44.829 15.202 1.00 54.72 342 GLN A N 1
ATOM 2647 C CA . GLN A 1 342 ? 8.668 45.666 15.665 1.00 54.72 342 GLN A CA 1
ATOM 2648 C C . GLN A 1 342 ? 8.895 45.488 17.173 1.00 54.72 342 GLN A C 1
ATOM 2650 O O . GLN A 1 342 ? 10.034 45.337 17.608 1.00 54.72 342 GLN A O 1
ATOM 2655 N N . GLU A 1 343 ? 7.816 45.343 17.948 1.00 62.78 343 GLU A N 1
ATOM 2656 C CA . GLU A 1 343 ? 7.861 44.966 19.369 1.00 62.78 343 GLU A CA 1
ATOM 2657 C C . GLU A 1 343 ? 8.497 43.576 19.571 1.00 62.78 343 GLU A C 1
ATOM 2659 O O . GLU A 1 343 ? 9.266 43.358 20.511 1.00 62.78 343 GLU A O 1
ATOM 2664 N N . VAL A 1 344 ? 8.218 42.629 18.665 1.00 56.94 344 VAL A N 1
ATOM 2665 C CA . VAL A 1 344 ? 8.809 41.281 18.704 1.00 56.94 344 VAL A CA 1
ATOM 2666 C C . VAL A 1 344 ? 10.309 41.299 18.446 1.00 56.94 344 VAL A C 1
ATOM 2668 O O . VAL A 1 344 ? 11.058 40.601 19.130 1.00 56.94 344 VAL A O 1
ATOM 2671 N N . LEU A 1 345 ? 10.752 42.112 17.491 1.00 51.91 345 LEU A N 1
ATOM 2672 C CA . LEU A 1 345 ? 12.163 42.259 17.157 1.00 51.91 345 LEU A CA 1
ATOM 2673 C C . LEU A 1 345 ? 12.952 43.057 18.187 1.00 51.91 345 LEU A C 1
ATOM 2675 O O . LEU A 1 345 ? 14.140 42.801 18.358 1.00 51.91 345 LEU A O 1
ATOM 2679 N N . GLU A 1 346 ? 12.331 44.029 18.849 1.00 68.31 346 GLU A N 1
ATOM 2680 C CA . GLU A 1 346 ? 12.973 44.822 19.898 1.00 68.31 346 GLU A CA 1
ATOM 2681 C C . GLU A 1 346 ? 13.090 44.058 21.221 1.00 68.31 346 GLU A C 1
ATOM 2683 O O . GLU A 1 346 ? 13.917 44.422 22.060 1.00 68.31 346 GLU A O 1
ATOM 2688 N N . ASN A 1 347 ? 12.354 42.950 21.370 1.00 76.50 347 ASN A N 1
ATOM 2689 C CA . ASN A 1 347 ? 12.432 42.082 22.533 1.00 76.50 347 ASN A CA 1
AT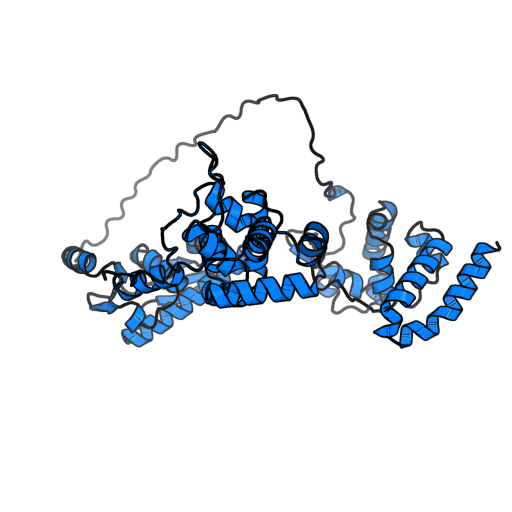OM 2690 C C . ASN A 1 347 ? 13.834 41.473 22.698 1.00 76.50 347 ASN A C 1
ATOM 2692 O O . ASN A 1 347 ? 14.338 40.725 21.856 1.00 76.50 347 ASN A O 1
ATOM 2696 N N . THR A 1 348 ? 14.449 41.773 23.838 1.00 67.00 348 THR A N 1
ATOM 2697 C CA . THR A 1 348 ? 15.819 41.382 24.174 1.00 67.00 348 THR A CA 1
ATOM 2698 C C . THR A 1 348 ? 16.011 39.870 24.185 1.00 67.00 348 THR A C 1
ATOM 2700 O O . THR A 1 348 ? 17.047 39.385 23.747 1.00 67.00 348 THR A O 1
ATOM 2703 N N . GLU A 1 349 ? 15.020 39.105 24.635 1.00 64.00 349 GLU A N 1
ATOM 2704 C CA . GLU A 1 349 ? 15.124 37.648 24.719 1.00 64.00 349 GLU A CA 1
ATOM 2705 C C . GLU A 1 349 ? 15.110 37.020 23.318 1.00 64.00 349 GLU A C 1
ATOM 2707 O O . GLU A 1 349 ? 15.930 36.151 23.019 1.00 64.00 349 GLU A O 1
ATOM 2712 N N . VAL A 1 350 ? 14.237 37.507 22.426 1.00 62.34 350 VAL A N 1
ATOM 2713 C CA . VAL A 1 350 ? 14.191 37.080 21.017 1.00 62.34 350 VAL A CA 1
ATOM 2714 C C . VAL A 1 350 ? 15.516 37.376 20.317 1.00 62.34 350 VAL A C 1
ATOM 2716 O O . VAL A 1 350 ? 16.040 36.497 19.630 1.00 62.34 350 VAL A O 1
ATOM 2719 N N . LYS A 1 351 ? 16.097 38.565 20.538 1.00 60.69 351 LYS A N 1
ATOM 2720 C CA . LYS A 1 351 ? 17.427 38.916 20.012 1.00 60.69 351 LYS A CA 1
ATOM 2721 C C . LYS A 1 351 ? 18.499 37.939 20.490 1.00 60.69 351 LYS A C 1
ATOM 2723 O O . LYS A 1 351 ? 19.197 37.370 19.658 1.00 60.69 351 LYS A O 1
ATOM 2728 N N . ILE A 1 352 ? 18.572 37.668 21.795 1.00 60.78 352 ILE A N 1
ATOM 2729 C CA . ILE A 1 352 ? 19.573 36.751 22.368 1.00 60.78 352 ILE A CA 1
ATOM 2730 C C . ILE A 1 352 ? 19.377 35.321 21.838 1.00 60.78 352 ILE A C 1
ATOM 2732 O O . ILE A 1 352 ? 20.357 34.629 21.570 1.00 60.78 352 ILE A O 1
ATOM 2736 N N . ALA A 1 353 ? 18.140 34.854 21.637 1.00 58.69 353 ALA A N 1
ATOM 2737 C CA . ALA A 1 353 ? 17.896 33.535 21.049 1.00 58.69 353 ALA A CA 1
ATOM 2738 C C . ALA A 1 353 ? 18.344 33.453 19.584 1.00 58.69 353 ALA A C 1
ATOM 2740 O O . ALA A 1 353 ? 18.985 32.473 19.206 1.00 58.69 353 ALA A O 1
ATOM 2741 N N . ILE A 1 354 ? 18.057 34.478 18.774 1.00 57.28 354 ILE A N 1
ATOM 2742 C CA . ILE A 1 354 ? 18.526 34.558 17.383 1.00 57.28 354 ILE A CA 1
ATOM 2743 C C . ILE A 1 354 ? 20.059 34.599 17.346 1.00 57.28 354 ILE A C 1
ATOM 2745 O O . ILE A 1 354 ? 20.673 33.816 16.623 1.00 57.28 354 ILE A O 1
ATOM 2749 N N . GLU A 1 355 ? 20.681 35.446 18.166 1.00 55.88 355 GLU A N 1
ATOM 2750 C CA . GLU A 1 355 ? 22.138 35.551 18.291 1.00 55.88 355 GLU A CA 1
ATOM 2751 C C . GLU A 1 355 ? 22.777 34.241 18.766 1.00 55.88 355 GLU A C 1
ATOM 2753 O O . GLU A 1 355 ? 23.830 33.862 18.261 1.00 55.88 355 GLU A O 1
ATOM 2758 N N . SER A 1 356 ? 22.146 33.508 19.688 1.00 54.69 356 SER A N 1
ATOM 2759 C CA . SER A 1 356 ? 22.647 32.214 20.169 1.00 54.69 356 SER A CA 1
ATOM 2760 C C . SER A 1 356 ? 22.566 31.137 19.081 1.00 54.69 356 SER A C 1
ATOM 2762 O O . SER A 1 356 ? 23.541 30.422 18.852 1.00 54.69 356 SER A O 1
ATOM 2764 N N . ILE A 1 357 ? 21.458 31.080 18.330 1.00 54.03 357 ILE A N 1
ATOM 2765 C CA . ILE A 1 357 ? 21.283 30.170 17.182 1.00 54.03 357 ILE A CA 1
ATOM 2766 C C . ILE A 1 357 ? 22.343 30.439 16.103 1.00 54.03 357 ILE A C 1
ATOM 2768 O O . ILE A 1 357 ? 22.934 29.510 15.549 1.00 54.03 357 ILE A O 1
ATOM 2772 N N . VAL A 1 358 ? 22.607 31.716 15.833 1.00 52.16 358 VAL A N 1
ATOM 2773 C CA . VAL A 1 358 ? 23.639 32.184 14.904 1.00 52.16 358 VAL A CA 1
ATOM 2774 C C . VAL A 1 358 ? 25.043 31.820 15.392 1.00 52.16 358 VAL A C 1
ATOM 2776 O O . VAL A 1 358 ? 25.811 31.199 14.659 1.00 52.16 358 VAL A O 1
ATOM 2779 N N . LYS A 1 359 ? 25.381 32.176 16.636 1.00 49.09 359 LYS A N 1
ATOM 2780 C CA . LYS A 1 359 ? 26.716 32.001 17.227 1.00 49.09 359 LYS A CA 1
ATOM 2781 C C . LYS A 1 359 ? 27.107 30.532 17.359 1.00 49.09 359 LYS A C 1
ATOM 2783 O O . LYS A 1 359 ? 28.285 30.205 17.262 1.00 49.09 359 LYS A O 1
ATOM 2788 N N . GLN A 1 360 ? 26.127 29.654 17.553 1.00 52.03 360 GLN A N 1
ATOM 2789 C CA . GLN A 1 360 ? 26.321 28.204 17.588 1.00 52.03 360 GLN A CA 1
ATOM 2790 C C . GLN A 1 360 ? 26.426 27.575 16.186 1.00 52.03 360 GLN A C 1
ATOM 2792 O O . GLN A 1 360 ? 26.544 26.360 16.073 1.00 52.03 360 GLN A O 1
ATOM 2797 N N . GLY A 1 361 ? 26.389 28.371 15.109 1.00 40.34 361 GLY A N 1
ATOM 2798 C CA . GLY A 1 361 ? 26.540 27.879 13.740 1.00 40.34 361 GLY A CA 1
ATOM 2799 C C . GLY A 1 361 ? 25.357 27.044 13.247 1.00 40.34 361 GLY A C 1
ATOM 2800 O O . GLY A 1 361 ? 25.450 26.408 12.202 1.00 40.34 361 GLY A O 1
ATOM 2801 N N . LEU A 1 362 ? 24.219 27.069 13.946 1.00 48.12 362 LEU A N 1
ATOM 2802 C CA . LEU A 1 362 ? 23.067 26.207 13.657 1.00 48.12 362 LEU A CA 1
ATOM 2803 C C . LEU A 1 362 ? 22.337 26.588 12.365 1.00 48.12 362 LEU A C 1
ATOM 2805 O O . LEU A 1 362 ? 21.486 25.838 11.903 1.00 48.12 362 LEU A O 1
ATOM 2809 N N . LEU A 1 363 ? 22.667 27.738 11.771 1.00 42.94 363 LEU A N 1
ATOM 2810 C CA . LEU A 1 363 ? 22.226 28.138 10.431 1.00 42.94 363 LEU A CA 1
ATOM 2811 C C . LEU A 1 363 ? 23.185 27.674 9.320 1.00 42.94 363 LEU A C 1
ATOM 2813 O O . LEU A 1 363 ? 22.802 27.712 8.155 1.00 42.94 363 LEU A O 1
ATOM 2817 N N . ILE A 1 364 ? 24.396 27.213 9.650 1.00 37.44 364 ILE A N 1
ATOM 2818 C CA . ILE A 1 364 ? 25.427 26.803 8.679 1.00 37.44 364 ILE A CA 1
ATOM 2819 C C . ILE A 1 364 ? 25.085 25.435 8.063 1.00 37.44 364 ILE A C 1
ATOM 2821 O O . ILE A 1 364 ? 25.324 25.221 6.873 1.00 37.44 364 ILE A O 1
ATOM 2825 N N . ASP A 1 365 ? 24.404 24.559 8.810 1.00 37.97 365 ASP A N 1
ATOM 2826 C CA . ASP A 1 365 ? 23.831 23.312 8.274 1.00 37.97 365 ASP A CA 1
ATOM 2827 C C . ASP A 1 365 ? 22.608 23.542 7.367 1.00 37.97 365 ASP A C 1
ATOM 2829 O O . ASP A 1 365 ? 22.146 22.637 6.662 1.00 37.97 365 ASP A O 1
ATOM 2833 N N . TYR A 1 366 ? 22.099 24.777 7.306 1.00 44.50 366 TYR A N 1
ATOM 2834 C CA . TYR A 1 366 ? 21.018 25.153 6.408 1.00 44.50 366 TYR A CA 1
ATOM 2835 C C . TYR A 1 366 ? 21.584 25.778 5.138 1.00 44.50 366 TYR A C 1
ATOM 2837 O O . TYR A 1 366 ? 22.150 26.868 5.124 1.00 44.50 366 TYR A O 1
ATOM 2845 N N . ARG A 1 367 ? 21.383 25.085 4.011 1.00 44.69 367 ARG A N 1
ATOM 2846 C CA . ARG A 1 367 ? 21.792 25.583 2.691 1.00 44.69 367 ARG A CA 1
ATOM 2847 C C . ARG A 1 367 ? 21.264 27.016 2.490 1.00 44.69 367 ARG A C 1
ATOM 2849 O O . ARG A 1 367 ? 20.054 27.210 2.647 1.00 44.69 367 ARG A O 1
ATOM 2856 N N . PRO A 1 368 ? 22.087 27.969 2.005 1.00 43.59 368 PRO A N 1
ATOM 2857 C CA . PRO A 1 368 ? 21.689 29.357 1.727 1.00 43.59 368 PRO A CA 1
ATOM 2858 C C . PRO A 1 368 ? 20.359 29.503 0.963 1.00 43.59 368 PRO A C 1
ATOM 2860 O O . PRO A 1 368 ? 19.607 30.452 1.156 1.00 43.59 368 PRO A O 1
ATOM 2863 N N . ARG A 1 369 ? 20.004 28.499 0.149 1.00 43.28 369 ARG A N 1
ATOM 2864 C CA . ARG A 1 369 ? 18.731 28.394 -0.583 1.00 43.28 369 ARG A CA 1
ATOM 2865 C C . ARG A 1 369 ? 17.471 28.512 0.289 1.00 43.28 369 ARG A C 1
ATOM 2867 O O . ARG A 1 369 ? 16.462 29.009 -0.206 1.00 43.28 369 ARG A O 1
ATOM 2874 N N . VAL A 1 370 ? 17.493 28.049 1.541 1.00 50.91 370 VAL A N 1
ATOM 2875 C CA . VAL A 1 370 ? 16.310 28.068 2.424 1.00 50.91 370 VAL A CA 1
ATOM 2876 C C . VAL A 1 370 ? 16.079 29.472 2.980 1.00 50.91 370 VAL A C 1
ATOM 2878 O O . VAL A 1 370 ? 14.969 29.985 2.889 1.00 50.91 370 VAL A O 1
ATOM 2881 N N . ILE A 1 371 ? 17.135 30.126 3.465 1.00 51.06 371 ILE A N 1
ATOM 2882 C CA . ILE A 1 371 ? 17.078 31.467 4.069 1.00 51.06 371 ILE A CA 1
ATOM 2883 C C . ILE A 1 371 ? 16.714 32.525 3.015 1.00 51.06 371 ILE A C 1
ATOM 2885 O O . ILE A 1 371 ? 15.844 33.363 3.240 1.00 51.06 371 ILE A O 1
ATOM 2889 N N . VAL A 1 372 ? 17.285 32.428 1.810 1.00 51.88 372 VAL A N 1
ATOM 2890 C CA . VAL A 1 372 ? 16.991 33.365 0.712 1.00 51.88 372 VAL A CA 1
ATOM 2891 C C . VAL A 1 372 ? 15.537 33.258 0.225 1.00 51.88 372 VAL A C 1
ATOM 2893 O O . VAL A 1 372 ? 14.926 34.259 -0.145 1.00 51.88 372 VAL A O 1
ATOM 2896 N N . SER A 1 373 ? 14.937 32.065 0.274 1.00 54.12 373 SER A N 1
ATOM 2897 C CA . SER A 1 373 ? 13.517 31.864 -0.063 1.00 54.12 373 SER A CA 1
ATOM 2898 C C . SER A 1 373 ? 12.597 32.664 0.874 1.00 54.12 373 SER A C 1
ATOM 2900 O O . SER A 1 373 ? 11.624 33.278 0.434 1.00 54.12 373 SER A O 1
ATOM 2902 N N . PHE A 1 374 ? 12.946 32.727 2.164 1.00 52.19 374 PHE A N 1
ATOM 2903 C CA . PHE A 1 374 ? 12.237 33.549 3.145 1.00 52.19 374 PHE A CA 1
ATOM 2904 C C . PHE A 1 374 ? 12.419 35.055 2.897 1.00 52.19 374 PHE A C 1
ATOM 2906 O O . PHE A 1 374 ? 11.457 35.802 3.070 1.00 52.19 374 PHE A O 1
ATOM 2913 N N . ARG A 1 375 ? 13.594 35.504 2.420 1.00 53.72 375 ARG A N 1
ATOM 2914 C CA . ARG A 1 375 ? 13.872 36.927 2.127 1.00 53.72 375 ARG A CA 1
ATOM 2915 C C . ARG A 1 375 ? 12.933 37.540 1.101 1.00 53.72 375 ARG A C 1
ATOM 2917 O O . ARG A 1 375 ? 12.491 38.672 1.274 1.00 53.72 375 ARG A O 1
ATOM 2924 N N . TYR A 1 376 ? 12.591 36.784 0.067 1.00 52.19 376 TYR A N 1
ATOM 2925 C CA . TYR A 1 376 ? 11.741 37.274 -1.017 1.00 52.19 376 TYR A CA 1
ATOM 2926 C C . TYR A 1 376 ? 10.270 36.861 -0.882 1.00 52.19 376 TYR A C 1
ATOM 2928 O O . TYR A 1 376 ? 9.492 37.069 -1.811 1.00 52.19 376 TYR A O 1
ATOM 2936 N N . GLY A 1 377 ? 9.873 36.254 0.245 1.00 49.91 377 GLY A N 1
ATOM 2937 C CA . GLY A 1 377 ? 8.511 35.737 0.435 1.00 49.91 377 GLY A CA 1
ATOM 2938 C C . GLY A 1 377 ? 8.145 34.605 -0.534 1.00 49.91 377 GLY A C 1
ATOM 2939 O O . GLY A 1 377 ? 6.973 34.280 -0.713 1.00 49.91 377 GLY A O 1
ATOM 2940 N N . VAL A 1 378 ? 9.141 33.991 -1.175 1.00 50.03 378 VAL A N 1
ATOM 2941 C CA . VAL A 1 378 ? 8.955 32.930 -2.160 1.00 50.03 378 VAL A CA 1
ATOM 2942 C C . VAL A 1 378 ? 9.232 31.623 -1.441 1.00 50.03 378 VAL A C 1
ATOM 2944 O O . VAL A 1 378 ? 10.381 31.224 -1.339 1.00 50.03 378 VAL A O 1
ATOM 2947 N N . SER A 1 379 ? 8.207 30.969 -0.890 1.00 50.28 379 SER A N 1
ATOM 2948 C CA . SER A 1 379 ? 8.357 29.678 -0.200 1.00 50.28 379 SER A CA 1
ATOM 2949 C C . SER A 1 379 ? 7.821 28.535 -1.072 1.00 50.28 379 SER A C 1
ATOM 2951 O O . SER A 1 379 ? 6.615 28.274 -1.056 1.00 50.28 379 SER A O 1
ATOM 2953 N N . PRO A 1 380 ? 8.662 27.841 -1.865 1.00 45.56 380 PRO A N 1
ATOM 2954 C CA . PRO A 1 380 ? 8.178 26.828 -2.797 1.00 45.56 380 PRO A CA 1
ATOM 2955 C C . PRO A 1 380 ? 8.063 25.447 -2.137 1.00 45.56 380 PRO A C 1
ATOM 2957 O O . PRO A 1 380 ? 7.197 24.672 -2.532 1.00 45.56 380 PRO A O 1
ATOM 2960 N N . ASP A 1 381 ? 8.871 25.145 -1.107 1.00 48.16 381 ASP A N 1
ATOM 2961 C CA . ASP A 1 381 ? 9.084 23.757 -0.650 1.00 48.16 381 ASP A CA 1
ATOM 2962 C C . ASP A 1 381 ? 8.901 23.477 0.856 1.00 48.16 381 ASP A C 1
ATOM 2964 O O . ASP A 1 381 ? 8.966 22.324 1.281 1.00 48.16 381 ASP A O 1
ATOM 2968 N N . LEU A 1 382 ? 8.533 24.461 1.683 1.00 44.47 382 LEU A N 1
ATOM 2969 C CA . LEU A 1 382 ? 8.214 24.212 3.106 1.00 44.47 382 LEU A CA 1
ATOM 2970 C C . LEU A 1 382 ? 6.859 23.524 3.343 1.00 44.47 382 LEU A C 1
ATOM 2972 O O . LEU A 1 382 ? 6.459 23.292 4.483 1.00 44.47 382 LEU A O 1
ATOM 2976 N N . LYS A 1 383 ? 6.148 23.140 2.277 1.00 43.44 383 LYS A N 1
ATOM 2977 C CA . LYS A 1 383 ? 4.919 22.342 2.381 1.00 43.44 383 LYS A CA 1
ATOM 2978 C C . LYS A 1 383 ? 5.170 20.875 2.750 1.00 43.44 383 LYS A C 1
ATOM 2980 O O . LY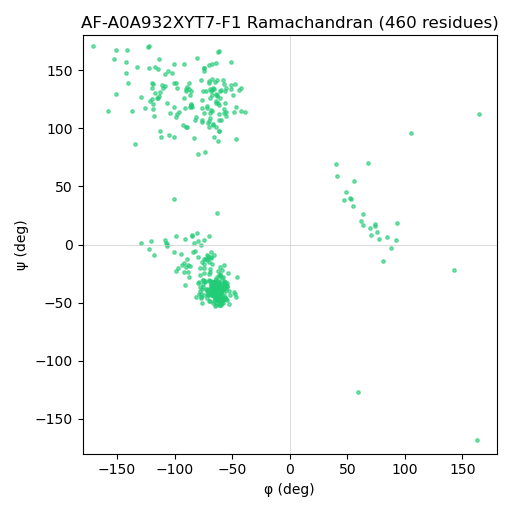S A 1 383 ? 4.200 20.186 3.051 1.00 43.44 383 LYS A O 1
ATOM 2985 N N . ARG A 1 384 ? 6.412 20.370 2.699 1.00 43.78 384 ARG A N 1
ATOM 2986 C CA . ARG A 1 384 ? 6.674 18.922 2.834 1.00 43.78 384 ARG A CA 1
ATOM 2987 C C . ARG A 1 384 ? 7.123 18.448 4.215 1.00 43.78 384 ARG A C 1
ATOM 2989 O O . ARG A 1 384 ? 6.828 17.305 4.542 1.00 43.78 384 ARG A O 1
ATOM 2996 N N . THR A 1 385 ? 7.681 19.315 5.056 1.00 40.25 385 THR A N 1
ATOM 2997 C CA . THR A 1 385 ? 7.902 19.000 6.477 1.00 40.25 385 THR A CA 1
ATOM 2998 C C . THR A 1 385 ? 8.012 20.305 7.266 1.00 40.25 385 THR A C 1
ATOM 3000 O O . THR A 1 385 ? 8.944 21.072 7.018 1.00 40.25 385 THR A O 1
ATOM 3003 N N . PRO A 1 386 ? 7.083 20.625 8.187 1.00 45.78 386 PRO A N 1
ATOM 3004 C CA . PRO A 1 386 ? 7.289 21.746 9.091 1.00 45.78 386 PRO A CA 1
ATOM 3005 C C . PRO A 1 386 ? 8.450 21.381 10.022 1.00 45.78 386 PRO A C 1
ATOM 3007 O O . PRO A 1 386 ? 8.350 20.431 10.791 1.00 45.78 386 PRO A O 1
ATOM 3010 N N . LEU A 1 387 ? 9.567 22.103 9.931 1.00 46.34 387 LEU A N 1
ATOM 3011 C CA . LEU A 1 387 ? 10.605 22.053 10.962 1.00 46.34 387 LEU A CA 1
ATOM 3012 C C . LEU A 1 387 ? 9.978 22.529 12.271 1.00 46.34 387 LEU A C 1
ATOM 3014 O O . LEU A 1 387 ? 9.271 23.532 12.265 1.00 46.34 387 LEU A O 1
ATOM 3018 N N . MET A 1 388 ? 10.190 21.797 13.359 1.00 47.47 388 MET A N 1
ATOM 3019 C CA . MET A 1 388 ? 9.518 22.024 14.637 1.00 47.47 388 MET A CA 1
ATOM 3020 C C . MET A 1 388 ? 10.545 22.346 15.722 1.00 47.47 388 MET A C 1
ATOM 3022 O O . MET A 1 388 ? 11.442 21.550 15.978 1.00 47.47 388 MET A O 1
ATOM 3026 N N . LEU A 1 389 ? 10.384 23.476 16.401 1.00 46.72 389 LEU A N 1
ATOM 3027 C CA . LEU A 1 389 ? 11.130 23.831 17.605 1.00 46.72 389 LEU A CA 1
ATOM 3028 C C . LEU A 1 389 ? 10.413 23.226 18.818 1.00 46.72 389 LEU A C 1
ATOM 3030 O O . LEU A 1 389 ? 9.246 23.530 19.064 1.00 46.72 389 LEU A O 1
ATOM 3034 N N . LYS A 1 390 ? 11.077 22.338 19.563 1.00 40.62 390 LYS A N 1
ATOM 3035 C CA . LYS A 1 390 ? 10.499 21.687 20.750 1.00 40.62 390 LYS A CA 1
ATOM 3036 C C . LYS A 1 390 ? 10.719 22.548 21.995 1.00 40.62 390 LYS A C 1
ATOM 3038 O O . LYS A 1 390 ? 11.851 22.907 22.293 1.00 40.62 390 LYS A O 1
ATOM 3043 N N . ARG A 1 391 ? 9.655 22.826 22.754 1.00 42.69 391 ARG A N 1
ATOM 3044 C CA . ARG A 1 391 ? 9.694 23.615 23.995 1.00 42.69 391 ARG A CA 1
ATOM 3045 C C . ARG A 1 391 ? 8.594 23.189 24.972 1.00 42.69 391 ARG A C 1
ATOM 3047 O O . ARG A 1 391 ? 7.431 23.107 24.586 1.00 42.69 391 ARG A O 1
ATOM 3054 N N . ASN A 1 392 ? 8.935 22.925 26.237 1.00 36.91 392 ASN A N 1
ATOM 3055 C CA . ASN A 1 392 ? 7.996 22.539 27.312 1.00 36.91 392 ASN A CA 1
ATOM 3056 C C . ASN A 1 392 ? 6.988 21.438 26.913 1.00 36.91 392 ASN A C 1
ATOM 3058 O O . ASN A 1 392 ? 5.811 21.490 27.257 1.00 36.91 392 ASN A O 1
ATOM 3062 N N . GLY A 1 393 ? 7.435 20.446 26.134 1.00 43.62 393 GLY A N 1
ATOM 3063 C CA . GLY A 1 393 ? 6.576 19.356 25.650 1.00 43.62 393 GLY A CA 1
ATOM 3064 C C . GLY A 1 393 ? 5.656 19.715 24.474 1.00 43.62 393 GLY A C 1
ATOM 3065 O O . GLY A 1 393 ? 4.873 18.870 24.045 1.00 43.62 393 GLY A O 1
ATOM 3066 N N . THR A 1 394 ? 5.771 20.922 23.922 1.00 43.25 394 THR A N 1
ATOM 3067 C CA . THR A 1 394 ? 5.072 21.378 22.710 1.00 43.25 394 THR A CA 1
ATOM 3068 C C . THR A 1 394 ? 6.055 21.622 21.566 1.00 43.25 394 THR A C 1
ATOM 3070 O O . THR A 1 394 ? 7.256 21.755 21.790 1.00 43.25 394 THR A O 1
ATOM 3073 N N . TYR A 1 395 ? 5.558 21.630 20.331 1.00 53.97 395 TYR A N 1
ATOM 3074 C CA . TYR A 1 395 ? 6.350 21.853 19.125 1.00 53.97 395 TYR A CA 1
ATOM 3075 C C . TYR A 1 395 ? 5.792 23.068 18.385 1.00 53.97 395 TYR A C 1
ATOM 3077 O O . TYR A 1 395 ? 4.608 23.072 18.048 1.00 53.97 395 TYR A O 1
ATOM 3085 N N . VAL A 1 396 ? 6.628 24.074 18.132 1.00 52.03 396 VAL A N 1
ATOM 3086 C CA . VAL A 1 396 ? 6.265 25.271 17.363 1.00 52.03 396 VAL A CA 1
ATOM 3087 C C . VAL A 1 396 ? 6.932 25.185 15.991 1.00 52.03 396 VAL A C 1
ATOM 3089 O O . VAL A 1 396 ? 8.157 25.068 15.925 1.00 52.03 396 VAL A O 1
ATOM 3092 N N . PRO A 1 397 ? 6.181 25.224 14.882 1.00 56.78 397 PRO A N 1
ATOM 3093 C CA . PRO A 1 397 ? 6.768 25.247 13.552 1.00 56.78 397 PRO A CA 1
ATOM 3094 C C . PRO A 1 397 ? 7.742 26.421 13.388 1.00 56.78 397 PRO A C 1
ATOM 3096 O O . PRO A 1 397 ? 7.392 27.563 13.661 1.00 56.78 397 PRO A O 1
ATOM 3099 N N . LEU A 1 398 ? 8.941 26.175 12.863 1.00 55.00 398 LEU A N 1
ATOM 3100 C CA . LEU A 1 398 ? 9.946 27.200 12.582 1.00 55.00 398 LEU A CA 1
ATOM 3101 C C . LEU A 1 398 ? 9.369 28.312 11.698 1.00 55.00 398 LEU A C 1
ATOM 3103 O O . LEU A 1 398 ? 9.633 29.478 11.943 1.00 55.00 398 LEU A O 1
ATOM 3107 N N . ARG A 1 399 ? 8.492 27.979 10.739 1.00 53.38 399 ARG A N 1
ATOM 3108 C CA . ARG A 1 399 ? 7.756 28.970 9.930 1.00 53.38 399 ARG A CA 1
ATOM 3109 C C . ARG A 1 399 ? 6.935 29.953 10.779 1.00 53.38 399 ARG A C 1
ATOM 3111 O O . ARG A 1 399 ? 6.783 31.097 10.383 1.00 53.38 399 ARG A O 1
ATOM 3118 N N . GLU A 1 400 ? 6.389 29.494 11.907 1.00 55.00 400 GLU A N 1
ATOM 3119 C CA . GLU A 1 400 ? 5.560 30.311 12.793 1.00 55.00 400 GLU A CA 1
ATOM 3120 C C . GLU A 1 400 ? 6.418 31.233 13.645 1.00 55.00 400 GLU A C 1
ATOM 3122 O O . GLU A 1 400 ? 5.946 32.291 14.009 1.00 55.00 400 GLU A O 1
ATOM 3127 N N . VAL A 1 401 ? 7.676 30.889 13.923 1.00 52.72 401 VAL A N 1
ATOM 3128 C CA . VAL A 1 401 ? 8.633 31.821 14.541 1.00 52.72 401 VAL A CA 1
ATOM 3129 C C . VAL A 1 401 ? 9.186 32.788 13.491 1.00 52.72 401 VAL A C 1
ATOM 3131 O O . VAL A 1 401 ? 9.245 33.994 13.711 1.00 52.72 401 VAL A O 1
ATOM 3134 N N . MET A 1 402 ? 9.504 32.265 12.307 1.00 51.69 402 MET A N 1
ATOM 3135 C CA . MET A 1 402 ? 10.099 33.014 11.202 1.00 51.69 402 MET A CA 1
ATOM 3136 C C . MET A 1 402 ? 9.162 34.025 10.534 1.00 51.69 402 MET A C 1
ATOM 3138 O O . MET A 1 402 ? 9.652 34.857 9.786 1.00 51.69 402 MET A O 1
ATOM 3142 N N . GLN A 1 403 ? 7.847 33.964 10.762 1.00 48.09 403 GLN A N 1
ATOM 3143 C CA . GLN A 1 403 ? 6.894 34.955 10.235 1.00 48.09 403 GLN A CA 1
ATOM 3144 C C . GLN A 1 403 ? 6.891 36.277 11.023 1.00 48.09 403 GLN A C 1
ATOM 3146 O O . GLN A 1 403 ? 6.393 37.277 10.516 1.00 48.09 403 GLN A O 1
ATOM 3151 N N . TYR A 1 404 ? 7.389 36.263 12.267 1.00 44.16 404 TYR A N 1
ATOM 3152 C CA . TYR A 1 404 ? 7.500 37.456 13.121 1.00 44.16 404 TYR A CA 1
ATOM 3153 C C . TYR A 1 404 ? 8.858 38.131 13.007 1.00 44.16 404 TYR A C 1
ATOM 3155 O O . TYR A 1 404 ? 9.011 39.296 13.357 1.00 44.16 404 TYR A O 1
ATOM 3163 N N . ILE A 1 405 ? 9.839 37.401 12.486 1.00 44.22 405 ILE A N 1
ATOM 3164 C CA . ILE A 1 405 ? 10.961 38.027 11.813 1.00 44.22 405 ILE A CA 1
ATOM 3165 C C . ILE A 1 405 ? 10.324 38.600 10.542 1.00 44.22 405 ILE A C 1
ATOM 3167 O O . ILE A 1 405 ? 9.752 37.820 9.775 1.00 44.22 405 ILE A O 1
ATOM 3171 N N . PRO A 1 406 ? 10.294 39.932 10.344 1.00 34.75 406 PRO A N 1
ATOM 3172 C CA . PRO A 1 406 ? 9.700 40.517 9.150 1.00 34.75 406 PRO A CA 1
ATOM 3173 C C . PRO A 1 406 ? 10.287 39.816 7.920 1.00 34.75 406 PRO A C 1
ATOM 3175 O O . PRO A 1 406 ? 11.390 39.254 8.017 1.00 34.75 406 PRO A O 1
ATOM 3178 N N . PRO A 1 407 ? 9.603 39.820 6.755 1.00 37.38 407 PRO A N 1
ATOM 3179 C CA . PRO A 1 407 ? 10.283 39.413 5.529 1.00 37.38 407 PRO A CA 1
ATOM 3180 C C . PRO A 1 407 ? 11.655 40.089 5.549 1.00 37.38 407 PRO A C 1
ATOM 3182 O O . PRO A 1 407 ? 11.724 41.272 5.880 1.00 37.38 407 PRO A O 1
ATOM 3185 N N . TYR A 1 408 ? 12.748 39.370 5.267 1.00 45.34 408 TYR A N 1
ATOM 3186 C CA . TYR A 1 408 ? 14.104 39.953 5.233 1.00 45.34 408 TYR A CA 1
ATOM 3187 C C . TYR A 1 408 ? 14.246 41.038 4.118 1.00 45.34 408 TYR A C 1
ATOM 3189 O O . TYR A 1 408 ? 15.316 41.266 3.558 1.00 45.34 408 TYR A O 1
ATOM 3197 N N . GLN A 1 409 ? 13.162 41.711 3.738 1.00 39.28 409 GLN A N 1
ATOM 3198 C CA . GLN A 1 409 ? 13.119 43.018 3.117 1.00 39.28 409 GLN A CA 1
ATOM 3199 C C . GLN A 1 409 ? 13.634 44.055 4.121 1.00 39.28 409 GLN A C 1
ATOM 3201 O O . GLN A 1 409 ? 12.882 44.582 4.933 1.00 39.28 409 GLN A O 1
ATOM 3206 N N . GLY A 1 410 ? 14.934 44.339 4.072 1.00 42.56 410 GLY A N 1
ATOM 3207 C CA . GLY A 1 410 ? 15.510 45.487 4.779 1.00 42.56 410 GLY A CA 1
ATOM 3208 C C . GLY A 1 410 ? 16.883 45.250 5.388 1.00 42.56 410 GLY A C 1
ATOM 3209 O O . GLY A 1 410 ? 17.618 46.210 5.566 1.00 42.56 410 GLY A O 1
ATOM 3210 N N . LEU A 1 411 ? 17.271 43.999 5.644 1.00 50.94 411 LEU A N 1
ATOM 3211 C CA . LEU A 1 411 ? 18.666 43.694 5.960 1.00 50.94 411 LEU A CA 1
ATOM 3212 C C . LEU A 1 411 ? 19.460 43.787 4.662 1.00 50.94 411 LEU A C 1
ATOM 3214 O O . LEU A 1 411 ? 19.221 43.017 3.728 1.00 50.94 411 LEU A O 1
ATOM 3218 N N . ASP A 1 412 ? 20.346 44.768 4.574 1.00 73.88 412 ASP A N 1
ATOM 3219 C CA . ASP A 1 412 ? 21.346 44.846 3.522 1.00 73.88 412 ASP A CA 1
ATOM 3220 C C . ASP A 1 412 ? 22.285 43.622 3.592 1.00 73.88 412 ASP A C 1
ATOM 3222 O O . ASP A 1 412 ? 22.268 42.827 4.539 1.00 73.88 412 ASP A O 1
ATOM 3226 N N . VAL A 1 413 ? 23.062 43.417 2.532 1.00 71.12 413 VAL A N 1
ATOM 3227 C CA . VAL A 1 413 ? 23.925 42.236 2.384 1.00 71.12 413 VAL A CA 1
ATOM 3228 C C . VAL A 1 413 ? 24.971 42.166 3.500 1.00 71.12 413 VAL A C 1
ATOM 3230 O O . VAL A 1 413 ? 25.328 41.064 3.917 1.00 71.12 413 VAL A O 1
ATOM 3233 N N . ASP A 1 414 ? 25.422 43.311 4.013 1.00 73.31 414 ASP A N 1
ATOM 3234 C CA . ASP A 1 414 ? 26.455 43.379 5.042 1.00 73.31 414 ASP A CA 1
ATOM 3235 C C . ASP A 1 414 ? 25.880 42.970 6.395 1.00 73.31 414 ASP A C 1
ATOM 3237 O O . ASP A 1 414 ? 26.455 42.130 7.089 1.00 73.31 414 ASP A O 1
ATOM 3241 N N . SER A 1 415 ? 24.682 43.448 6.724 1.00 61.44 415 SER A N 1
ATOM 3242 C CA . SER A 1 415 ? 23.974 43.005 7.924 1.00 61.44 415 SER A CA 1
ATOM 3243 C C . SER A 1 415 ? 23.646 41.502 7.876 1.00 61.44 415 SER A C 1
ATOM 3245 O O . SER A 1 415 ? 23.825 40.786 8.862 1.00 61.44 415 SER A O 1
ATOM 3247 N N . ALA A 1 416 ? 23.237 40.972 6.716 1.00 60.00 416 ALA A N 1
ATOM 3248 C CA . ALA A 1 416 ? 23.031 39.531 6.537 1.00 60.00 416 ALA A CA 1
ATOM 3249 C C . ALA A 1 416 ? 24.344 38.728 6.619 1.00 60.00 416 ALA A C 1
ATOM 3251 O O . ALA A 1 416 ? 24.360 37.618 7.150 1.00 60.00 416 ALA A O 1
ATOM 3252 N N . SER A 1 417 ? 25.447 39.287 6.123 1.00 66.50 417 SER A N 1
ATOM 3253 C CA . SER A 1 417 ? 26.788 38.709 6.224 1.00 66.50 417 SER A CA 1
ATOM 3254 C C . SER A 1 417 ? 27.232 38.581 7.677 1.00 66.50 417 SER A C 1
ATOM 3256 O O . SER A 1 417 ? 27.645 37.495 8.088 1.00 66.50 417 SER A O 1
ATOM 3258 N N . GLN A 1 418 ? 27.061 39.641 8.468 1.00 59.56 418 GLN A N 1
ATOM 3259 C CA . GLN A 1 418 ? 27.380 39.653 9.896 1.00 59.56 418 GLN A CA 1
ATOM 3260 C C . GLN A 1 418 ? 26.542 38.642 10.681 1.00 59.56 418 GLN A C 1
ATOM 3262 O O . GLN A 1 418 ? 27.089 37.876 11.470 1.00 59.56 418 GLN A O 1
ATOM 3267 N N . ILE A 1 419 ? 25.231 38.592 10.424 1.00 51.44 419 ILE A N 1
ATOM 3268 C CA . ILE A 1 419 ? 24.318 37.659 11.096 1.00 51.44 419 ILE A CA 1
ATOM 3269 C C . ILE A 1 419 ? 24.608 36.208 10.703 1.00 51.44 419 ILE A C 1
ATOM 3271 O O . ILE A 1 419 ? 24.469 35.319 11.526 1.00 51.44 419 ILE A O 1
ATOM 3275 N N . LEU A 1 420 ? 24.980 35.918 9.458 1.00 52.31 420 LEU A N 1
ATOM 3276 C CA . LEU A 1 420 ? 25.159 34.530 9.011 1.00 52.31 420 LEU A CA 1
ATOM 3277 C C . LEU A 1 420 ? 26.607 34.036 9.117 1.00 52.31 420 LEU A C 1
ATOM 3279 O O . LEU A 1 420 ? 26.864 32.860 8.866 1.00 52.31 420 LEU A O 1
ATOM 3283 N N . GLY A 1 421 ? 27.559 34.918 9.429 1.00 57.88 421 GLY A N 1
ATOM 3284 C CA . GLY A 1 421 ? 28.989 34.609 9.357 1.00 57.88 421 GLY A CA 1
ATOM 3285 C C . GLY A 1 421 ? 29.459 34.251 7.939 1.00 57.88 421 GLY A C 1
ATOM 3286 O O . GLY A 1 421 ? 30.485 33.595 7.766 1.00 57.88 421 GLY A O 1
ATOM 3287 N N . LEU A 1 422 ? 28.703 34.642 6.909 1.00 62.06 422 LEU A N 1
ATOM 3288 C CA . LEU A 1 422 ? 29.005 34.357 5.505 1.00 62.06 422 LEU A CA 1
ATOM 3289 C C . LEU A 1 422 ? 29.584 35.592 4.837 1.00 62.06 422 LEU A C 1
ATOM 3291 O O . LEU A 1 422 ? 29.170 36.701 5.143 1.00 62.06 422 LEU A O 1
ATOM 3295 N N . ARG A 1 423 ? 30.481 35.430 3.860 1.00 72.50 423 ARG A N 1
ATOM 3296 C CA . ARG A 1 423 ? 30.951 36.579 3.069 1.00 72.50 423 ARG A CA 1
ATOM 3297 C C . ARG A 1 423 ? 29.780 37.193 2.278 1.00 72.50 423 ARG A C 1
ATOM 3299 O O . ARG A 1 423 ? 29.009 36.415 1.707 1.00 72.50 423 ARG A O 1
ATOM 3306 N N . PRO A 1 424 ? 29.687 38.533 2.145 1.00 79.50 424 PRO A N 1
ATOM 3307 C CA . PRO A 1 424 ? 28.637 39.203 1.363 1.00 79.50 424 PRO A CA 1
ATOM 3308 C C . PRO A 1 424 ? 28.457 38.609 -0.043 1.00 79.50 424 PRO A C 1
ATOM 3310 O O . PRO A 1 424 ? 27.345 38.341 -0.498 1.00 79.50 424 PRO A O 1
ATOM 3313 N N . LEU A 1 425 ? 29.576 38.277 -0.696 1.00 77.06 425 LEU A N 1
ATOM 3314 C CA . LEU A 1 425 ? 29.602 37.648 -2.015 1.00 77.06 425 LEU A CA 1
ATOM 3315 C C . LEU A 1 425 ? 28.884 36.285 -2.061 1.00 77.06 425 LEU A C 1
ATOM 3317 O O . LEU A 1 425 ? 28.181 35.994 -3.026 1.00 77.06 425 LEU A O 1
ATOM 3321 N N . ALA A 1 426 ? 29.030 35.451 -1.026 1.00 67.75 426 ALA A N 1
ATOM 3322 C CA . ALA A 1 426 ? 28.398 34.131 -0.975 1.00 67.75 426 ALA A CA 1
ATOM 3323 C C . ALA A 1 426 ? 26.870 34.239 -0.845 1.00 67.75 426 ALA A C 1
ATOM 3325 O O . ALA A 1 426 ? 26.135 33.451 -1.446 1.00 67.75 426 ALA A O 1
ATOM 3326 N N . ILE A 1 427 ? 26.398 35.246 -0.105 1.00 69.50 427 ILE A N 1
ATOM 3327 C CA . ILE A 1 427 ? 24.972 35.555 0.035 1.00 69.50 427 ILE A CA 1
ATOM 3328 C C . ILE A 1 427 ? 24.409 35.976 -1.324 1.00 69.50 427 ILE A C 1
ATOM 3330 O O . ILE A 1 427 ? 23.472 35.354 -1.820 1.00 69.50 427 ILE A O 1
ATOM 3334 N N . LEU A 1 428 ? 25.047 36.939 -1.991 1.00 78.50 428 LEU A N 1
ATOM 3335 C CA . LEU A 1 428 ? 24.607 37.428 -3.300 1.00 78.50 428 LEU A CA 1
ATOM 3336 C C . LEU A 1 428 ? 24.614 36.347 -4.392 1.00 78.50 428 LEU A C 1
ATOM 3338 O O . LEU A 1 428 ? 23.713 36.290 -5.231 1.00 78.50 428 LEU A O 1
ATOM 3342 N N . GLN A 1 429 ? 25.593 35.439 -4.382 1.00 75.44 429 GLN A N 1
ATOM 3343 C CA . GLN A 1 429 ? 25.626 34.306 -5.315 1.00 75.44 429 GLN A CA 1
ATOM 3344 C C . GLN A 1 429 ? 24.464 33.329 -5.085 1.00 75.44 429 GLN A C 1
ATOM 3346 O O . GLN A 1 429 ? 23.875 32.824 -6.048 1.00 75.44 429 GLN A O 1
ATOM 3351 N N . ALA A 1 430 ? 24.097 33.079 -3.824 1.00 69.75 430 ALA A N 1
ATOM 3352 C CA . ALA A 1 430 ? 22.926 32.273 -3.496 1.00 69.75 430 ALA A CA 1
ATOM 3353 C C . ALA A 1 430 ? 21.623 32.948 -3.961 1.00 69.75 430 ALA A C 1
ATOM 3355 O O . ALA A 1 430 ? 20.735 32.267 -4.482 1.00 69.75 430 ALA A O 1
ATOM 3356 N N . GLU A 1 431 ? 21.534 34.275 -3.847 1.00 77.62 431 GLU A N 1
ATOM 3357 C CA . GLU A 1 431 ? 20.403 35.073 -4.339 1.00 77.62 431 GLU A CA 1
ATOM 3358 C C . GLU A 1 431 ? 20.257 35.014 -5.850 1.00 77.62 431 GLU A C 1
ATOM 3360 O O . GLU A 1 431 ? 19.173 34.706 -6.356 1.00 77.62 431 GLU A O 1
ATOM 3365 N N . LYS A 1 432 ? 21.363 35.188 -6.576 1.00 82.31 432 LYS A N 1
ATOM 3366 C CA . LYS A 1 432 ? 21.400 35.033 -8.032 1.00 82.31 432 LYS A CA 1
ATOM 3367 C C . LYS A 1 432 ? 20.905 33.649 -8.465 1.00 82.31 432 LYS A C 1
ATOM 3369 O O . LYS A 1 432 ? 20.076 33.539 -9.372 1.00 82.31 432 LYS A O 1
ATOM 3374 N N . ALA A 1 433 ? 21.360 32.586 -7.798 1.00 71.56 433 ALA A N 1
ATOM 3375 C CA . ALA A 1 433 ? 20.935 31.218 -8.100 1.00 71.56 433 ALA A CA 1
ATOM 3376 C C . ALA A 1 433 ? 19.436 30.986 -7.828 1.00 71.56 433 ALA A C 1
ATOM 3378 O O . ALA A 1 433 ? 18.767 30.258 -8.573 1.00 71.56 433 ALA A O 1
ATOM 3379 N N . LEU A 1 434 ? 18.893 31.611 -6.779 1.00 77.00 434 LEU A N 1
ATOM 3380 C CA . LEU A 1 434 ? 17.473 31.529 -6.457 1.00 77.00 434 LEU A CA 1
ATOM 3381 C C . LEU A 1 434 ? 16.625 32.264 -7.501 1.00 77.00 434 LEU A C 1
ATOM 3383 O O . LEU A 1 434 ? 15.692 31.674 -8.049 1.00 77.00 434 LEU A O 1
ATOM 3387 N N . ILE A 1 435 ? 16.983 33.502 -7.848 1.00 77.94 435 ILE A N 1
ATOM 3388 C CA . ILE A 1 435 ? 16.289 34.279 -8.885 1.00 77.94 435 ILE A CA 1
ATOM 3389 C C . ILE A 1 435 ? 16.280 33.514 -10.209 1.00 77.94 435 ILE A C 1
ATOM 3391 O O . ILE A 1 435 ? 15.221 33.356 -10.817 1.00 77.94 435 ILE A O 1
ATOM 3395 N N . ALA A 1 436 ? 17.415 32.946 -10.624 1.00 77.81 436 ALA A N 1
ATOM 3396 C CA . ALA A 1 436 ? 17.496 32.139 -11.840 1.00 77.81 436 ALA A CA 1
ATOM 3397 C C . ALA A 1 436 ? 16.533 30.935 -11.824 1.00 77.81 436 ALA A C 1
ATOM 3399 O O . ALA A 1 436 ? 15.914 30.627 -12.846 1.00 77.81 436 ALA A O 1
ATOM 3400 N N . SER A 1 437 ? 16.368 30.291 -10.664 1.00 73.06 437 SER A N 1
ATOM 3401 C CA . SER A 1 437 ? 15.504 29.116 -10.491 1.00 73.06 437 SER A CA 1
ATOM 3402 C C . SER A 1 437 ? 14.010 29.461 -10.504 1.00 73.06 437 SER A C 1
ATOM 3404 O O . SER A 1 437 ? 13.202 28.654 -10.962 1.00 73.06 437 SER A O 1
ATOM 3406 N N . TYR A 1 438 ? 13.632 30.656 -10.034 1.00 73.94 438 TYR A N 1
ATOM 3407 C CA . TYR A 1 438 ? 12.231 31.003 -9.760 1.00 73.94 438 TYR A CA 1
ATOM 3408 C C . TYR A 1 438 ? 11.659 32.155 -10.589 1.00 73.94 438 TYR A C 1
ATOM 3410 O O . TYR A 1 438 ? 10.440 32.328 -10.599 1.00 73.94 438 TYR A O 1
ATOM 3418 N N . LYS A 1 439 ? 12.469 32.892 -11.361 1.00 81.81 439 LYS A N 1
ATOM 3419 C CA . LYS A 1 439 ? 11.998 34.038 -12.165 1.00 81.81 439 LYS A CA 1
ATOM 3420 C C . LYS A 1 439 ? 10.910 33.706 -13.191 1.00 81.81 439 LYS A C 1
ATOM 3422 O O . LYS A 1 439 ? 10.170 34.596 -13.595 1.00 81.81 439 LYS A O 1
ATOM 3427 N N . LYS A 1 440 ? 10.782 32.435 -13.599 1.00 76.31 440 LYS A N 1
ATOM 3428 C CA . LYS A 1 440 ? 9.677 31.966 -14.460 1.00 76.31 440 LYS A CA 1
ATOM 3429 C C . LYS A 1 440 ? 8.335 31.930 -13.726 1.00 76.31 440 LYS A C 1
ATOM 3431 O O . LYS A 1 440 ? 7.318 32.261 -14.320 1.00 76.31 440 LYS A O 1
ATOM 3436 N N . SER A 1 441 ? 8.342 31.529 -12.457 1.00 67.44 441 SER A N 1
ATOM 3437 C CA . SER A 1 441 ? 7.137 31.407 -11.628 1.00 67.44 441 SER A CA 1
ATOM 3438 C C . SER A 1 441 ? 6.791 32.713 -10.909 1.00 67.44 441 SER A C 1
ATOM 3440 O O . SER A 1 441 ? 5.635 32.930 -10.566 1.00 67.44 441 SER A O 1
ATOM 3442 N N . PHE A 1 442 ? 7.782 33.588 -10.702 1.00 72.81 442 PHE A N 1
ATOM 3443 C CA . PHE A 1 442 ? 7.638 34.865 -10.002 1.00 72.81 442 PHE A CA 1
ATOM 3444 C C . PHE A 1 442 ? 8.340 35.983 -10.794 1.00 72.81 442 PHE A C 1
ATOM 3446 O O . PHE A 1 442 ? 9.510 36.277 -10.538 1.00 72.81 442 PHE A O 1
ATOM 3453 N N . PRO A 1 443 ? 7.651 36.621 -11.761 1.00 76.56 443 PRO A N 1
ATOM 3454 C CA . PRO A 1 443 ? 8.252 37.622 -12.648 1.00 76.56 443 PRO A CA 1
ATOM 3455 C C . PRO A 1 443 ? 8.877 38.822 -11.922 1.00 76.56 443 PRO A C 1
ATOM 3457 O O . PRO A 1 443 ? 9.857 39.379 -12.409 1.00 76.56 443 PRO A O 1
ATOM 3460 N N . ALA A 1 444 ? 8.372 39.178 -10.735 1.00 71.88 444 ALA A N 1
ATOM 3461 C CA . ALA A 1 444 ? 8.920 40.247 -9.895 1.00 71.88 444 ALA A CA 1
ATOM 3462 C C . ALA A 1 444 ? 10.366 39.983 -9.425 1.00 71.88 444 ALA A C 1
ATOM 3464 O O . ALA A 1 444 ? 11.097 40.922 -9.139 1.00 71.88 444 ALA A O 1
ATOM 3465 N N . LEU A 1 445 ? 10.825 38.725 -9.394 1.00 73.62 445 LEU A N 1
ATOM 3466 C CA . LEU A 1 445 ? 12.227 38.416 -9.083 1.00 73.62 445 LEU A CA 1
ATOM 3467 C C . LEU A 1 445 ? 13.182 38.844 -10.203 1.00 73.62 445 LEU A C 1
ATOM 3469 O O . LEU A 1 445 ? 14.356 39.099 -9.952 1.00 73.62 445 LEU A O 1
ATOM 3473 N N . LYS A 1 446 ? 12.693 38.934 -11.446 1.00 84.88 446 LYS A N 1
ATOM 3474 C CA . LYS A 1 446 ? 13.517 39.288 -12.607 1.00 84.88 446 LYS A CA 1
ATOM 3475 C C . LYS A 1 446 ? 14.040 40.725 -12.524 1.00 84.88 446 LYS A C 1
ATOM 3477 O O . LYS A 1 446 ? 15.142 40.986 -12.991 1.00 84.88 446 LYS A O 1
ATOM 3482 N N . SER A 1 447 ? 13.290 41.649 -11.917 1.00 82.19 447 SER A N 1
ATOM 3483 C CA . SER A 1 447 ? 13.724 43.046 -11.769 1.00 82.19 447 SER A CA 1
ATOM 3484 C C . SER A 1 447 ? 14.847 43.235 -10.745 1.00 82.19 447 SER A C 1
ATOM 3486 O O . SER A 1 447 ? 15.472 44.288 -10.735 1.00 82.19 447 SER A O 1
ATOM 3488 N N . LEU A 1 448 ? 15.128 42.229 -9.908 1.00 80.50 448 LEU A N 1
ATOM 3489 C CA . LEU A 1 448 ? 16.198 42.264 -8.905 1.00 80.50 448 LEU A CA 1
ATOM 3490 C C . LEU A 1 448 ? 17.545 41.748 -9.440 1.00 80.50 448 LEU A C 1
ATOM 3492 O O . LEU A 1 448 ? 18.589 42.050 -8.866 1.00 80.50 448 LEU A O 1
ATOM 3496 N N . GLU A 1 449 ? 17.525 40.993 -10.546 1.00 89.44 449 GLU A N 1
ATOM 3497 C CA . GLU A 1 449 ? 18.706 40.358 -11.153 1.00 89.44 449 GLU A CA 1
ATOM 3498 C C . GLU A 1 449 ? 19.832 41.374 -11.463 1.00 89.44 449 GLU A C 1
ATOM 3500 O O . GLU A 1 449 ? 20.953 41.139 -11.010 1.00 89.44 449 GLU A O 1
ATOM 3505 N N . PRO A 1 450 ? 19.570 42.545 -12.091 1.00 92.12 450 PRO A N 1
ATOM 3506 C CA . PRO A 1 450 ? 20.632 43.506 -12.409 1.00 92.12 450 PRO A CA 1
ATOM 3507 C C . PRO A 1 450 ? 21.301 44.118 -11.169 1.00 92.12 450 PRO A C 1
ATOM 3509 O O . PRO A 1 450 ? 22.509 44.338 -11.155 1.00 92.12 450 PRO A O 1
ATOM 3512 N N . GLY A 1 451 ? 20.529 44.381 -10.107 1.00 89.06 451 GLY A N 1
ATOM 3513 C CA . GLY A 1 451 ? 21.055 44.962 -8.868 1.00 89.06 451 GLY A CA 1
ATOM 3514 C C . GLY A 1 451 ? 22.023 44.017 -8.154 1.00 89.06 451 GLY A C 1
ATOM 3515 O O . GLY A 1 451 ? 23.103 44.432 -7.738 1.00 89.06 451 GLY A O 1
ATOM 3516 N N . ILE A 1 452 ? 21.668 42.731 -8.088 1.00 86.38 452 ILE A N 1
ATOM 3517 C CA . ILE A 1 452 ? 22.513 41.689 -7.491 1.00 86.38 452 ILE A CA 1
ATOM 3518 C C . ILE A 1 452 ? 23.771 41.453 -8.332 1.00 86.38 452 ILE A C 1
ATOM 3520 O O . ILE A 1 452 ? 24.858 41.320 -7.777 1.00 86.38 452 ILE A O 1
ATOM 3524 N N . GLU A 1 453 ? 23.669 41.446 -9.665 1.00 91.44 453 GLU A N 1
ATOM 3525 C CA . GLU A 1 453 ? 24.841 41.290 -10.539 1.00 91.44 453 GLU A CA 1
ATOM 3526 C C . GLU A 1 453 ? 25.841 42.445 -10.407 1.00 91.44 453 GLU A C 1
ATOM 3528 O O . GLU A 1 453 ? 27.052 42.203 -10.361 1.00 91.44 453 GLU A O 1
ATOM 3533 N N . ASN A 1 454 ? 25.350 43.678 -10.264 1.00 92.38 454 ASN A N 1
ATOM 3534 C CA . ASN A 1 454 ? 26.197 44.844 -10.024 1.00 92.38 454 ASN A CA 1
ATOM 3535 C C . ASN A 1 454 ? 26.923 44.750 -8.673 1.00 92.38 454 ASN A C 1
ATOM 3537 O O . ASN A 1 454 ? 28.127 44.991 -8.609 1.00 92.38 454 ASN A O 1
ATOM 3541 N N . GLN A 1 455 ? 26.226 44.339 -7.608 1.00 89.94 455 GLN A N 1
ATOM 3542 C CA . GLN A 1 455 ? 26.828 44.167 -6.279 1.00 89.94 455 GLN A CA 1
ATOM 3543 C C . GLN A 1 455 ? 27.858 43.029 -6.240 1.00 89.94 455 GLN A C 1
ATOM 3545 O O . GLN A 1 455 ? 28.924 43.188 -5.650 1.00 89.94 455 GLN A O 1
ATOM 3550 N N . ILE A 1 456 ? 27.589 41.906 -6.919 1.00 91.44 456 ILE A N 1
ATOM 3551 C CA . ILE A 1 456 ? 28.557 40.806 -7.070 1.00 91.44 456 ILE A CA 1
ATOM 3552 C C . ILE A 1 456 ? 29.819 41.296 -7.779 1.00 91.44 456 ILE A C 1
ATOM 3554 O O . ILE A 1 456 ? 30.924 40.973 -7.348 1.00 91.44 456 ILE A O 1
ATOM 3558 N N . SER A 1 457 ? 29.658 42.066 -8.857 1.00 92.75 457 SER A N 1
ATOM 3559 C CA . SER A 1 457 ? 30.782 42.574 -9.649 1.00 92.75 457 SER A CA 1
ATOM 3560 C C . SER A 1 457 ? 31.636 43.553 -8.841 1.00 92.75 457 SER A C 1
ATOM 3562 O O . SER A 1 457 ? 32.858 43.441 -8.855 1.00 92.75 457 SER A O 1
ATOM 3564 N N . ALA A 1 458 ? 31.001 44.449 -8.076 1.00 92.69 458 ALA A N 1
ATOM 3565 C CA . ALA A 1 458 ? 31.692 45.384 -7.190 1.00 92.69 458 ALA A CA 1
ATOM 3566 C C . ALA A 1 458 ? 32.508 44.661 -6.104 1.00 92.69 458 ALA A C 1
ATOM 3568 O O . ALA A 1 458 ? 33.684 44.961 -5.927 1.00 92.69 458 ALA A O 1
ATOM 3569 N N . LEU A 1 459 ? 31.916 43.661 -5.443 1.00 86.81 459 LEU A N 1
ATOM 3570 C CA . LEU A 1 459 ? 32.568 42.885 -4.378 1.00 86.81 459 LEU A CA 1
ATOM 3571 C C . LEU A 1 459 ? 33.610 41.877 -4.876 1.00 86.81 459 LEU A C 1
ATOM 3573 O O . LEU A 1 459 ? 34.385 41.364 -4.079 1.00 86.81 459 LEU A O 1
ATOM 3577 N N . SER A 1 460 ? 33.596 41.535 -6.166 1.00 89.06 460 SER A N 1
ATOM 3578 C CA . SER A 1 460 ? 34.605 40.649 -6.766 1.00 89.06 460 SER A CA 1
ATOM 3579 C C . SER A 1 460 ? 35.828 41.417 -7.272 1.00 89.06 460 SER A C 1
ATOM 3581 O O . SER A 1 460 ? 36.853 40.801 -7.552 1.00 89.06 460 SER A O 1
ATOM 3583 N N . ALA A 1 461 ? 35.702 42.736 -7.448 1.00 87.31 461 ALA A N 1
ATOM 3584 C CA . ALA A 1 461 ? 36.780 43.618 -7.887 1.00 87.31 461 ALA A CA 1
ATOM 3585 C C . ALA A 1 461 ? 37.572 44.225 -6.714 1.00 87.31 461 ALA A C 1
ATOM 3587 O O . ALA A 1 461 ? 38.717 44.630 -6.911 1.00 87.31 461 ALA A O 1
ATOM 3588 N N . SER A 1 462 ? 36.957 44.298 -5.529 1.00 78.31 462 SER A N 1
ATOM 3589 C CA . SER A 1 462 ? 37.590 44.622 -4.242 1.00 78.31 462 SER A CA 1
ATOM 3590 C C . SER A 1 462 ? 38.257 43.400 -3.628 1.00 78.31 462 SER A C 1
ATOM 3592 O O . SER A 1 462 ? 39.379 43.546 -3.098 1.00 78.31 462 SER A O 1
#

Mean predicted aligned error: 18.27 Å

Secondary structure (DSSP, 8-state):
-PPP----PPP----HHHHHHHHHHHTT--HHHHHHHTTS-HHHHHHHHHHHHHHTT-SSHHHHHHHHHHTT-S---PPSS-------HHHHHHHHHHHTT--HHHHHHHTTS-HHHHHHHHHHHHHHTT-SSHHHHHHHHHHTTSS-TT-----HHHHHHHHHHS-EEEETTEEEETTTTT---HHHHHHHHHHHHSTT-EEEHHHHHTTTTTTTSSSHHHHHHHHHHHHHHHHHHHHHHHSS-SEEEEEEETTEEEEEE-S-EEEE-HHHHHHHHHHHTT---------------------------------------GGGS----HHHHHTGGGS-HHHHHH-HHHHHHHHHHHHTTTTTTS-HHHHHHHHTT--SSTTS---EEEETTEEEEHHHHHTTS--S-S--HHHHHHHHT--HHHHHHHHHHHHHHHTTT-GGGGGGHHHHHHHHHHHHH-

Nearest PDB structures (foldseek):
  7ve5-assembly1_B  TM=9.452E-01  e=1.086E-01  Staphylococcus aureus
  7x1k-assembly1_B  TM=9.511E-01  e=1.494E-01  Listeria monocytogenes
  2q0o-assembly1_B  TM=8.554E-01  e=1.245E-01  Sinorhizobium fredii NGR234
  3qp6-assembly1_A-2  TM=8.336E-01  e=1.364E-01  Chromobacterium violaceum
  7r3g-assembly1_B  TM=6.270E-01  e=4.572E-02  Pseudomonas aeruginosa PAO1

Solvent-accessible surface area (backbone atoms only — not comparable to full-atom values): 27292 Å² total; per-residue (Å²): 131,82,72,75,77,75,67,81,67,78,78,78,81,68,54,72,72,53,48,52,49,46,50,40,39,31,70,38,44,49,52,59,55,44,8,65,75,68,78,48,51,44,68,53,41,53,52,48,46,53,49,50,10,60,71,66,73,33,90,32,59,51,18,31,42,43,52,30,42,42,72,60,76,40,90,73,72,66,54,81,85,52,82,68,65,89,66,55,74,69,48,49,47,53,50,51,43,38,41,73,41,48,49,56,64,55,45,10,63,72,70,72,48,51,49,65,57,43,51,52,45,53,52,53,50,15,61,65,50,74,22,97,30,72,41,15,22,53,48,40,32,40,25,51,57,78,43,57,73,73,58,79,78,69,57,62,64,58,54,48,49,52,60,42,61,56,26,27,39,27,49,86,86,50,71,42,41,33,53,80,45,68,54,85,46,70,69,47,47,56,48,47,47,55,49,32,70,50,70,82,43,77,49,40,24,54,63,50,41,74,72,61,51,66,76,85,44,98,40,73,66,55,30,23,52,52,44,50,49,40,55,52,52,47,25,51,32,47,20,68,67,70,75,44,76,40,46,45,79,79,50,68,63,81,93,25,47,31,34,36,50,74,54,66,44,44,64,40,45,65,78,50,46,65,56,52,61,68,57,67,77,71,74,77,82,80,80,87,73,91,75,85,76,87,72,85,81,78,81,81,79,82,82,84,77,87,79,91,79,86,88,80,88,73,84,73,82,86,70,82,74,74,88,78,59,77,87,63,63,67,72,58,63,80,40,50,94,77,53,58,50,65,63,52,61,67,32,65,58,55,46,51,45,52,50,48,44,39,75,69,45,68,56,70,84,47,60,62,68,60,62,52,25,50,34,72,71,50,76,88,67,67,86,78,61,76,55,62,48,76,53,97,93,42,71,45,41,46,69,70,58,56,64,46,47,63,59,53,74,76,63,51,59,63,60,50,15,68,60,66,77,42,58,49,62,60,55,46,52,41,46,54,54,47,36,72,75,39,27,88,84,38,62,76,43,54,77,49,50,64,62,49,52,52,52,45,54,56,64,70,75,107